Protein AF-0000000067177639 (afdb_homodimer)

Solvent-accessible surface area (backbone atoms only — not comparable to full-atom values): 30511 Å² total; per-residue (Å²): 134,83,66,51,32,32,32,30,36,41,19,70,38,84,60,38,27,39,32,40,33,42,27,30,75,69,70,34,43,26,34,28,32,32,69,57,69,86,46,46,64,62,32,41,71,39,43,25,74,43,73,40,71,36,45,90,88,34,65,68,40,44,52,60,60,42,57,90,29,37,25,38,39,44,43,76,70,82,90,42,86,58,45,28,61,51,44,33,50,46,51,52,52,39,49,74,56,58,32,46,34,41,36,36,54,55,38,48,64,32,57,30,84,47,67,79,23,40,32,35,24,54,29,52,32,45,47,60,55,56,73,46,46,30,32,37,37,16,41,40,50,51,54,67,68,49,62,82,46,41,66,55,28,66,73,69,29,40,49,70,45,44,32,44,50,75,31,34,33,16,32,19,46,53,63,54,52,16,46,40,50,36,46,43,62,74,39,69,81,43,42,35,25,59,41,47,30,21,14,76,54,64,42,25,38,55,55,51,21,49,51,50,16,63,68,71,71,48,80,35,40,58,40,62,43,62,54,88,73,52,77,92,65,52,69,68,56,47,51,48,29,57,47,28,46,69,26,43,54,52,35,25,30,61,43,35,22,55,70,63,72,43,80,60,62,51,69,66,60,51,49,47,53,54,56,51,70,74,52,66,91,71,80,82,65,77,72,77,77,77,75,80,74,79,127,133,82,65,50,31,32,32,31,36,42,20,70,37,84,60,38,25,38,32,40,32,42,27,30,76,69,71,34,41,27,35,29,32,31,68,56,69,87,43,47,63,61,33,42,72,39,43,26,72,42,73,40,74,36,46,89,89,35,67,69,41,44,54,60,58,42,55,92,28,36,25,37,39,43,44,74,69,81,91,42,87,59,46,27,60,52,44,34,50,47,51,53,51,40,50,74,57,58,34,46,36,42,37,36,53,54,39,47,64,33,57,30,84,47,67,80,22,42,32,33,24,54,28,52,33,46,50,60,55,57,72,47,46,30,31,38,36,16,41,40,48,52,54,67,67,49,62,81,47,41,66,56,27,67,73,68,29,40,48,70,44,46,31,43,49,76,32,34,32,16,33,20,46,52,61,54,52,16,46,41,49,35,46,44,61,74,39,69,80,44,43,35,25,60,42,46,30,20,12,76,53,64,41,24,37,57,55,50,22,50,52,51,15,64,69,70,72,48,80,35,42,58,40,61,42,62,53,88,72,52,78,92,66,54,69,69,57,48,52,48,28,57,47,29,48,67,27,44,56,51,33,25,29,58,43,35,21,54,70,63,74,43,80,60,64,52,67,66,60,50,50,46,53,56,57,52,70,74,55,67,88,71,83,79,66,76,72,78,76,76,76,80,70,84,119

InterPro domains:
  IPR008030 NmrA-like domain [PF05368] (4-251)
  IPR036291 NAD(P)-binding domain superfamily [SSF51735] (4-267)
  IPR051604 Ergot Alkaloid Biosynthesis Oxidoreductase [PTHR43162] (1-276)

Secondary structure (DSSP, 8-state):
----EEEEETTTSTTHHHHHHHHHHTT-EEEEEES-GGGHHHHHHTT-SEEEE--TT-HHHHHHHHTT-SEEEE-PPTT-TTHHHHHHHHHHHHHHTT--EEEEE--S-TTS-SHHHHTTHHHHHHHHTSSSEEEEEEE-EEGGGGTTTHHHHHHHTEEEESS-TT--B-EE-HHHHHHHHHHHHH-STTTT-EEEE--S--B-HHHHHHHHHHHHTS--EEEEPPGGG-TT--HHHHHHHHHHTT------SHHHHHHHTSPPPPHHHHHHHHHHHHS-SS-------------/----EEEEETTTSTTHHHHHHHHHHTT-EEEEEES-GGGHHHHHHTT-SEEEE--TT-HHHHHHHHTT-SEEEE-PPTT-TTHHHHHHHHHHHHHHTT--EEEEE--S-TTS-SHHHHTTHHHHHHHHTSSSEEEEEEE-EEGGGGTTTHHHHHHHTEEEESS-TT--B-EE-HHHHHHHHHHHHH-STTTT-EEEE--S--B-HHHHHHHHHHHHTS--EEEEPPGGG-TT--HHHHHHHHHHTT------SHHHHHHHTSPPPPHHHHHHHHHHHHS-SS-------------

Organism: Mycolicibacterium smegmatis (strain ATCC 700084 / mc(2)155) (NCBI:txid246196)

Sequence (590 aa):
MTIRTVLVVGAAGNAAGHVVTSLAEKEVRVRGFIRDAEKRQQVLRRGASEVAVGDLNRVEDVKAALSDVDAVFYVPPAFIDGEAELGVAFVELARAAGVRRFVFSSVIHPSLGLQNHAAKAPVEAALYDSGMEYAVFQPALFFQNYAAGWDDILRTGVLAEPWSNETRFSRVDYRDVADAVALALTEDRLVGGTYEVASAGQLDRHDVAELISRVVGRPIRPRRVDPDQLDGIKPAMKAMFRHYDHAGLVSTDVTLTAVLGRPPRTIEAYFRELARRGYPDGTNTHEKESHDERTMTIRTVLVVGAAGNAAGHVVTSLAEKEVRVRGFIRDAEKRQQVLRRGASEVAVGDLNRVEDVKAALSDVDAVFYVPPAFIDGEAELGVAFVELARAAGVRRFVFSSVIHPSLGLQNHAAKAPVEAALYDSGMEYAVFQPALFFQNYAAGWDDILRTGVLAEPWSNETRFSRVDYRDVADAVALALTEDRLVGGTYEVASAGQLDRHDVAELISRVVGRPIRPRRVDPDQLDGIKPAMKAMFRHYDHAGLVSTDVTLTAVLGRPPRTIEAYFRELARRGYPDGTNTHEKESHDERT

Foldseek 3Di:
DFFAEEEQEPCLDPQSVLLLLLLQVVVHAYEYEEADPVSFVVSVVSRHPYYQHDDLPDLVSLLVSLAPGQEYEDDDDFPDVLLLVSLLVSLQSNLVNVHAEYEYEAAFPLVDPQPRSVSRVSNVVSNLVSPHWYEYEHFWAELCVCLVCVVVCVVVLEDEDAADQPAWGFYAHSSLVSNLSSCVNGDPPRIPYYFYATAADTDGNVRVQVLLCVLQVHGRYYYHDHLVPDPPDDPSVNVVRHVSNVHYRYDHRVRSCVSNVHHGDDSSVVSNVSSVVPDDPDDPPPVPPPPPDPD/DFFAEEEQEPCLDPQSVLLLLLLQVVVHAYEYEEADVVSFVVSVVSRHPYYQHDDLPDLVSLLVSLAPGQEYEDDDDFPDPLLLVSLLVSLQSNLVNVHAEYEYEAAFPLVDPQPRSVSRVSNVVSNLVSPHWYEYEHFWAELCVCLVCVVVCVVVLEDEDAADQPAWGFYAHSSLVSNLSSCVNGDPPRIPYYFYATAADTDGNVRVQVLLCVLQVHGRYYDHDHLVPDPPDDPSVNVVRHVSNPHYRYDHRVRSCVSNVHHGDDSSVVSNVSSVVPDDPDDPPPVPPPPPPPD

pLDDT: mean 91.81, std 15.61, range [22.48, 98.94]

Structure (mmCIF, N/CA/C/O backbone):
data_AF-0000000067177639-model_v1
#
loop_
_entity.id
_entity.type
_entity.pdbx_description
1 polymer 'NmrA-like domain-containing protein'
#
loop_
_atom_site.group_PDB
_atom_site.id
_atom_site.type_symbol
_atom_site.label_atom_id
_atom_site.label_alt_id
_atom_site.label_comp_id
_atom_site.label_asym_id
_atom_site.label_entity_id
_atom_site.label_seq_id
_atom_site.pdbx_PDB_ins_code
_atom_site.Cartn_x
_atom_site.Cartn_y
_atom_site.Cartn_z
_atom_site.occupancy
_atom_site.B_iso_or_equiv
_atom_site.auth_seq_id
_atom_site.auth_comp_id
_atom_site.auth_asym_id
_atom_site.auth_atom_id
_atom_site.pdbx_PDB_model_num
ATOM 1 N N . MET A 1 1 ? 24.031 1.524 -11.773 1 62.84 1 MET A N 1
ATOM 2 C CA . MET A 1 1 ? 24.516 0.238 -12.273 1 62.84 1 MET A CA 1
ATOM 3 C C . MET A 1 1 ? 23.359 -0.614 -12.781 1 62.84 1 MET A C 1
ATOM 5 O O . MET A 1 1 ? 22.281 -0.631 -12.18 1 62.84 1 MET A O 1
ATOM 9 N N . THR A 1 2 ? 23.562 -1.151 -13.914 1 82.06 2 THR A N 1
ATOM 10 C CA . THR A 1 2 ? 22.516 -1.918 -14.602 1 82.06 2 THR A CA 1
ATOM 11 C C . THR A 1 2 ? 22.391 -3.312 -14 1 82.06 2 THR A C 1
ATOM 13 O O . THR A 1 2 ? 23.391 -3.943 -13.656 1 82.06 2 THR A O 1
ATOM 16 N N . ILE A 1 3 ? 21.234 -3.717 -13.578 1 88.31 3 ILE A N 1
ATOM 17 C CA . ILE A 1 3 ? 20.953 -5.066 -13.094 1 88.31 3 ILE A CA 1
ATOM 18 C C . ILE A 1 3 ? 21.188 -6.074 -14.219 1 88.31 3 ILE A C 1
ATOM 20 O O . ILE A 1 3 ? 20.531 -6.016 -15.266 1 88.31 3 ILE A O 1
ATOM 24 N N . ARG A 1 4 ? 22.109 -6.98 -13.977 1 89.5 4 ARG A N 1
ATOM 25 C CA . ARG A 1 4 ? 22.469 -7.934 -15.016 1 89.5 4 ARG A CA 1
ATOM 26 C C . ARG A 1 4 ? 21.984 -9.336 -14.672 1 89.5 4 ARG A C 1
ATOM 28 O O . ARG A 1 4 ? 21.469 -10.055 -15.539 1 89.5 4 ARG A O 1
ATOM 35 N N . THR A 1 5 ? 22.141 -9.719 -13.445 1 97.12 5 THR A N 1
ATOM 36 C CA . THR A 1 5 ? 21.75 -11.062 -13.008 1 97.12 5 THR A CA 1
ATOM 37 C C . THR A 1 5 ? 20.75 -10.992 -11.867 1 97.12 5 THR A C 1
ATOM 39 O O . THR A 1 5 ? 20.984 -10.312 -10.867 1 97.12 5 THR A O 1
ATOM 42 N N . VAL A 1 6 ? 19.656 -11.703 -12.039 1 98.56 6 VAL A N 1
ATOM 43 C CA . VAL A 1 6 ? 18.594 -11.719 -11.039 1 98.56 6 VAL A CA 1
ATOM 44 C C . VAL A 1 6 ? 18.359 -13.148 -10.555 1 98.56 6 VAL A C 1
ATOM 46 O O . VAL A 1 6 ? 18.203 -14.062 -11.359 1 98.56 6 VAL A O 1
ATOM 49 N N . LEU A 1 7 ? 18.406 -13.305 -9.234 1 98.62 7 LEU A N 1
ATOM 50 C CA . LEU A 1 7 ? 17.938 -14.562 -8.648 1 98.62 7 LEU A CA 1
ATOM 51 C C . LEU A 1 7 ? 16.422 -14.57 -8.492 1 98.62 7 LEU A C 1
ATOM 53 O O . LEU A 1 7 ? 15.852 -13.664 -7.883 1 98.62 7 LEU A O 1
ATOM 57 N N . VAL A 1 8 ? 15.781 -15.555 -9.055 1 98.31 8 VAL A N 1
ATOM 58 C CA . VAL A 1 8 ? 14.336 -15.719 -8.922 1 98.31 8 VAL A CA 1
ATOM 59 C C . VAL A 1 8 ? 14.031 -16.922 -8.047 1 98.31 8 VAL A C 1
ATOM 61 O O . VAL A 1 8 ? 14.227 -18.078 -8.461 1 98.31 8 VAL A O 1
ATOM 64 N N . VAL A 1 9 ? 13.508 -16.641 -6.859 1 96.88 9 VAL A N 1
ATOM 65 C CA . VAL A 1 9 ? 13.172 -17.703 -5.914 1 96.88 9 VAL A CA 1
ATOM 66 C C . VAL A 1 9 ? 11.836 -18.328 -6.297 1 96.88 9 VAL A C 1
ATOM 68 O O . VAL A 1 9 ? 10.859 -17.625 -6.57 1 96.88 9 VAL A O 1
ATOM 71 N N . GLY A 1 10 ? 11.789 -19.578 -6.223 1 91.38 10 GLY A N 1
ATOM 72 C CA . GLY A 1 10 ? 10.57 -20.281 -6.617 1 91.38 10 GLY A CA 1
ATOM 73 C C . GLY A 1 10 ? 10.367 -20.312 -8.117 1 91.38 10 GLY A C 1
ATOM 74 O O . GLY A 1 10 ? 9.227 -20.344 -8.594 1 91.38 10 GLY A O 1
ATOM 75 N N . ALA A 1 11 ? 11.391 -20.438 -8.891 1 94.44 11 ALA A N 1
ATOM 76 C CA . ALA A 1 11 ? 11.391 -20.188 -10.336 1 94.44 11 ALA A CA 1
ATOM 77 C C . ALA A 1 11 ? 10.57 -21.234 -11.078 1 94.44 11 ALA A C 1
ATOM 79 O O . ALA A 1 11 ? 10.125 -21 -12.195 1 94.44 11 ALA A O 1
ATOM 80 N N . ALA A 1 12 ? 10.398 -22.344 -10.484 1 92.19 12 ALA A N 1
ATOM 81 C CA . ALA A 1 12 ? 9.648 -23.391 -11.156 1 92.19 12 ALA A CA 1
ATOM 82 C C . ALA A 1 12 ? 8.156 -23.234 -10.922 1 92.19 12 ALA A C 1
ATOM 84 O O . ALA A 1 12 ? 7.344 -23.938 -11.539 1 92.19 12 ALA A O 1
ATOM 85 N N . GLY A 1 13 ? 7.797 -22.344 -10.039 1 91.12 13 GLY A N 1
ATOM 86 C CA . GLY A 1 13 ? 6.398 -22.188 -9.664 1 91.12 13 GLY A CA 1
ATOM 87 C C . GLY A 1 13 ? 5.594 -21.406 -10.695 1 91.12 13 GLY A C 1
ATOM 88 O O . GLY A 1 13 ? 6.164 -20.781 -11.594 1 91.12 13 GLY A O 1
ATOM 89 N N . ASN A 1 14 ? 4.301 -21.453 -10.523 1 87.19 14 ASN A N 1
ATOM 90 C CA . ASN A 1 14 ? 3.377 -20.812 -11.453 1 87.19 14 ASN A CA 1
ATOM 91 C C . ASN A 1 14 ? 3.498 -19.297 -11.414 1 87.19 14 ASN A C 1
ATOM 93 O O . ASN A 1 14 ? 3.283 -18.625 -12.422 1 87.19 14 ASN A O 1
ATOM 97 N N . ALA A 1 15 ? 3.771 -18.766 -10.281 1 91.31 15 ALA A N 1
ATOM 98 C CA . ALA A 1 15 ? 3.922 -17.312 -10.156 1 91.31 15 ALA A CA 1
ATOM 99 C C . ALA A 1 15 ? 5.32 -16.875 -10.57 1 91.31 15 ALA A C 1
ATOM 101 O O . ALA A 1 15 ? 5.488 -16.234 -11.617 1 91.31 15 ALA A O 1
ATOM 102 N N . ALA A 1 16 ? 6.316 -17.359 -9.906 1 92.81 16 ALA A N 1
ATOM 103 C CA . ALA A 1 16 ? 7.691 -16.953 -10.156 1 92.81 16 ALA A CA 1
ATOM 104 C C . ALA A 1 16 ? 8.148 -17.375 -11.555 1 92.81 16 ALA A C 1
ATOM 106 O O . ALA A 1 16 ? 9.016 -16.719 -12.148 1 92.81 16 ALA A O 1
ATOM 107 N N . GLY A 1 17 ? 7.57 -18.453 -12.031 1 94.94 17 GLY A N 1
ATOM 108 C CA . GLY A 1 17 ? 7.887 -18.859 -13.391 1 94.94 17 GLY A CA 1
ATOM 109 C C . GLY A 1 17 ? 7.578 -17.781 -14.414 1 94.94 17 GLY A C 1
ATOM 110 O O . GLY A 1 17 ? 8.312 -17.609 -15.383 1 94.94 17 GLY A O 1
ATOM 111 N N . HIS A 1 18 ? 6.488 -17.047 -14.266 1 95.75 18 HIS A N 1
ATOM 112 C CA . HIS A 1 18 ? 6.137 -15.953 -15.164 1 95.75 18 HIS A CA 1
ATOM 113 C C . HIS A 1 18 ? 7.168 -14.828 -15.094 1 95.75 18 HIS A C 1
ATOM 115 O O . HIS A 1 18 ? 7.426 -14.156 -16.094 1 95.75 18 HIS A O 1
ATOM 121 N N . VAL A 1 19 ? 7.754 -14.641 -13.891 1 97.88 19 VAL A N 1
ATOM 122 C CA . VAL A 1 19 ? 8.766 -13.602 -13.719 1 97.88 19 VAL A CA 1
ATOM 123 C C . VAL A 1 19 ? 10.016 -13.969 -14.516 1 97.88 19 VAL A C 1
ATOM 125 O O . VAL A 1 19 ? 10.633 -13.109 -15.148 1 97.88 19 VAL A O 1
ATOM 128 N N . VAL A 1 20 ? 10.391 -15.297 -14.508 1 98.19 20 VAL A N 1
ATOM 129 C CA . VAL A 1 20 ? 11.523 -15.766 -15.305 1 98.19 20 VAL A CA 1
ATOM 130 C C . VAL A 1 20 ? 11.328 -15.375 -16.766 1 98.19 20 VAL A C 1
ATOM 132 O O . VAL A 1 20 ? 12.211 -14.781 -17.375 1 98.19 20 VAL A O 1
ATOM 135 N N . THR A 1 21 ? 10.156 -15.648 -17.297 1 98 21 THR A N 1
ATOM 136 C CA . THR A 1 21 ? 9.844 -15.375 -18.688 1 98 21 THR A CA 1
ATOM 137 C C . THR A 1 21 ? 9.898 -13.875 -18.984 1 98 21 THR A C 1
ATOM 139 O O . THR A 1 21 ? 10.516 -13.453 -19.953 1 98 21 THR A O 1
ATOM 142 N N . SER A 1 22 ? 9.273 -13.086 -18.156 1 97.75 22 SER A N 1
ATOM 143 C CA . SER A 1 22 ? 9.234 -11.641 -18.344 1 97.75 22 SER A CA 1
ATOM 144 C C . SER A 1 22 ? 10.633 -11.039 -18.328 1 97.75 22 SER A C 1
ATOM 146 O O . SER A 1 22 ? 10.938 -10.141 -19.125 1 97.75 22 SER A O 1
ATOM 148 N N . LEU A 1 23 ? 11.492 -11.523 -17.422 1 97.75 23 LEU A N 1
ATOM 149 C CA . LEU A 1 23 ? 12.859 -11.023 -17.328 1 97.75 23 LEU A CA 1
ATOM 150 C C . LEU A 1 23 ? 13.672 -11.445 -18.547 1 97.75 23 LEU A C 1
ATOM 152 O O . LEU A 1 23 ? 14.477 -10.664 -19.062 1 97.75 23 LEU A O 1
ATOM 156 N N . ALA A 1 24 ? 13.477 -12.68 -18.969 1 96.62 24 ALA A N 1
ATOM 157 C CA . ALA A 1 24 ? 14.172 -13.164 -20.156 1 96.62 24 ALA A CA 1
ATOM 158 C C . ALA A 1 24 ? 13.836 -12.32 -21.375 1 96.62 24 ALA A C 1
ATOM 160 O O . ALA A 1 24 ? 14.703 -12.023 -22.203 1 96.62 24 ALA A O 1
ATOM 161 N N . GLU A 1 25 ? 12.586 -11.945 -21.5 1 95.88 25 GLU A N 1
ATOM 162 C CA . GLU A 1 25 ? 12.133 -11.109 -22.609 1 95.88 25 GLU A CA 1
ATOM 163 C C . GLU A 1 25 ? 12.828 -9.75 -22.594 1 95.88 25 GLU A C 1
ATOM 165 O O . GLU A 1 25 ? 12.961 -9.109 -23.641 1 95.88 25 GLU A O 1
ATOM 170 N N . LYS A 1 26 ? 13.273 -9.344 -21.453 1 94.62 26 LYS A N 1
ATOM 171 C CA . LYS A 1 26 ? 14 -8.078 -21.312 1 94.62 26 LYS A CA 1
ATOM 172 C C . LYS A 1 26 ? 15.508 -8.305 -21.359 1 94.62 26 LYS A C 1
ATOM 174 O O . LYS A 1 26 ? 16.281 -7.402 -21.047 1 94.62 26 LYS A O 1
ATOM 179 N N . GLU A 1 27 ? 15.922 -9.516 -21.594 1 94.44 27 GLU A N 1
ATOM 180 C CA . GLU A 1 27 ? 17.312 -9.898 -21.781 1 94.44 27 GLU A CA 1
ATOM 181 C C . GLU A 1 27 ? 18.094 -9.781 -20.484 1 94.44 27 GLU A C 1
ATOM 183 O O . GLU A 1 27 ? 19.266 -9.383 -20.484 1 94.44 27 GLU A O 1
ATOM 188 N N . VAL A 1 28 ? 17.438 -9.961 -19.422 1 96.56 28 VAL A N 1
ATOM 189 C CA . VAL A 1 28 ? 18.078 -10.039 -18.109 1 96.56 28 VAL A CA 1
ATOM 190 C C . VAL A 1 28 ? 18.5 -11.484 -17.828 1 96.56 28 VAL A C 1
ATOM 192 O O . VAL A 1 28 ? 17.75 -12.422 -18.094 1 96.56 28 VAL A O 1
ATOM 195 N N . ARG A 1 29 ? 19.734 -11.68 -17.359 1 98 29 ARG A N 1
ATOM 196 C CA . ARG A 1 29 ? 20.172 -13.008 -16.953 1 98 29 ARG A CA 1
ATOM 197 C C . ARG A 1 29 ? 19.453 -13.461 -15.68 1 98 29 ARG A C 1
ATOM 199 O O . ARG A 1 29 ? 19.5 -12.766 -14.664 1 98 29 ARG A O 1
ATOM 206 N N . VAL A 1 30 ? 18.859 -14.641 -15.773 1 98.62 30 VAL A N 1
ATOM 207 C CA . VAL A 1 30 ? 18.094 -15.133 -14.641 1 98.62 30 VAL A CA 1
ATOM 208 C C . VAL A 1 30 ? 18.734 -16.406 -14.086 1 98.62 30 VAL A C 1
ATOM 210 O O . VAL A 1 30 ? 19.047 -17.328 -14.836 1 98.62 30 VAL A O 1
ATOM 213 N N . ARG A 1 31 ? 19.016 -16.422 -12.812 1 98.62 31 ARG A N 1
ATOM 214 C CA . ARG A 1 31 ? 19.281 -17.641 -12.055 1 98.62 31 ARG A CA 1
ATOM 215 C C . ARG A 1 31 ? 18.031 -18.094 -11.305 1 98.62 31 ARG A C 1
ATOM 217 O O . ARG A 1 31 ? 17.578 -17.438 -10.367 1 98.62 31 ARG A O 1
ATOM 224 N N . GLY A 1 32 ? 17.469 -19.188 -11.758 1 98.19 32 GLY A N 1
ATOM 225 C CA . GLY A 1 32 ? 16.328 -19.734 -11.055 1 98.19 32 GLY A CA 1
ATOM 226 C C . GLY A 1 32 ? 16.703 -20.562 -9.852 1 98.19 32 GLY A C 1
ATOM 227 O O . GLY A 1 32 ? 17.547 -21.469 -9.953 1 98.19 32 GLY A O 1
ATOM 228 N N . PHE A 1 33 ? 16.141 -20.25 -8.695 1 97.56 33 PHE A N 1
ATOM 229 C CA . PHE A 1 33 ? 16.359 -21.031 -7.484 1 97.56 33 PHE A CA 1
ATOM 230 C C . PHE A 1 33 ? 15.211 -22 -7.25 1 97.56 33 PHE A C 1
ATOM 232 O O . PHE A 1 33 ? 14.062 -21.578 -7.082 1 97.56 33 PHE A O 1
ATOM 239 N N . ILE A 1 34 ? 15.516 -23.297 -7.262 1 96 34 ILE A N 1
ATOM 240 C CA . ILE A 1 34 ? 14.477 -24.312 -7.129 1 96 34 ILE A CA 1
ATOM 241 C C . ILE A 1 34 ? 14.906 -25.375 -6.113 1 96 34 ILE A C 1
ATOM 243 O O . ILE A 1 34 ? 16.109 -25.547 -5.855 1 96 34 ILE A O 1
ATOM 247 N N . ARG A 1 35 ? 13.938 -26.031 -5.559 1 92.81 35 ARG A N 1
ATOM 248 C CA . ARG A 1 35 ? 14.219 -27.062 -4.574 1 92.81 35 ARG A CA 1
ATOM 249 C C . ARG A 1 35 ? 14.414 -28.422 -5.25 1 92.81 35 ARG A C 1
ATOM 251 O O . ARG A 1 35 ? 15.273 -29.203 -4.844 1 92.81 35 ARG A O 1
ATOM 258 N N . ASP A 1 36 ? 13.641 -28.688 -6.301 1 94.44 36 ASP A N 1
ATOM 259 C CA . ASP A 1 36 ? 13.625 -29.969 -6.992 1 94.44 36 ASP A CA 1
ATOM 260 C C . ASP A 1 3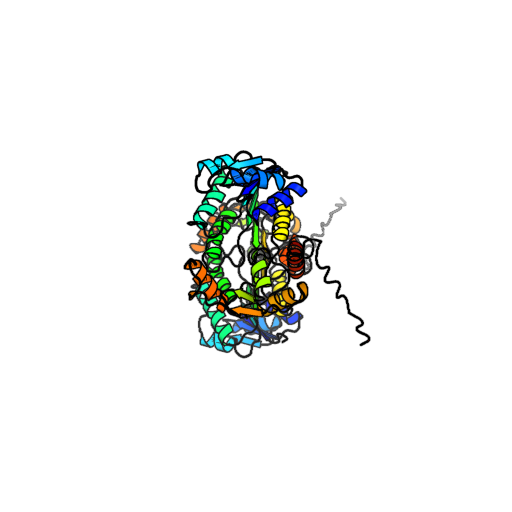6 ? 14.414 -29.906 -8.297 1 94.44 36 ASP A C 1
ATOM 262 O O . ASP A 1 36 ? 13.961 -29.312 -9.273 1 94.44 36 ASP A O 1
ATOM 266 N N . ALA A 1 37 ? 15.445 -30.641 -8.422 1 95.56 37 ALA A N 1
ATOM 267 C CA . ALA A 1 37 ? 16.344 -30.641 -9.578 1 95.56 37 ALA A CA 1
ATOM 268 C C . ALA A 1 37 ? 15.617 -31.109 -10.836 1 95.56 37 ALA A C 1
ATOM 270 O O . ALA A 1 37 ? 15.984 -30.734 -11.945 1 95.56 37 ALA A O 1
ATOM 271 N N . GLU A 1 38 ? 14.609 -31.859 -10.617 1 96.62 38 GLU A N 1
ATOM 272 C CA . GLU A 1 38 ? 13.867 -32.406 -11.758 1 96.62 38 GLU A CA 1
ATOM 273 C C . GLU A 1 38 ? 13.172 -31.297 -12.539 1 96.62 38 GLU A C 1
ATOM 275 O O . GLU A 1 38 ? 12.797 -31.5 -13.695 1 96.62 38 GLU A O 1
ATOM 280 N N . LYS A 1 39 ? 13.039 -30.141 -11.953 1 96.62 39 LYS A N 1
ATOM 281 C CA . LYS A 1 39 ? 12.32 -29.031 -12.586 1 96.62 39 LYS A CA 1
ATOM 282 C C . LYS A 1 39 ? 13.281 -28.094 -13.297 1 96.62 39 LYS A C 1
ATOM 284 O O . LYS A 1 39 ? 12.875 -27.031 -13.797 1 96.62 39 LYS A O 1
ATOM 289 N N . ARG A 1 40 ? 14.547 -28.422 -13.375 1 97 40 ARG A N 1
ATOM 290 C CA . ARG A 1 40 ? 15.594 -27.594 -13.953 1 97 40 ARG A CA 1
ATOM 291 C C . ARG A 1 40 ? 15.266 -27.219 -15.398 1 97 40 ARG A C 1
ATOM 293 O O . ARG A 1 40 ? 15.312 -26.047 -15.773 1 97 40 ARG A O 1
ATOM 300 N N . GLN A 1 41 ? 14.922 -28.172 -16.156 1 96.94 41 GLN A N 1
ATOM 301 C CA . GLN A 1 41 ? 14.68 -27.938 -17.578 1 96.94 41 GLN A CA 1
ATOM 302 C C . GLN A 1 41 ? 13.484 -27.016 -17.781 1 96.94 41 GLN A C 1
ATOM 304 O O . GLN A 1 41 ? 13.477 -26.203 -18.719 1 96.94 41 GLN A O 1
ATOM 309 N N . GLN A 1 42 ? 12.508 -27.188 -16.953 1 96.75 42 GLN A N 1
ATOM 310 C CA . GLN A 1 42 ? 11.328 -26.328 -17.016 1 96.75 42 GLN A CA 1
ATOM 311 C C . GLN A 1 42 ? 11.711 -24.859 -16.828 1 96.75 42 GLN A C 1
ATOM 313 O O . GLN A 1 42 ? 11.227 -24 -17.562 1 96.75 42 GLN A O 1
ATOM 318 N N . VAL A 1 43 ? 12.555 -24.594 -15.922 1 97.81 43 VAL A N 1
ATOM 319 C CA . VAL A 1 43 ? 12.992 -23.25 -15.609 1 97.81 43 VAL A CA 1
ATOM 320 C C . VAL A 1 43 ? 13.836 -22.688 -16.766 1 97.81 43 VAL A C 1
ATOM 322 O O . VAL A 1 43 ? 13.672 -21.531 -17.156 1 97.81 43 VAL A O 1
ATOM 325 N N . LEU A 1 44 ? 14.688 -23.547 -17.344 1 98.06 44 LEU A N 1
ATOM 326 C CA . LEU A 1 44 ? 15.516 -23.141 -18.484 1 98.06 44 LEU A CA 1
ATOM 327 C C . LEU A 1 44 ? 14.656 -22.828 -19.703 1 98.06 44 LEU A C 1
ATOM 329 O O . LEU A 1 44 ? 14.922 -21.875 -20.438 1 98.06 44 LEU A O 1
ATOM 333 N N . ARG A 1 45 ? 13.617 -23.578 -19.891 1 97 45 ARG A N 1
ATOM 334 C CA . ARG A 1 45 ? 12.719 -23.375 -21.031 1 97 45 ARG A CA 1
ATOM 335 C C . ARG A 1 45 ? 11.969 -22.062 -20.906 1 97 45 ARG A C 1
ATOM 337 O O . ARG A 1 45 ? 11.57 -21.469 -21.906 1 97 45 ARG A O 1
ATOM 344 N N . ARG A 1 46 ? 11.797 -21.625 -19.719 1 97.12 46 ARG A N 1
ATOM 345 C CA . ARG A 1 46 ? 11.102 -20.359 -19.484 1 97.12 46 ARG A CA 1
ATOM 346 C C . ARG A 1 46 ? 12.023 -19.172 -19.75 1 97.12 46 ARG A C 1
ATOM 348 O O . ARG A 1 46 ? 11.586 -18.016 -19.719 1 97.12 46 ARG A O 1
ATOM 355 N N . GLY A 1 47 ? 13.305 -19.484 -19.969 1 97.75 47 GLY A N 1
ATOM 356 C CA . GLY A 1 47 ? 14.219 -18.422 -20.375 1 97.75 47 GLY A CA 1
ATOM 357 C C . GLY A 1 47 ? 15.328 -18.172 -19.375 1 97.75 47 GLY A C 1
ATOM 358 O O . GLY A 1 47 ? 16.156 -17.281 -19.562 1 97.75 47 GLY A O 1
ATOM 359 N N . ALA A 1 48 ? 15.375 -18.938 -18.266 1 98.44 48 ALA A N 1
ATOM 360 C CA . ALA A 1 48 ? 16.453 -18.766 -17.297 1 98.44 48 ALA A CA 1
ATOM 361 C C . ALA A 1 48 ? 17.797 -19.109 -17.922 1 98.44 48 ALA A C 1
ATOM 363 O O . ALA A 1 48 ? 17.906 -20.047 -18.719 1 98.44 48 ALA A O 1
ATOM 364 N N . SER A 1 49 ? 18.812 -18.422 -17.531 1 97.94 49 SER A N 1
ATOM 365 C CA . SER A 1 49 ? 20.156 -18.672 -18.016 1 97.94 49 SER A CA 1
ATOM 366 C C . SER A 1 49 ? 20.828 -19.797 -17.234 1 97.94 49 SER A C 1
ATOM 368 O O . SER A 1 49 ? 21.688 -20.516 -17.766 1 97.94 49 SER A O 1
ATOM 370 N N . GLU A 1 50 ? 20.516 -19.891 -16 1 97.62 50 GLU A N 1
ATOM 371 C CA . GLU A 1 50 ? 21.062 -20.938 -15.133 1 97.62 50 GLU A CA 1
ATOM 372 C C . GLU A 1 50 ? 20.109 -21.266 -14 1 97.62 50 GLU A C 1
ATOM 374 O O . GLU A 1 50 ? 19.109 -20.562 -13.789 1 97.62 50 GLU A O 1
ATOM 379 N N . VAL A 1 51 ? 20.359 -22.406 -13.359 1 98.12 51 VAL A N 1
ATOM 380 C CA . VAL A 1 51 ? 19.516 -22.891 -12.266 1 98.12 51 VAL A CA 1
ATOM 381 C C . VAL A 1 51 ? 20.375 -23.25 -11.062 1 98.12 51 VAL A C 1
ATOM 383 O O . VAL A 1 51 ? 21.391 -23.922 -11.203 1 98.12 51 VAL A O 1
ATOM 386 N N . ALA A 1 52 ? 20.016 -22.719 -9.93 1 98.12 52 ALA A N 1
ATOM 387 C CA . ALA A 1 52 ? 20.562 -23.156 -8.648 1 98.12 52 ALA A CA 1
ATOM 388 C C . ALA A 1 52 ? 19.578 -24.047 -7.895 1 98.12 52 ALA A C 1
ATOM 390 O O . ALA A 1 52 ? 18.422 -23.672 -7.707 1 98.12 52 ALA A O 1
ATOM 391 N N . VAL A 1 53 ? 20.062 -25.203 -7.473 1 97.69 53 VAL A N 1
ATOM 392 C CA . VAL A 1 53 ? 19.219 -26.125 -6.727 1 97.69 53 VAL A CA 1
ATOM 393 C C . VAL A 1 53 ? 19.594 -26.078 -5.242 1 97.69 53 VAL A C 1
ATOM 395 O O . VAL A 1 53 ? 20.766 -26.156 -4.887 1 97.69 53 VAL A O 1
ATOM 398 N N . GLY A 1 54 ? 18.562 -25.875 -4.426 1 96 54 GLY A N 1
ATOM 399 C CA . GLY A 1 54 ? 18.797 -25.812 -2.992 1 96 54 GLY A CA 1
ATOM 400 C C . GLY A 1 54 ? 17.531 -25.656 -2.182 1 96 54 GLY A C 1
ATOM 401 O O . GLY A 1 54 ? 16.438 -25.578 -2.746 1 96 54 GLY A O 1
ATOM 402 N N . ASP A 1 55 ? 17.688 -25.688 -0.924 1 94.12 55 ASP A N 1
ATOM 403 C CA . ASP A 1 55 ? 16.609 -25.547 0.044 1 94.12 55 ASP A CA 1
ATOM 404 C C . ASP A 1 55 ? 16.625 -24.172 0.702 1 94.12 55 ASP A C 1
ATOM 406 O O . ASP A 1 55 ? 17.656 -23.75 1.249 1 94.12 55 ASP A O 1
ATOM 410 N N . LEU A 1 56 ? 15.5 -23.5 0.653 1 92.5 56 LEU A N 1
ATOM 411 C CA . LEU A 1 56 ? 15.367 -22.156 1.208 1 92.5 56 LEU A CA 1
ATOM 412 C C . LEU A 1 56 ? 15.625 -22.156 2.711 1 92.5 56 LEU A C 1
ATOM 414 O O . LEU A 1 56 ? 16 -21.141 3.283 1 92.5 56 LEU A O 1
ATOM 418 N N . ASN A 1 57 ? 15.453 -23.328 3.348 1 92.12 57 ASN A N 1
ATOM 419 C CA . ASN A 1 57 ? 15.633 -23.453 4.789 1 92.12 57 ASN A CA 1
ATOM 420 C C . ASN A 1 57 ? 17.094 -23.703 5.152 1 92.12 57 ASN A C 1
ATOM 422 O O . ASN A 1 57 ? 17.453 -23.734 6.332 1 92.12 57 ASN A O 1
ATOM 426 N N . ARG A 1 58 ? 17.891 -23.859 4.199 1 95.62 58 ARG A N 1
ATOM 427 C CA . ARG A 1 58 ? 19.312 -24.094 4.434 1 95.62 58 ARG A CA 1
ATOM 428 C C . ARG A 1 58 ? 20.141 -22.859 4.062 1 95.62 58 ARG A C 1
ATOM 430 O O . ARG A 1 58 ? 20.297 -22.547 2.881 1 95.62 58 ARG A O 1
ATOM 437 N N . VAL A 1 59 ? 20.719 -22.344 5.008 1 96.88 59 VAL A N 1
ATOM 438 C CA . VAL A 1 59 ? 21.453 -21.078 4.879 1 96.88 59 VAL A CA 1
ATOM 439 C C . VAL A 1 59 ? 22.531 -21.219 3.818 1 96.88 59 VA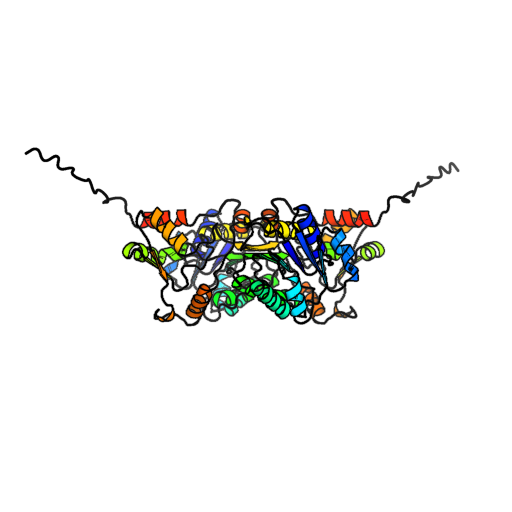L A C 1
ATOM 441 O O . VAL A 1 59 ? 22.719 -20.328 2.986 1 96.88 59 VAL A O 1
ATOM 444 N N . GLU A 1 60 ? 23.219 -22.266 3.814 1 97.69 60 GLU A N 1
ATOM 445 C CA . GLU A 1 60 ? 24.328 -22.453 2.889 1 97.69 60 GLU A CA 1
ATOM 446 C C . GLU A 1 60 ? 23.844 -22.516 1.443 1 97.69 60 GLU A C 1
ATOM 448 O O . GLU A 1 60 ? 24.516 -22.016 0.536 1 97.69 60 GLU A O 1
ATOM 453 N N . ASP A 1 61 ? 22.719 -23.172 1.227 1 97.69 61 ASP A N 1
ATOM 454 C CA . ASP A 1 61 ? 22.141 -23.219 -0.11 1 97.69 61 ASP A CA 1
ATOM 455 C C . ASP A 1 61 ? 21.75 -21.812 -0.587 1 97.69 61 ASP A C 1
ATOM 457 O O . ASP A 1 61 ? 21.984 -21.453 -1.741 1 97.69 61 ASP A O 1
ATOM 461 N N . VAL A 1 62 ? 21.172 -21.094 0.301 1 97.56 62 VAL A N 1
ATOM 462 C CA . VAL A 1 62 ? 20.734 -19.734 -0.023 1 97.56 62 VAL A CA 1
ATOM 463 C C . VAL A 1 62 ? 21.938 -18.859 -0.331 1 97.56 62 VAL A C 1
ATOM 465 O O . VAL A 1 62 ? 21.938 -18.125 -1.33 1 97.56 62 VAL A O 1
ATOM 468 N N . LYS A 1 63 ? 22.953 -18.938 0.513 1 98.25 63 LYS A N 1
ATOM 469 C CA . LYS A 1 63 ? 24.156 -18.156 0.294 1 98.25 63 LYS A CA 1
ATOM 470 C C . LYS A 1 63 ? 24.781 -18.469 -1.064 1 98.25 63 LYS A C 1
ATOM 472 O O . LYS A 1 63 ? 25.188 -17.562 -1.788 1 98.25 63 LYS A O 1
ATOM 477 N N . ALA A 1 64 ? 24.844 -19.719 -1.355 1 98.25 64 ALA A N 1
ATOM 478 C CA . ALA A 1 64 ? 25.391 -20.125 -2.643 1 98.25 64 ALA A CA 1
ATOM 479 C C . ALA A 1 64 ? 24.578 -19.562 -3.799 1 98.25 64 ALA A C 1
ATOM 481 O O . ALA A 1 64 ? 25.141 -19.078 -4.789 1 98.25 64 ALA A O 1
ATOM 482 N N . ALA A 1 65 ? 23.266 -19.609 -3.686 1 98.12 65 ALA A N 1
ATOM 483 C CA . ALA A 1 65 ? 22.375 -19.109 -4.73 1 98.12 65 ALA A CA 1
ATOM 484 C C . ALA A 1 65 ? 22.516 -17.594 -4.895 1 98.12 65 ALA A C 1
ATOM 486 O O . ALA A 1 65 ? 22.344 -17.062 -5.992 1 98.12 65 ALA A O 1
ATOM 487 N N . LEU A 1 66 ? 22.844 -16.859 -3.852 1 98.5 66 LEU A N 1
ATOM 488 C CA . LEU A 1 66 ? 22.922 -15.406 -3.83 1 98.5 66 LEU A CA 1
ATOM 489 C C . LEU A 1 66 ? 24.281 -14.922 -4.336 1 98.5 66 LEU A C 1
ATOM 491 O O . LEU A 1 66 ? 24.469 -13.719 -4.539 1 98.5 66 LEU A O 1
ATOM 495 N N . SER A 1 67 ? 25.188 -15.844 -4.512 1 97.56 67 SER A N 1
ATOM 496 C CA . SER A 1 67 ? 26.531 -15.453 -4.934 1 97.56 67 SER A CA 1
ATOM 497 C C . SER A 1 67 ? 26.516 -14.781 -6.305 1 97.56 67 SER A C 1
ATOM 499 O O . SER A 1 67 ? 25.938 -15.32 -7.254 1 97.56 67 SER A O 1
ATOM 501 N N . ASP A 1 68 ? 27.062 -13.578 -6.422 1 96.38 68 ASP A N 1
ATOM 502 C CA . ASP A 1 68 ? 27.297 -12.836 -7.652 1 96.38 68 ASP A CA 1
ATOM 503 C C . ASP A 1 68 ? 25.984 -12.484 -8.352 1 96.38 68 ASP A C 1
ATOM 505 O O . ASP A 1 68 ? 25.875 -12.578 -9.57 1 96.38 68 ASP A O 1
ATOM 509 N N . VAL A 1 69 ? 24.969 -12.242 -7.625 1 96.94 69 VAL A N 1
ATOM 510 C CA . VAL A 1 69 ? 23.734 -11.734 -8.227 1 96.94 69 VAL A CA 1
ATOM 511 C C . VAL A 1 69 ? 23.562 -10.258 -7.875 1 96.94 69 VAL A C 1
ATOM 513 O O . VAL A 1 69 ? 23.984 -9.812 -6.809 1 96.94 69 VAL A O 1
ATOM 516 N N . ASP A 1 70 ? 22.938 -9.5 -8.805 1 97.81 70 ASP A N 1
ATOM 517 C CA . ASP A 1 70 ? 22.703 -8.078 -8.609 1 97.81 70 ASP A CA 1
ATOM 518 C C . ASP A 1 70 ? 21.391 -7.828 -7.879 1 97.81 70 ASP A C 1
ATOM 520 O O . ASP A 1 70 ? 21.266 -6.859 -7.121 1 97.81 70 ASP A O 1
ATOM 524 N N . ALA A 1 71 ? 20.438 -8.68 -8.188 1 98.62 71 ALA A N 1
ATOM 525 C CA . ALA A 1 71 ? 19.078 -8.453 -7.68 1 98.62 71 ALA A CA 1
ATOM 526 C C . ALA A 1 71 ? 18.375 -9.773 -7.406 1 98.62 71 ALA A C 1
ATOM 528 O O . ALA A 1 71 ? 18.844 -10.836 -7.824 1 98.62 71 ALA A O 1
ATOM 529 N N . VAL A 1 72 ? 17.281 -9.609 -6.648 1 98.5 72 VAL A N 1
ATOM 530 C CA . VAL A 1 72 ? 16.5 -10.773 -6.234 1 98.5 72 VAL A CA 1
ATOM 531 C C . VAL A 1 72 ? 15.016 -10.492 -6.438 1 98.5 72 VAL A C 1
ATOM 533 O O . VAL A 1 72 ? 14.555 -9.367 -6.207 1 98.5 72 VAL A O 1
ATOM 536 N N . PHE A 1 73 ? 14.391 -11.523 -7.016 1 98.62 73 PHE A N 1
ATOM 537 C CA . PHE A 1 73 ? 12.945 -11.609 -6.867 1 98.62 73 PHE A CA 1
ATOM 538 C C . PHE A 1 73 ? 12.562 -12.734 -5.906 1 98.62 73 PHE A C 1
ATOM 540 O O . PHE A 1 73 ? 13.039 -13.859 -6.047 1 98.62 73 PHE A O 1
ATOM 547 N N . TYR A 1 74 ? 11.719 -12.328 -4.93 1 97.62 74 TYR A N 1
ATOM 548 C CA . TYR A 1 74 ? 11.359 -13.281 -3.885 1 97.62 74 TYR A CA 1
ATOM 549 C C . TYR A 1 74 ? 9.844 -13.43 -3.777 1 97.62 74 TYR A C 1
ATOM 551 O O . TYR A 1 74 ? 9.133 -12.453 -3.537 1 97.62 74 TYR A O 1
ATOM 559 N N . VAL A 1 75 ? 9.328 -14.555 -3.975 1 92.44 75 VAL A N 1
ATOM 560 C CA . VAL A 1 75 ? 7.965 -14.977 -3.664 1 92.44 75 VAL A CA 1
ATOM 561 C C . VAL A 1 75 ? 8 -16.25 -2.818 1 92.44 75 VAL A C 1
ATOM 563 O O . VAL A 1 75 ? 8.445 -17.297 -3.285 1 92.44 75 VAL A O 1
ATOM 566 N N . PRO A 1 76 ? 7.602 -16.109 -1.598 1 81.69 76 PRO A N 1
ATOM 567 C CA . PRO A 1 76 ? 7.676 -17.312 -0.755 1 81.69 76 PRO A CA 1
ATOM 568 C C . PRO A 1 76 ? 6.691 -18.391 -1.184 1 81.69 76 PRO A C 1
ATOM 570 O O . PRO A 1 76 ? 5.637 -18.094 -1.741 1 81.69 76 PRO A O 1
ATOM 573 N N . PRO A 1 77 ? 7.18 -19.656 -0.993 1 76.12 77 PRO A N 1
ATOM 574 C CA . PRO A 1 77 ? 6.141 -20.672 -1.116 1 76.12 77 PRO A CA 1
ATOM 575 C C . PRO A 1 77 ? 5 -20.484 -0.118 1 76.12 77 PRO A C 1
ATOM 577 O O . PRO A 1 77 ? 5.242 -20.141 1.041 1 76.12 77 PRO A O 1
ATOM 580 N N . ALA A 1 78 ? 3.855 -20.562 -0.629 1 66.94 78 ALA A N 1
ATOM 581 C CA . ALA A 1 78 ? 2.697 -20.328 0.23 1 66.94 78 ALA A CA 1
ATOM 582 C C . ALA A 1 78 ? 2.609 -21.391 1.329 1 66.94 78 ALA A C 1
ATOM 584 O O . ALA A 1 78 ? 2.879 -22.562 1.09 1 66.94 78 ALA A O 1
ATOM 585 N N . PHE A 1 79 ? 2.318 -20.922 2.609 1 68.31 79 PHE A N 1
ATOM 586 C CA . PHE A 1 79 ? 1.922 -21.734 3.748 1 68.31 79 PHE A CA 1
ATOM 587 C C . PHE A 1 79 ? 3.082 -22.609 4.223 1 68.31 79 PHE A C 1
ATOM 589 O O . PHE A 1 79 ? 2.873 -23.688 4.77 1 68.31 79 PHE A O 1
ATOM 596 N N . ILE A 1 80 ? 4.254 -22.156 3.906 1 73.62 80 ILE A N 1
ATOM 597 C CA . ILE A 1 80 ? 5.402 -22.859 4.465 1 73.62 80 ILE A CA 1
ATOM 598 C C . ILE A 1 80 ? 5.562 -22.5 5.938 1 73.62 80 ILE A C 1
ATOM 600 O O . ILE A 1 80 ? 5.316 -21.359 6.336 1 73.62 80 ILE A O 1
ATOM 604 N N . ASP A 1 81 ? 5.852 -23.469 6.699 1 79.06 81 ASP A N 1
ATOM 605 C CA . ASP A 1 81 ? 6.086 -23.219 8.117 1 79.06 81 ASP A CA 1
ATOM 606 C C . ASP A 1 81 ? 7.176 -22.156 8.312 1 79.06 81 ASP A C 1
ATOM 608 O O . ASP A 1 81 ? 8.211 -22.203 7.637 1 79.06 81 ASP A O 1
ATOM 612 N N . GLY A 1 82 ? 6.871 -21.203 9.109 1 87.69 82 GLY A N 1
ATOM 613 C CA . GLY A 1 82 ? 7.84 -20.172 9.414 1 87.69 82 GLY A CA 1
ATOM 614 C C . GLY A 1 82 ? 8.086 -19.234 8.25 1 87.69 82 GLY A C 1
ATOM 615 O O . GLY A 1 82 ? 9.219 -18.781 8.039 1 87.69 82 GLY A O 1
ATOM 616 N N . GLU A 1 83 ? 7.109 -19.047 7.441 1 88.38 83 GLU A N 1
ATOM 617 C CA . GLU A 1 83 ? 7.219 -18.234 6.242 1 88.38 83 GLU A CA 1
ATOM 618 C C . GLU A 1 83 ? 7.805 -16.859 6.566 1 88.38 83 GLU A C 1
ATOM 620 O O . GLU A 1 83 ? 8.703 -16.375 5.867 1 88.38 83 GLU A O 1
ATOM 625 N N . ALA A 1 84 ? 7.332 -16.234 7.637 1 93.56 84 ALA A N 1
ATOM 626 C CA . ALA A 1 84 ? 7.805 -14.914 8.008 1 93.56 84 ALA A CA 1
ATOM 627 C C . ALA A 1 84 ? 9.289 -14.938 8.359 1 93.56 84 ALA A C 1
ATOM 629 O O . ALA A 1 84 ? 10.07 -14.125 7.852 1 93.56 84 ALA A O 1
ATOM 630 N N . GLU A 1 85 ? 9.672 -15.852 9.195 1 94.56 85 GLU A N 1
ATOM 631 C CA . GLU A 1 85 ? 11.062 -15.961 9.641 1 94.56 85 GLU A CA 1
ATOM 632 C C . GLU A 1 85 ? 11.992 -16.266 8.477 1 94.56 85 GLU A C 1
ATOM 634 O O . GLU A 1 85 ? 13.086 -15.695 8.391 1 94.56 85 GLU A O 1
ATOM 639 N N . LEU A 1 86 ? 11.539 -17.141 7.66 1 94.81 86 LEU A N 1
ATOM 640 C CA . LEU A 1 86 ? 12.328 -17.5 6.492 1 94.81 86 LEU A CA 1
ATOM 641 C C . LEU A 1 86 ? 12.523 -16.312 5.566 1 94.81 86 LEU A C 1
ATOM 643 O O . LEU A 1 86 ? 13.633 -16.078 5.074 1 94.81 86 LEU A O 1
ATOM 647 N N . GLY A 1 87 ? 11.469 -15.57 5.281 1 96.19 87 GLY A N 1
ATOM 648 C CA . GLY A 1 87 ? 11.555 -14.391 4.441 1 96.19 87 GLY A CA 1
ATOM 649 C C . GLY A 1 87 ? 12.461 -13.312 5.016 1 96.19 87 GLY A C 1
ATOM 650 O O . GLY A 1 87 ? 13.266 -12.727 4.293 1 96.19 87 GLY A O 1
ATOM 651 N N . VAL A 1 88 ? 12.336 -13.07 6.324 1 97.31 88 VAL A N 1
ATOM 652 C CA . VAL A 1 88 ? 13.18 -12.086 6.996 1 97.31 88 VAL A CA 1
ATOM 653 C C . VAL A 1 88 ? 14.641 -12.508 6.902 1 97.31 88 VAL A C 1
ATOM 655 O O . VAL A 1 88 ? 15.508 -11.695 6.574 1 97.31 88 VAL A O 1
ATOM 658 N N . ALA A 1 89 ? 14.898 -13.797 7.168 1 96.94 89 ALA A N 1
ATOM 659 C CA . ALA A 1 89 ? 16.25 -14.32 7.062 1 96.94 89 ALA A CA 1
ATOM 660 C C . ALA A 1 89 ? 16.797 -14.172 5.641 1 96.94 89 ALA A C 1
ATOM 662 O O . ALA A 1 89 ? 17.969 -13.852 5.445 1 96.94 89 ALA A O 1
ATOM 663 N N . PHE A 1 90 ? 15.953 -14.406 4.676 1 97.5 90 PHE A N 1
ATOM 664 C CA . PHE A 1 90 ? 16.375 -14.297 3.281 1 97.5 90 PHE A CA 1
ATOM 665 C C . PHE A 1 90 ? 16.766 -12.867 2.949 1 97.5 90 PHE A C 1
ATOM 667 O O . PHE A 1 90 ? 17.766 -12.641 2.262 1 97.5 90 PHE A O 1
ATOM 674 N N . VAL A 1 91 ? 16.031 -11.883 3.406 1 98.25 91 VAL A N 1
ATOM 675 C CA . VAL A 1 91 ? 16.344 -10.469 3.195 1 98.25 91 VAL A CA 1
ATOM 676 C C . VAL A 1 91 ? 17.719 -10.164 3.779 1 98.25 91 VAL A C 1
ATOM 678 O O . VAL A 1 91 ? 18.547 -9.508 3.133 1 98.25 91 VAL A O 1
ATOM 681 N N . GLU A 1 92 ? 17.984 -10.664 4.941 1 98.06 92 GLU A N 1
ATOM 682 C CA . GLU A 1 92 ? 19.25 -10.422 5.609 1 98.06 92 GLU A CA 1
ATOM 683 C C . GLU A 1 92 ? 20.406 -11.055 4.84 1 98.06 92 GLU A C 1
ATOM 685 O O . GLU A 1 92 ? 21.469 -10.445 4.688 1 98.06 92 GLU A O 1
ATOM 690 N N . LEU A 1 93 ? 20.203 -12.266 4.418 1 98.38 93 LEU A N 1
ATOM 691 C CA . LEU A 1 93 ? 21.234 -12.969 3.658 1 98.38 93 LEU A CA 1
ATOM 692 C C . LEU A 1 93 ? 21.5 -12.266 2.332 1 98.38 93 LEU A C 1
ATOM 694 O O . LEU A 1 93 ? 22.641 -12.18 1.891 1 98.38 93 LEU A O 1
ATOM 698 N N . ALA A 1 94 ? 20.438 -11.812 1.659 1 98.56 94 ALA A N 1
ATOM 699 C CA . ALA A 1 94 ? 20.594 -11.07 0.412 1 98.56 94 ALA A CA 1
ATOM 700 C C . ALA A 1 94 ? 21.422 -9.805 0.628 1 98.56 94 ALA A C 1
ATOM 702 O O . ALA A 1 94 ? 22.328 -9.516 -0.147 1 98.56 94 ALA A O 1
ATOM 703 N N . ARG A 1 95 ? 21.078 -9.094 1.673 1 97.94 95 ARG A N 1
ATOM 704 C CA . ARG A 1 95 ? 21.828 -7.895 2.018 1 97.94 95 ARG A CA 1
ATOM 705 C C . ARG A 1 95 ? 23.297 -8.219 2.248 1 97.94 95 ARG A C 1
ATOM 707 O O . ARG A 1 95 ? 24.188 -7.547 1.711 1 97.94 95 ARG A O 1
ATOM 714 N N . ALA A 1 96 ? 23.562 -9.227 3.035 1 97.88 96 ALA A N 1
ATOM 715 C CA . ALA A 1 96 ? 24.922 -9.633 3.369 1 97.88 96 ALA A CA 1
ATOM 716 C C . ALA A 1 96 ? 25.688 -10.055 2.117 1 97.88 96 ALA A C 1
ATOM 718 O O . ALA A 1 96 ? 26.906 -9.875 2.039 1 97.88 96 ALA A O 1
ATOM 719 N N . ALA A 1 97 ? 24.984 -10.602 1.14 1 98.19 97 ALA A N 1
ATOM 720 C CA . ALA A 1 97 ? 25.609 -11.078 -0.098 1 98.19 97 ALA A CA 1
ATOM 721 C C . ALA A 1 97 ? 25.891 -9.914 -1.049 1 98.19 97 ALA A C 1
ATOM 723 O O . ALA A 1 97 ? 26.484 -10.109 -2.107 1 98.19 97 ALA A O 1
ATOM 724 N N . GLY A 1 98 ? 25.391 -8.695 -0.709 1 97.44 98 GLY A N 1
ATOM 725 C CA . GLY A 1 98 ? 25.656 -7.523 -1.524 1 97.44 98 GLY A CA 1
ATOM 726 C C . GLY A 1 98 ? 24.625 -7.297 -2.607 1 97.44 98 GLY A C 1
ATOM 727 O O . GLY A 1 98 ? 24.875 -6.57 -3.574 1 97.44 98 GLY A O 1
ATOM 728 N N . VAL A 1 99 ? 23.5 -7.957 -2.537 1 98.31 99 VAL A N 1
ATOM 729 C CA . VAL A 1 99 ? 22.406 -7.719 -3.471 1 98.31 99 VAL A CA 1
ATOM 730 C C . VAL A 1 99 ? 22.031 -6.234 -3.465 1 98.31 99 VAL A C 1
ATOM 732 O O . VAL A 1 99 ? 21.875 -5.633 -2.4 1 98.31 99 VAL A O 1
ATOM 735 N N . ARG A 1 100 ? 21.891 -5.715 -4.586 1 97.88 100 ARG A N 1
ATOM 736 C CA . ARG A 1 100 ? 21.594 -4.289 -4.711 1 97.88 100 ARG A CA 1
ATOM 737 C C . ARG A 1 100 ? 20.094 -4.027 -4.609 1 97.88 100 ARG A C 1
ATOM 739 O O . ARG A 1 100 ? 19.672 -3.109 -3.908 1 97.88 100 ARG A O 1
ATOM 746 N N . ARG A 1 101 ? 19.328 -4.801 -5.371 1 98.5 101 ARG A N 1
ATOM 747 C CA . ARG A 1 101 ? 17.906 -4.551 -5.488 1 98.5 101 ARG A CA 1
ATOM 748 C C . ARG A 1 101 ? 17.094 -5.812 -5.168 1 98.5 101 ARG A C 1
ATOM 750 O O . ARG A 1 101 ? 17.438 -6.902 -5.633 1 98.5 101 ARG A O 1
ATOM 757 N N . PHE A 1 102 ? 16.078 -5.664 -4.359 1 98.75 102 PHE A N 1
ATOM 758 C CA . PHE A 1 102 ? 15.219 -6.746 -3.9 1 98.75 102 PHE A CA 1
ATOM 759 C C . PHE A 1 102 ? 13.758 -6.457 -4.234 1 98.75 102 PHE A C 1
ATOM 761 O O . PHE A 1 102 ? 13.188 -5.477 -3.752 1 98.75 102 PHE A O 1
ATOM 768 N N . VAL A 1 103 ? 13.148 -7.242 -5.102 1 98.81 103 VAL A N 1
ATOM 769 C CA . VAL A 1 103 ? 11.727 -7.117 -5.398 1 98.81 103 VAL A CA 1
ATOM 770 C C . VAL A 1 103 ? 10.953 -8.25 -4.719 1 98.81 103 VAL A C 1
ATOM 772 O O . VAL A 1 103 ? 11.297 -9.422 -4.883 1 98.81 103 VAL A O 1
ATOM 775 N N . PHE A 1 104 ? 9.953 -7.898 -3.924 1 98.62 104 PHE A N 1
ATOM 776 C CA . PHE A 1 104 ? 9.203 -8.844 -3.107 1 98.62 104 PHE A CA 1
ATOM 777 C C . PHE A 1 104 ? 7.754 -8.93 -3.574 1 98.62 104 PHE A C 1
ATOM 779 O O . PHE A 1 104 ? 7.09 -7.91 -3.754 1 98.62 104 PHE A O 1
ATOM 786 N N . SER A 1 105 ? 7.328 -10.156 -3.865 1 97.62 105 SER A N 1
ATOM 787 C CA . SER A 1 105 ? 5.906 -10.414 -4.062 1 97.62 105 SER A CA 1
ATOM 788 C C . SER A 1 105 ? 5.207 -10.695 -2.74 1 97.62 105 SER A C 1
ATOM 790 O O . SER A 1 105 ? 5.156 -11.844 -2.293 1 97.62 105 SER A O 1
ATOM 792 N N . SER A 1 106 ? 4.703 -9.719 -2.127 1 97.5 106 SER A N 1
ATOM 793 C CA . SER A 1 106 ? 3.934 -9.812 -0.892 1 97.5 106 SER A CA 1
ATOM 794 C C . SER A 1 106 ? 2.496 -10.242 -1.168 1 97.5 106 SER A C 1
ATOM 796 O O . SER A 1 106 ? 2.258 -11.203 -1.9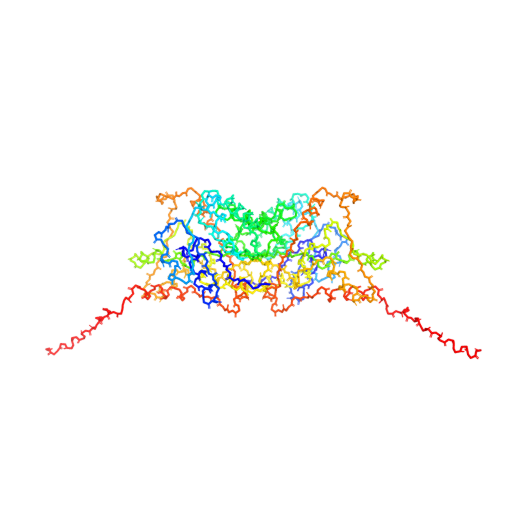01 1 97.5 106 SER A O 1
ATOM 798 N N . VAL A 1 107 ? 1.549 -9.648 -0.405 1 97 107 VAL A N 1
ATOM 799 C CA . VAL A 1 107 ? 0.14 -10 -0.538 1 97 107 VAL A CA 1
ATOM 800 C C . VAL A 1 107 ? -0.73 -8.781 -0.264 1 97 107 VAL A C 1
ATOM 802 O O . VAL A 1 107 ? -0.346 -7.895 0.506 1 97 107 VAL A O 1
ATOM 805 N N . ILE A 1 108 ? -1.816 -8.695 -0.898 1 98.06 108 ILE A N 1
ATOM 806 C CA . ILE A 1 108 ? -2.791 -7.648 -0.623 1 98.06 108 ILE A CA 1
ATOM 807 C C . ILE A 1 108 ? -3.158 -7.66 0.859 1 98.06 108 ILE A C 1
ATOM 809 O O . ILE A 1 108 ? -3.352 -8.727 1.448 1 98.06 108 ILE A O 1
ATOM 813 N N . HIS A 1 109 ? -3.268 -6.496 1.525 1 98.06 109 HIS A N 1
ATOM 814 C CA . HIS A 1 109 ? -3.711 -6.281 2.898 1 98.06 109 HIS A CA 1
ATOM 815 C C . HIS A 1 109 ? -2.834 -7.047 3.885 1 98.06 109 HIS A C 1
ATOM 817 O O . HIS A 1 109 ? -3.338 -7.836 4.688 1 98.06 109 HIS A O 1
ATOM 823 N N . PRO A 1 110 ? -1.571 -6.727 3.916 1 97.19 110 PRO A N 1
ATOM 824 C CA . PRO A 1 110 ? -0.66 -7.457 4.797 1 97.19 110 PRO A CA 1
ATOM 825 C C . PRO A 1 110 ? -0.931 -7.195 6.277 1 97.19 110 PRO A C 1
ATOM 827 O O . PRO A 1 110 ? -0.39 -7.891 7.141 1 97.19 110 PRO A O 1
ATOM 830 N N . SER A 1 111 ? -1.768 -6.223 6.605 1 96.75 111 SER A N 1
ATOM 831 C CA . SER A 1 111 ? -2.078 -5.898 7.992 1 96.75 111 SER A CA 1
ATOM 832 C C . SER A 1 111 ? -3.111 -6.859 8.57 1 96.75 111 SER A C 1
ATOM 834 O O . SER A 1 111 ? -3.346 -6.875 9.781 1 96.75 111 SER A O 1
ATOM 836 N N . LEU A 1 112 ? -3.752 -7.668 7.707 1 95.94 112 LEU A N 1
ATOM 837 C CA . LEU A 1 112 ? -4.73 -8.625 8.203 1 95.94 112 LEU A CA 1
ATOM 838 C C . LEU A 1 112 ? -4.047 -9.727 9.016 1 95.94 112 LEU A C 1
ATOM 840 O O . LEU A 1 112 ? -2.941 -10.156 8.68 1 95.94 112 LEU A O 1
ATOM 844 N N . GLY A 1 113 ? -4.758 -10.266 9.977 1 92.75 113 GLY A N 1
ATOM 845 C CA . GLY A 1 113 ? -4.227 -11.289 10.867 1 92.75 113 GLY A CA 1
ATOM 846 C C . GLY A 1 113 ? -4.297 -12.688 10.289 1 92.75 113 GLY A C 1
ATOM 847 O O . GLY A 1 113 ? -3.912 -13.656 10.938 1 92.75 113 GLY A O 1
ATOM 848 N N . LEU A 1 114 ? -4.754 -12.82 9.062 1 91.69 114 LEU A N 1
ATOM 849 C CA . LEU A 1 114 ? -4.758 -14.125 8.406 1 91.69 114 LEU A CA 1
ATOM 850 C C . LEU A 1 114 ? -3.332 -14.609 8.164 1 91.69 114 LEU A C 1
ATOM 852 O O . LEU A 1 114 ? -2.457 -13.828 7.793 1 91.69 114 LEU A O 1
ATOM 856 N N . GLN A 1 115 ? -3.115 -15.836 8.344 1 88.81 115 GLN A N 1
ATOM 857 C CA . GLN A 1 115 ? -1.775 -16.406 8.383 1 88.81 115 GLN A CA 1
ATOM 858 C C . GLN A 1 115 ? -0.962 -15.992 7.164 1 88.81 115 GLN A C 1
ATOM 860 O O . GLN A 1 115 ? 0.167 -15.516 7.297 1 88.81 115 GLN A O 1
ATOM 865 N N . ASN A 1 116 ? -1.495 -16.172 5.945 1 88.75 116 ASN A N 1
ATOM 866 C CA . ASN A 1 116 ? -0.766 -15.852 4.723 1 88.75 116 ASN A CA 1
ATOM 867 C C . ASN A 1 116 ? -0.459 -14.359 4.621 1 88.75 116 ASN A C 1
ATOM 869 O O . ASN A 1 116 ? 0.601 -13.977 4.125 1 88.75 116 ASN A O 1
ATOM 873 N N . HIS A 1 117 ? -1.319 -13.516 5.082 1 92.56 117 HIS A N 1
ATOM 874 C CA . HIS A 1 117 ? -1.121 -12.078 5.051 1 92.56 117 HIS A CA 1
ATOM 875 C C . HIS A 1 117 ? -0.134 -11.633 6.121 1 92.56 117 HIS A C 1
ATOM 877 O O . HIS A 1 117 ? 0.848 -10.945 5.824 1 92.56 117 HIS A O 1
ATOM 883 N N . ALA A 1 118 ? -0.36 -12.188 7.324 1 92.38 118 ALA A N 1
ATOM 884 C CA . ALA A 1 118 ? 0.453 -11.812 8.477 1 92.38 118 ALA A CA 1
ATOM 885 C C . ALA A 1 118 ? 1.9 -12.266 8.297 1 92.38 118 ALA A C 1
ATOM 887 O O . ALA A 1 118 ? 2.818 -11.656 8.852 1 92.38 118 ALA A O 1
ATOM 888 N N . ALA A 1 119 ? 2.088 -13.266 7.535 1 94 119 ALA A N 1
ATOM 889 C CA . ALA A 1 119 ? 3.432 -13.789 7.32 1 94 119 ALA A CA 1
ATOM 890 C C . ALA A 1 119 ? 4.238 -12.875 6.406 1 94 119 ALA A C 1
ATOM 892 O O . ALA A 1 119 ? 5.469 -12.977 6.34 1 94 119 ALA A O 1
ATOM 893 N N . LYS A 1 120 ? 3.592 -12.008 5.68 1 96.25 120 LYS A N 1
ATOM 894 C CA . LYS A 1 120 ? 4.281 -11.172 4.695 1 96.25 120 LYS A CA 1
ATOM 895 C C . LYS A 1 120 ? 4.734 -9.852 5.316 1 96.25 120 LYS A C 1
ATOM 897 O O . LYS A 1 120 ? 5.754 -9.289 4.91 1 96.25 120 LYS A O 1
ATOM 902 N N . ALA A 1 121 ? 4.027 -9.359 6.309 1 96.62 121 ALA A N 1
ATOM 903 C CA . ALA A 1 121 ? 4.27 -8.047 6.891 1 96.62 121 ALA A CA 1
ATOM 904 C C . ALA A 1 121 ? 5.684 -7.949 7.457 1 96.62 121 ALA A C 1
ATOM 906 O O . ALA A 1 121 ? 6.398 -6.98 7.191 1 96.62 121 ALA A O 1
ATOM 907 N N . PRO A 1 122 ? 6.203 -8.961 8.195 1 96.88 122 PRO A N 1
ATOM 908 C CA . PRO A 1 122 ? 7.562 -8.867 8.734 1 96.88 122 PRO A CA 1
ATOM 909 C C . PRO A 1 122 ? 8.625 -8.82 7.637 1 96.88 122 PRO A C 1
ATOM 911 O O . PRO A 1 122 ? 9.68 -8.195 7.816 1 96.88 122 PRO A O 1
ATOM 914 N N . VAL A 1 123 ? 8.359 -9.484 6.523 1 97.69 123 VAL A N 1
ATOM 915 C CA . VAL A 1 123 ? 9.312 -9.477 5.418 1 97.69 123 VAL A CA 1
ATOM 916 C C . VAL A 1 123 ? 9.336 -8.094 4.766 1 97.69 123 VAL A C 1
ATOM 918 O O . VAL A 1 123 ? 10.406 -7.578 4.445 1 97.69 123 VAL A O 1
ATOM 921 N N . GLU A 1 124 ? 8.148 -7.484 4.59 1 98.44 124 GLU A N 1
ATOM 922 C CA . GLU A 1 124 ? 8.094 -6.105 4.113 1 98.44 124 GLU A CA 1
ATOM 923 C C . GLU A 1 124 ? 8.914 -5.18 5.012 1 98.44 124 GLU A C 1
ATOM 925 O O . GLU A 1 124 ? 9.734 -4.398 4.523 1 98.44 124 GLU A O 1
ATOM 930 N N . ALA A 1 125 ? 8.672 -5.301 6.293 1 97.81 125 ALA A N 1
ATOM 931 C CA . ALA A 1 125 ? 9.352 -4.445 7.266 1 97.81 125 ALA A CA 1
ATOM 932 C C . ALA A 1 125 ? 10.867 -4.613 7.18 1 97.81 125 ALA A C 1
ATOM 934 O O . ALA A 1 125 ? 11.609 -3.629 7.18 1 97.81 125 ALA A O 1
ATOM 935 N N . ALA A 1 126 ? 11.289 -5.863 7.098 1 97.75 126 ALA A N 1
ATOM 936 C CA . ALA A 1 126 ? 12.719 -6.145 6.984 1 97.75 126 ALA A CA 1
ATOM 937 C C . ALA A 1 126 ? 13.305 -5.504 5.73 1 97.75 126 ALA A C 1
ATOM 939 O O . ALA A 1 126 ? 14.422 -4.984 5.758 1 97.75 126 ALA A O 1
ATOM 940 N N . LEU A 1 127 ? 12.57 -5.551 4.707 1 98 127 LEU A N 1
ATOM 941 C CA . LEU A 1 127 ? 13.023 -4.996 3.438 1 98 127 LEU A CA 1
ATOM 942 C C . LEU A 1 127 ? 13.117 -3.477 3.512 1 98 127 LEU A C 1
ATOM 944 O O . LEU A 1 127 ? 14.109 -2.889 3.064 1 98 127 LEU A O 1
ATOM 948 N N . TYR A 1 128 ? 12.133 -2.838 4.102 1 97.62 128 TYR A N 1
ATOM 949 C CA . TYR A 1 128 ? 12.141 -1.388 4.262 1 97.62 128 TYR A CA 1
ATOM 950 C C . TYR A 1 128 ? 13.375 -0.925 5.023 1 97.62 128 TYR A C 1
ATOM 952 O O . TYR A 1 128 ? 13.891 0.169 4.777 1 97.62 128 TYR A O 1
ATOM 960 N N . ASP A 1 129 ? 13.891 -1.76 5.863 1 94.69 129 ASP A N 1
ATOM 961 C CA . ASP A 1 129 ? 14.977 -1.394 6.77 1 94.69 129 ASP A CA 1
ATOM 962 C C . ASP A 1 129 ? 16.312 -1.939 6.27 1 94.69 129 ASP A C 1
ATOM 964 O O . ASP A 1 129 ? 17.328 -1.832 6.957 1 94.69 129 ASP A O 1
ATOM 968 N N . SER A 1 130 ? 16.328 -2.504 5.145 1 96.06 130 SER A N 1
ATOM 969 C CA . SER A 1 130 ? 17.469 -3.314 4.727 1 96.06 130 SER A CA 1
ATOM 970 C C . SER A 1 130 ? 18.594 -2.445 4.184 1 96.06 130 SER A C 1
ATOM 972 O O . SER A 1 130 ? 19.75 -2.871 4.145 1 96.06 130 SER A O 1
ATOM 974 N N . GLY A 1 131 ? 18.25 -1.256 3.713 1 94.56 131 GLY A N 1
ATOM 975 C CA . GLY A 1 131 ? 19.219 -0.415 3.025 1 94.56 131 GLY A CA 1
ATOM 976 C C . GLY A 1 131 ? 19.375 -0.757 1.555 1 94.56 131 GLY A C 1
ATOM 977 O O . GLY A 1 131 ? 20 -0.017 0.802 1 94.56 131 GLY A O 1
ATOM 978 N N . MET A 1 132 ? 18.797 -1.848 1.111 1 97 132 MET A N 1
ATOM 979 C CA . MET A 1 132 ? 18.766 -2.199 -0.306 1 97 132 MET A CA 1
ATOM 980 C C . MET A 1 132 ? 17.719 -1.389 -1.052 1 97 132 MET A C 1
ATOM 982 O O . MET A 1 132 ? 16.766 -0.888 -0.444 1 97 132 MET A O 1
ATOM 986 N N . GLU A 1 133 ? 17.938 -1.244 -2.393 1 97.69 133 GLU A N 1
ATOM 987 C CA . GLU A 1 133 ? 16.812 -0.843 -3.232 1 97.69 133 GLU A CA 1
ATOM 988 C C . GLU A 1 133 ? 15.727 -1.904 -3.23 1 97.69 133 GLU A C 1
ATOM 990 O O . GLU A 1 133 ? 16.016 -3.102 -3.195 1 97.69 133 GLU A O 1
ATOM 995 N N . TYR A 1 134 ? 14.477 -1.416 -3.268 1 98.56 134 TYR A N 1
ATOM 996 C CA . TYR A 1 134 ? 13.422 -2.426 -3.273 1 98.56 134 TYR A CA 1
ATOM 997 C C . TYR A 1 134 ? 12.203 -1.94 -4.047 1 98.56 134 TYR A C 1
ATOM 999 O O . TYR A 1 134 ? 12.078 -0.747 -4.328 1 98.56 134 TYR A O 1
ATOM 1007 N N . ALA A 1 135 ? 11.398 -2.824 -4.391 1 98.81 135 ALA A N 1
ATOM 1008 C CA . ALA A 1 135 ? 9.984 -2.656 -4.727 1 98.81 135 ALA A CA 1
ATOM 1009 C C . ALA A 1 135 ? 9.148 -3.789 -4.145 1 98.81 135 ALA A C 1
ATOM 1011 O O . ALA A 1 135 ? 9.555 -4.953 -4.18 1 98.81 135 ALA A O 1
ATOM 1012 N N . VAL A 1 136 ? 8.07 -3.441 -3.555 1 98.88 136 VAL A N 1
ATOM 1013 C CA . VAL A 1 136 ? 7.164 -4.426 -2.979 1 98.88 136 VAL A CA 1
ATOM 1014 C C . VAL A 1 136 ? 5.848 -4.43 -3.75 1 98.88 136 VAL A C 1
ATOM 1016 O O . VAL A 1 136 ? 5.23 -3.377 -3.943 1 98.88 136 VAL A O 1
ATOM 1019 N N . PHE A 1 137 ? 5.457 -5.547 -4.238 1 98.81 137 PHE A N 1
ATOM 1020 C CA . PHE A 1 137 ? 4.145 -5.711 -4.852 1 98.81 137 PHE A CA 1
ATOM 1021 C C . PHE A 1 137 ? 3.223 -6.523 -3.949 1 98.81 137 PHE A C 1
ATOM 1023 O O . PHE A 1 137 ? 3.627 -7.547 -3.4 1 98.81 137 PHE A O 1
ATOM 1030 N N . GLN A 1 138 ? 2.041 -6.039 -3.738 1 98.75 138 GLN A N 1
ATOM 1031 C CA . GLN A 1 138 ? 1.003 -6.688 -2.941 1 98.75 138 GLN A CA 1
ATOM 1032 C C . GLN A 1 138 ? -0.157 -7.145 -3.82 1 98.75 138 GLN A C 1
ATOM 1034 O O . GLN A 1 138 ? -1.194 -6.484 -3.885 1 98.75 138 GLN A O 1
ATOM 1039 N N . PRO A 1 139 ? -0.013 -8.258 -4.445 1 98.38 139 PRO A N 1
ATOM 1040 C CA . PRO A 1 139 ? -1.018 -8.703 -5.414 1 98.38 139 PRO A CA 1
ATOM 1041 C C . PRO A 1 139 ? -2.287 -9.227 -4.746 1 98.38 139 PRO A C 1
ATOM 1043 O O . PRO A 1 139 ? -2.223 -9.812 -3.664 1 98.38 139 PRO A O 1
ATOM 1046 N N . ALA A 1 140 ? -3.436 -8.992 -5.453 1 98.31 140 ALA A N 1
ATOM 1047 C CA . ALA A 1 140 ? -4.703 -9.633 -5.113 1 98.31 140 ALA A CA 1
ATOM 1048 C C . ALA A 1 140 ? -4.695 -11.109 -5.508 1 98.31 140 ALA A C 1
ATOM 1050 O O . ALA A 1 140 ? -3.641 -11.664 -5.824 1 98.31 140 ALA A O 1
ATOM 1051 N N . LEU A 1 141 ? -5.855 -11.766 -5.34 1 97 141 LEU A N 1
ATOM 1052 C CA . LEU A 1 141 ? -5.957 -13.172 -5.73 1 97 141 LEU A CA 1
ATOM 1053 C C . LEU A 1 141 ? -5.578 -13.352 -7.195 1 97 141 LEU A C 1
ATOM 1055 O O . LEU A 1 141 ? -5.777 -12.453 -8.016 1 97 141 LEU A O 1
ATOM 1059 N N . PHE A 1 142 ? -5.082 -14.508 -7.551 1 97.19 142 PHE A N 1
ATOM 1060 C CA . PHE A 1 142 ? -4.574 -14.727 -8.898 1 97.19 142 PHE A CA 1
ATOM 1061 C C . PHE A 1 142 ? -5.656 -15.32 -9.797 1 97.19 142 PHE A C 1
ATOM 1063 O O . PHE A 1 142 ? -6.406 -16.203 -9.375 1 97.19 142 PHE A O 1
ATOM 1070 N N . PHE A 1 143 ? -5.676 -14.797 -11.062 1 97.88 143 PHE A N 1
ATOM 1071 C CA . PHE A 1 143 ? -6.516 -15.438 -12.062 1 97.88 143 PHE A CA 1
ATOM 1072 C C . PHE A 1 143 ? -6.215 -16.922 -12.148 1 97.88 143 PHE A C 1
ATOM 1074 O O . PHE A 1 143 ? -7.129 -17.734 -12.312 1 97.88 143 PHE A O 1
ATOM 1081 N N . GLN A 1 144 ? -4.98 -17.281 -11.984 1 96.31 144 GLN A N 1
ATOM 1082 C CA . GLN A 1 144 ? -4.441 -18.609 -12.219 1 96.31 144 GLN A CA 1
ATOM 1083 C C . GLN A 1 144 ? -5.031 -19.625 -11.234 1 96.31 144 GLN A C 1
ATOM 1085 O O . GLN A 1 144 ? -4.922 -20.828 -11.438 1 96.31 144 GLN A O 1
ATOM 1090 N N . ASN A 1 145 ? -5.641 -19.125 -10.164 1 94.19 145 ASN A N 1
ATOM 1091 C CA . ASN A 1 145 ? -6.305 -20.016 -9.219 1 94.19 145 ASN A CA 1
ATOM 1092 C C . ASN A 1 145 ? -7.457 -20.766 -9.867 1 94.19 145 ASN A C 1
ATOM 1094 O O . ASN A 1 145 ? -7.867 -21.828 -9.375 1 94.19 145 ASN A O 1
ATOM 1098 N N . TYR A 1 146 ? -7.988 -20.281 -10.938 1 96.06 146 TYR A N 1
ATOM 1099 C CA . TYR A 1 146 ? -9.117 -20.922 -11.609 1 96.06 146 TYR A CA 1
ATOM 1100 C C . TYR A 1 146 ? -8.641 -22.062 -12.5 1 96.06 146 TYR A C 1
ATOM 1102 O O . TYR A 1 146 ? -9.438 -22.922 -12.883 1 96.06 146 TYR A O 1
ATOM 1110 N N . ALA A 1 147 ? -7.363 -22.062 -12.859 1 94.5 147 ALA A N 1
ATOM 1111 C CA . ALA A 1 147 ? -6.844 -23.047 -13.805 1 94.5 147 ALA A CA 1
ATOM 1112 C C . ALA A 1 147 ? -6.949 -24.453 -13.242 1 94.5 147 ALA A C 1
ATOM 1114 O O . ALA A 1 147 ? -7.328 -25.391 -13.953 1 94.5 147 ALA A O 1
ATOM 1115 N N . ALA A 1 148 ? -6.633 -24.594 -11.992 1 88.5 148 ALA A N 1
ATOM 1116 C CA . ALA A 1 148 ? -6.602 -25.922 -11.375 1 88.5 148 ALA A CA 1
ATOM 1117 C C . ALA A 1 148 ? -8 -26.531 -11.328 1 88.5 148 ALA A C 1
ATOM 1119 O O . ALA A 1 148 ? -8.156 -27.75 -11.414 1 88.5 148 ALA A O 1
ATOM 1120 N N . GLY A 1 149 ? -9.008 -25.734 -11.148 1 92.31 149 GLY A N 1
ATOM 1121 C CA . GLY A 1 149 ? -10.375 -26.234 -11.016 1 92.31 149 GLY A CA 1
ATOM 1122 C C . GLY A 1 149 ? -11.188 -26.094 -12.289 1 92.31 149 GLY A C 1
ATOM 1123 O O . GLY A 1 149 ? -12.383 -26.391 -12.305 1 92.31 149 GLY A O 1
ATOM 1124 N N . TRP A 1 150 ? -10.547 -25.688 -13.328 1 96.38 150 TRP A N 1
ATOM 1125 C CA . TRP A 1 150 ? -11.266 -25.297 -14.531 1 96.38 150 TRP A CA 1
ATOM 1126 C C . TRP A 1 150 ? -12.055 -26.469 -15.102 1 96.38 150 TRP A C 1
ATOM 1128 O O . TRP A 1 150 ? -13.25 -26.344 -15.398 1 96.38 150 TRP A O 1
ATOM 1138 N N . ASP A 1 151 ? -11.422 -27.672 -15.188 1 94.81 151 AS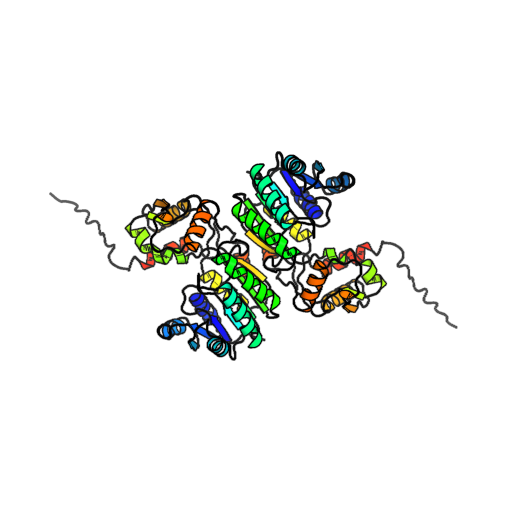P A N 1
ATOM 1139 C CA . ASP A 1 151 ? -12.07 -28.844 -15.766 1 94.81 151 ASP A CA 1
ATOM 1140 C C . ASP A 1 151 ? -13.281 -29.266 -14.93 1 94.81 151 ASP A C 1
ATOM 1142 O O . ASP A 1 151 ? -14.312 -29.672 -15.477 1 94.81 151 ASP A O 1
ATOM 1146 N N . ASP A 1 152 ? -13.141 -29.203 -13.695 1 95 152 ASP A N 1
ATOM 1147 C CA . ASP A 1 152 ? -14.242 -29.547 -12.805 1 95 152 ASP A CA 1
ATOM 1148 C C . ASP A 1 152 ? -15.406 -28.578 -12.961 1 95 152 ASP A C 1
ATOM 1150 O O . ASP A 1 152 ? -16.562 -29 -12.945 1 95 152 ASP A O 1
ATOM 1154 N N . ILE A 1 153 ? -15.102 -27.312 -13.047 1 96.69 153 ILE A N 1
ATOM 1155 C CA . ILE A 1 153 ? -16.125 -26.312 -13.273 1 96.69 153 ILE A CA 1
ATOM 1156 C C . ILE A 1 153 ? -16.922 -26.641 -14.531 1 96.69 153 ILE A C 1
ATOM 1158 O O . ILE A 1 153 ? -18.156 -26.625 -14.523 1 96.69 153 ILE A O 1
ATOM 1162 N N . LEU A 1 154 ? -16.25 -27.016 -15.602 1 95.62 154 LEU A N 1
ATOM 1163 C CA . LEU A 1 154 ? -16.906 -27.328 -16.875 1 95.62 154 LEU A CA 1
ATOM 1164 C C . LEU A 1 154 ? -17.719 -28.625 -16.766 1 95.62 154 LEU A C 1
ATOM 1166 O O . LEU A 1 154 ? -18.828 -28.688 -17.266 1 95.62 154 LEU A O 1
ATOM 1170 N N . ARG A 1 155 ? -17.109 -29.578 -16.141 1 95.94 155 ARG A N 1
ATOM 1171 C CA . ARG A 1 155 ? -17.75 -30.875 -16.031 1 95.94 155 ARG A CA 1
ATOM 1172 C C . ARG A 1 155 ? -19.016 -30.781 -15.195 1 95.94 155 ARG A C 1
ATOM 1174 O O . ARG A 1 155 ? -20.062 -31.344 -15.562 1 95.94 155 ARG A O 1
ATOM 1181 N N . THR A 1 156 ? -18.984 -30.062 -14.141 1 96.69 156 THR A N 1
ATOM 1182 C CA . THR A 1 156 ? -20.078 -30.078 -13.172 1 96.69 156 THR A CA 1
ATOM 1183 C C . THR A 1 156 ? -21.047 -28.938 -13.453 1 96.69 156 THR A C 1
ATOM 1185 O O . THR A 1 156 ? -22.188 -28.953 -12.984 1 96.69 156 THR A O 1
ATOM 1188 N N . GLY A 1 157 ? -20.516 -27.906 -14.109 1 97.75 157 GLY A N 1
ATOM 1189 C CA . GLY A 1 157 ? -21.312 -26.703 -14.297 1 97.75 157 GLY A CA 1
ATOM 1190 C C . GLY A 1 157 ? -21.438 -25.875 -13.039 1 97.75 157 GLY A C 1
ATOM 1191 O O . GLY A 1 157 ? -22.406 -25.125 -12.875 1 97.75 157 GLY A O 1
ATOM 1192 N N . VAL A 1 158 ? -20.547 -26.109 -12.062 1 98.25 158 VAL A N 1
ATOM 1193 C CA . VAL A 1 158 ? -20.672 -25.453 -10.766 1 98.25 158 VAL A CA 1
ATOM 1194 C C . VAL A 1 158 ? -19.344 -24.797 -10.398 1 98.25 158 VAL A C 1
ATOM 1196 O O . VAL A 1 158 ? -18.281 -25.422 -10.484 1 98.25 158 VAL A O 1
ATOM 1199 N N . LEU A 1 159 ? -19.359 -23.531 -10.133 1 98.25 159 LEU A N 1
ATOM 1200 C CA . LEU A 1 159 ? -18.25 -22.828 -9.492 1 98.25 159 LEU A CA 1
ATOM 1201 C C . LEU A 1 159 ? -18.406 -22.828 -7.973 1 98.25 159 LEU A C 1
ATOM 1203 O O . LEU A 1 159 ? -19.188 -22.047 -7.43 1 98.25 159 LEU A O 1
ATOM 1207 N N . ALA A 1 160 ? -17.672 -23.703 -7.324 1 96.25 160 ALA A N 1
ATOM 1208 C CA . ALA A 1 160 ? -17.844 -23.906 -5.891 1 96.25 160 ALA A CA 1
ATOM 1209 C C . ALA A 1 160 ? -16.625 -23.438 -5.113 1 96.25 160 ALA A C 1
ATOM 1211 O O . ALA A 1 160 ? -15.492 -23.781 -5.469 1 96.25 160 ALA A O 1
ATOM 1212 N N . GLU A 1 161 ? -16.797 -22.609 -4.16 1 94.62 161 GLU A N 1
ATOM 1213 C CA . GLU A 1 161 ? -15.758 -22.172 -3.229 1 94.62 161 GLU A CA 1
ATOM 1214 C C . GLU A 1 161 ? -16.266 -22.203 -1.789 1 94.62 161 GLU A C 1
ATOM 1216 O O . GLU A 1 161 ? -17.469 -22.172 -1.549 1 94.62 161 GLU A O 1
ATOM 1221 N N . PRO A 1 162 ? -15.438 -22.281 -0.811 1 95.12 162 PRO A N 1
ATOM 1222 C CA . PRO A 1 162 ? -15.852 -22.484 0.578 1 95.12 162 PRO A CA 1
ATOM 1223 C C . PRO A 1 162 ? -16.078 -21.172 1.331 1 95.12 162 PRO A C 1
ATOM 1225 O O . PRO A 1 162 ? -15.68 -21.047 2.494 1 95.12 162 PRO A O 1
ATOM 1228 N N . TRP A 1 163 ? -16.625 -20.156 0.743 1 96.06 163 TRP A N 1
ATOM 1229 C CA . TRP A 1 163 ? -17.062 -18.906 1.363 1 96.06 163 TRP A CA 1
ATOM 1230 C C . TRP A 1 163 ? -18.281 -18.328 0.641 1 96.06 163 TRP A C 1
ATOM 1232 O O . TRP A 1 163 ? -18.688 -18.844 -0.401 1 96.06 163 TRP A O 1
ATOM 1242 N N . SER A 1 164 ? -18.875 -17.328 1.162 1 97.25 164 SER A N 1
ATOM 1243 C CA . SER A 1 164 ? -20.125 -16.75 0.683 1 97.25 164 SER A CA 1
ATOM 1244 C C . SER A 1 164 ? -20.047 -16.438 -0.806 1 97.25 164 SER A C 1
ATOM 1246 O O . SER A 1 164 ? -19.047 -15.914 -1.285 1 97.25 164 SER A O 1
ATOM 1248 N N . ASN A 1 165 ? -21.109 -16.672 -1.539 1 98 165 ASN A N 1
ATOM 1249 C CA . ASN A 1 165 ? -21.219 -16.312 -2.949 1 98 165 ASN A CA 1
ATOM 1250 C C . ASN A 1 165 ? -21.234 -14.805 -3.143 1 98 165 ASN A C 1
ATOM 1252 O O . ASN A 1 165 ? -21.016 -14.312 -4.25 1 98 165 ASN A O 1
ATOM 1256 N N . GLU A 1 166 ? -21.5 -14.102 -2.049 1 97.5 166 GLU A N 1
ATOM 1257 C CA . GLU A 1 166 ? -21.766 -12.664 -2.143 1 97.5 166 GLU A CA 1
ATOM 1258 C C . GLU A 1 166 ? -20.5 -11.859 -1.86 1 97.5 166 GLU A C 1
ATOM 1260 O O . GLU A 1 166 ? -20.453 -10.656 -2.135 1 97.5 166 GLU A O 1
ATOM 1265 N N . THR A 1 167 ? -19.516 -12.516 -1.288 1 97.5 167 THR A N 1
ATOM 1266 C CA . THR A 1 167 ? -18.297 -11.789 -0.954 1 97.5 167 THR A CA 1
ATOM 1267 C C . THR A 1 167 ? -17.562 -11.359 -2.219 1 97.5 167 THR A C 1
ATOM 1269 O O . THR A 1 167 ? -17.438 -12.141 -3.166 1 97.5 167 THR A O 1
ATOM 1272 N N . ARG A 1 168 ? -17.078 -10.148 -2.264 1 97.88 168 ARG A N 1
ATOM 1273 C CA . ARG A 1 168 ? -16.453 -9.602 -3.457 1 97.88 168 ARG A CA 1
ATOM 1274 C C . ARG A 1 168 ? -14.93 -9.633 -3.33 1 97.88 168 ARG A C 1
ATOM 1276 O O . ARG A 1 168 ? -14.383 -9.359 -2.26 1 97.88 168 ARG A O 1
ATOM 1283 N N . PHE A 1 169 ? -14.297 -9.977 -4.426 1 98.31 169 PHE A N 1
ATOM 1284 C CA . PHE A 1 169 ? -12.836 -10.062 -4.484 1 98.31 169 PHE A CA 1
ATOM 1285 C C . PHE A 1 169 ? -12.305 -9.352 -5.723 1 98.31 169 PHE A C 1
ATOM 1287 O O . PHE A 1 169 ? -12.938 -9.383 -6.781 1 98.31 169 PHE A O 1
ATOM 1294 N N . SER A 1 170 ? -11.172 -8.672 -5.547 1 98.69 170 SER A N 1
ATOM 1295 C CA . SER A 1 170 ? -10.32 -8.305 -6.68 1 98.69 170 SER A CA 1
ATOM 1296 C C . SER A 1 170 ? -9.32 -9.406 -7.004 1 98.69 170 SER A C 1
ATOM 1298 O O . SER A 1 170 ? -8.977 -10.211 -6.141 1 98.69 170 SER A O 1
ATOM 1300 N N . ARG A 1 171 ? -8.953 -9.438 -8.219 1 98.69 171 ARG A N 1
ATOM 1301 C CA . ARG A 1 171 ? -8.016 -10.453 -8.711 1 98.69 171 ARG A CA 1
ATOM 1302 C C . ARG A 1 171 ? -7.016 -9.844 -9.688 1 98.69 171 ARG A C 1
ATOM 1304 O O . ARG A 1 171 ? -7.148 -8.68 -10.078 1 98.69 171 ARG A O 1
ATOM 1311 N N . VAL A 1 172 ? -6.016 -10.633 -10.055 1 98.81 172 VAL A N 1
ATOM 1312 C CA . VAL A 1 172 ? -4.984 -10.141 -10.969 1 98.81 172 VAL A CA 1
ATOM 1313 C C . VAL A 1 172 ? -4.395 -11.305 -11.758 1 98.81 172 VAL A C 1
ATOM 1315 O O . VAL A 1 172 ? -4.293 -12.422 -11.242 1 98.81 172 VAL A O 1
ATOM 1318 N N . ASP A 1 173 ? -4.109 -11.062 -13.047 1 98.69 173 ASP A N 1
ATOM 1319 C CA . ASP A 1 173 ? -3.268 -11.992 -13.789 1 98.69 173 ASP A CA 1
ATOM 1320 C C . ASP A 1 173 ? -1.812 -11.898 -13.336 1 98.69 173 ASP A C 1
ATOM 1322 O O . ASP A 1 173 ? -1.182 -10.852 -13.469 1 98.69 173 ASP A O 1
ATOM 1326 N N . TYR A 1 174 ? -1.276 -12.945 -12.836 1 97.88 174 TYR A N 1
ATOM 1327 C CA . TYR A 1 174 ? 0.084 -12.852 -12.312 1 97.88 174 TYR A CA 1
ATOM 1328 C C . TYR A 1 174 ? 1.067 -12.508 -13.43 1 97.88 174 TYR A C 1
ATOM 1330 O O . TYR A 1 174 ? 2.186 -12.062 -13.156 1 97.88 174 TYR A O 1
ATOM 1338 N N . ARG A 1 175 ? 0.732 -12.758 -14.719 1 98.31 175 ARG A N 1
ATOM 1339 C CA . ARG A 1 175 ? 1.581 -12.328 -15.82 1 98.31 175 ARG A CA 1
ATOM 1340 C C . ARG A 1 175 ? 1.776 -10.812 -15.812 1 98.31 175 ARG A C 1
ATOM 1342 O O . ARG A 1 175 ? 2.842 -10.32 -16.188 1 98.31 175 ARG A O 1
ATOM 1349 N N . ASP A 1 176 ? 0.704 -10.133 -15.391 1 98.81 176 ASP A N 1
ATOM 1350 C CA . ASP A 1 176 ? 0.833 -8.688 -15.266 1 98.81 176 ASP A CA 1
ATOM 1351 C C . ASP A 1 176 ? 1.72 -8.312 -14.078 1 98.81 176 ASP A C 1
ATOM 1353 O O . ASP A 1 176 ? 2.48 -7.348 -14.141 1 98.81 176 ASP A O 1
ATOM 1357 N N . VAL A 1 177 ? 1.623 -9.055 -12.945 1 98.75 177 VAL A N 1
ATOM 1358 C CA . VAL A 1 177 ? 2.51 -8.844 -11.805 1 98.75 177 VAL A CA 1
ATOM 1359 C C . VAL A 1 177 ? 3.955 -9.117 -12.211 1 98.75 177 VAL A C 1
ATOM 1361 O O . VAL A 1 177 ? 4.859 -8.352 -11.875 1 98.75 177 VAL A O 1
ATOM 1364 N N . ALA A 1 178 ? 4.141 -10.172 -12.961 1 98.69 178 ALA A N 1
ATOM 1365 C CA . ALA A 1 178 ? 5.473 -10.523 -13.453 1 98.69 178 ALA A CA 1
ATOM 1366 C C . ALA A 1 178 ? 6.059 -9.414 -14.312 1 98.69 178 ALA A C 1
ATOM 1368 O O . ALA A 1 178 ? 7.238 -9.078 -14.188 1 98.69 178 ALA A O 1
ATOM 1369 N N . ASP A 1 179 ? 5.246 -8.859 -15.203 1 98.69 179 ASP A N 1
ATOM 1370 C CA . ASP A 1 179 ? 5.691 -7.734 -16.016 1 98.69 179 ASP A CA 1
ATOM 1371 C C . ASP A 1 179 ? 6.078 -6.543 -15.148 1 98.69 179 ASP A C 1
ATOM 1373 O O . ASP A 1 179 ? 7.078 -5.875 -15.406 1 98.69 179 ASP A O 1
ATOM 1377 N N . ALA A 1 180 ? 5.285 -6.285 -14.141 1 98.81 180 ALA A N 1
ATOM 1378 C CA . ALA A 1 180 ? 5.586 -5.203 -13.203 1 98.81 180 ALA A CA 1
ATOM 1379 C C . ALA A 1 180 ? 6.902 -5.457 -12.477 1 98.81 180 ALA A C 1
ATOM 1381 O O . ALA A 1 180 ? 7.703 -4.535 -12.297 1 98.81 180 ALA A O 1
ATOM 1382 N N . VAL A 1 181 ? 7.09 -6.676 -12.039 1 98.44 181 VAL A N 1
ATOM 1383 C CA . VAL A 1 181 ? 8.32 -7.074 -11.367 1 98.44 181 VAL A CA 1
ATOM 1384 C C . VAL A 1 181 ? 9.516 -6.836 -12.281 1 98.44 181 VAL A C 1
ATOM 1386 O O . VAL A 1 181 ? 10.531 -6.281 -11.859 1 98.44 181 VAL A O 1
ATOM 1389 N N . ALA A 1 182 ? 9.391 -7.254 -13.523 1 98.19 182 ALA A N 1
ATOM 1390 C CA . ALA A 1 182 ? 10.469 -7.047 -14.492 1 98.19 182 ALA A CA 1
ATOM 1391 C C . ALA A 1 182 ? 10.789 -5.562 -14.648 1 98.19 182 ALA A C 1
ATOM 1393 O O . ALA A 1 182 ? 11.953 -5.176 -14.727 1 98.19 182 ALA A O 1
ATOM 1394 N N . LEU A 1 183 ? 9.773 -4.719 -14.719 1 98.38 183 LEU A N 1
ATOM 1395 C CA . LEU A 1 183 ? 9.977 -3.277 -14.797 1 98.38 183 LEU A CA 1
ATOM 1396 C C . LEU A 1 183 ? 10.711 -2.768 -13.562 1 98.38 183 LEU A C 1
ATOM 1398 O O . LEU A 1 183 ? 11.648 -1.979 -13.672 1 98.38 183 LEU A O 1
ATOM 1402 N N . ALA A 1 184 ? 10.328 -3.27 -12.391 1 98.31 184 ALA A N 1
ATOM 1403 C CA . ALA A 1 184 ? 10.93 -2.824 -11.133 1 98.31 184 ALA A CA 1
ATOM 1404 C C . ALA A 1 184 ? 12.398 -3.24 -11.055 1 98.31 184 ALA A C 1
ATOM 1406 O O . ALA A 1 184 ? 13.195 -2.594 -10.367 1 98.31 184 ALA A O 1
ATOM 1407 N N . LEU A 1 185 ? 12.711 -4.301 -11.719 1 97.94 185 LEU A N 1
ATOM 1408 C CA . LEU A 1 185 ? 14.07 -4.816 -11.664 1 97.94 185 LEU A CA 1
ATOM 1409 C C . LEU A 1 185 ? 14.945 -4.156 -12.727 1 97.94 185 LEU A C 1
ATOM 1411 O O . LEU A 1 185 ? 16.172 -4.191 -12.633 1 97.94 185 LEU A O 1
ATOM 1415 N N . THR A 1 186 ? 14.312 -3.531 -13.75 1 96.44 186 THR A N 1
ATOM 1416 C CA . THR A 1 186 ? 15.109 -3.055 -14.875 1 96.44 186 THR A CA 1
ATOM 1417 C C . THR A 1 186 ? 15.031 -1.534 -14.992 1 96.44 186 THR A C 1
ATOM 1419 O O . THR A 1 186 ? 15.789 -0.922 -15.742 1 96.44 186 THR A O 1
ATOM 1422 N N . GLU A 1 187 ? 14.07 -0.956 -14.305 1 95.94 187 GLU A N 1
ATOM 1423 C CA . GLU A 1 187 ? 13.914 0.495 -14.305 1 95.94 187 GLU A CA 1
ATOM 1424 C C . GLU A 1 187 ? 13.945 1.051 -12.883 1 95.94 187 GLU A C 1
ATOM 1426 O O . GLU A 1 187 ? 13.602 0.352 -11.93 1 95.94 187 GLU A O 1
ATOM 1431 N N . ASP A 1 188 ? 14.297 2.328 -12.789 1 97.19 188 ASP A N 1
ATOM 1432 C CA . ASP A 1 188 ? 14.453 2.926 -11.469 1 97.19 188 ASP A CA 1
ATOM 1433 C C . ASP A 1 188 ? 13.133 3.533 -10.977 1 97.19 188 ASP A C 1
ATOM 1435 O O . ASP A 1 188 ? 12.969 3.781 -9.781 1 97.19 188 ASP A O 1
ATOM 1439 N N . ARG A 1 189 ? 12.227 3.793 -11.812 1 97.12 189 ARG A N 1
ATOM 1440 C CA . ARG A 1 189 ? 11.047 4.602 -11.508 1 97.12 189 ARG A CA 1
ATOM 1441 C C . ARG A 1 189 ? 10.195 3.943 -10.422 1 97.12 189 ARG A C 1
ATOM 1443 O O . ARG A 1 189 ? 9.453 4.625 -9.711 1 97.12 189 ARG A O 1
ATOM 1450 N N . LEU A 1 190 ? 10.328 2.6 -10.281 1 98.62 190 LEU A N 1
ATOM 1451 C CA . LEU A 1 190 ? 9.477 1.897 -9.328 1 98.62 190 LEU A CA 1
ATOM 1452 C C . LEU A 1 190 ? 10.219 1.643 -8.016 1 98.62 190 LEU A C 1
ATOM 1454 O O . LEU A 1 190 ? 9.625 1.17 -7.047 1 98.62 190 LEU A O 1
ATOM 1458 N N . VAL A 1 191 ? 11.516 1.993 -7.938 1 98.25 191 VAL A N 1
ATOM 1459 C CA . VAL A 1 191 ? 12.375 1.674 -6.797 1 98.25 191 VAL A CA 1
ATOM 1460 C C . VAL A 1 191 ? 11.938 2.49 -5.582 1 98.25 191 VAL A C 1
ATOM 1462 O O . VAL A 1 191 ? 11.797 3.713 -5.664 1 98.25 191 VAL A O 1
ATOM 1465 N N . GLY A 1 192 ? 11.672 1.813 -4.469 1 98.5 192 GLY A N 1
ATOM 1466 C CA . GLY A 1 192 ? 11.273 2.428 -3.211 1 98.5 192 GLY A CA 1
ATOM 1467 C C . GLY A 1 192 ? 9.781 2.324 -2.941 1 98.5 192 GLY A C 1
ATOM 1468 O O . GLY A 1 192 ? 9.328 2.607 -1.832 1 98.5 192 GLY A O 1
ATOM 1469 N N . GLY A 1 193 ? 9.031 1.891 -3.938 1 98.69 193 GLY A N 1
ATOM 1470 C CA . GLY A 1 193 ? 7.578 1.913 -3.818 1 98.69 193 GLY A CA 1
ATOM 1471 C C . GLY A 1 193 ? 7 0.604 -3.314 1 98.69 193 GLY A C 1
ATOM 1472 O O . GLY A 1 193 ? 7.629 -0.448 -3.443 1 98.69 193 GLY A O 1
ATOM 1473 N N . THR A 1 194 ? 5.887 0.633 -2.674 1 98.88 194 THR A N 1
ATOM 1474 C CA . THR A 1 194 ? 4.996 -0.48 -2.367 1 98.88 194 THR A CA 1
ATOM 1475 C C . THR A 1 194 ? 3.676 -0.339 -3.121 1 98.88 194 THR A C 1
ATOM 1477 O O . THR A 1 194 ? 3.025 0.707 -3.057 1 98.88 194 THR A O 1
ATOM 1480 N N . TYR A 1 195 ? 3.287 -1.361 -3.848 1 98.94 195 TYR A N 1
ATOM 1481 C CA . TYR A 1 195 ? 2.197 -1.273 -4.809 1 98.94 195 TYR A CA 1
ATOM 1482 C C . TYR A 1 195 ? 1.169 -2.373 -4.574 1 98.94 195 TYR A C 1
ATOM 1484 O O . TYR A 1 195 ? 1.479 -3.559 -4.699 1 98.94 195 TYR A O 1
ATOM 1492 N N . GLU A 1 196 ? -0.04 -1.955 -4.148 1 98.94 196 GLU A N 1
ATOM 1493 C CA . GLU A 1 196 ? -1.16 -2.889 -4.207 1 98.94 196 GLU A CA 1
ATOM 1494 C C . GLU A 1 196 ? -1.654 -3.066 -5.641 1 98.94 196 GLU A C 1
ATOM 1496 O O . GLU A 1 196 ? -2.059 -2.1 -6.285 1 98.94 196 GLU A O 1
ATOM 1501 N N . VAL A 1 197 ? -1.63 -4.32 -6.133 1 98.88 197 VAL A N 1
ATOM 1502 C CA . VAL A 1 197 ? -1.856 -4.484 -7.566 1 98.88 197 VAL A CA 1
ATOM 1503 C C . VAL A 1 197 ? -2.992 -5.477 -7.801 1 98.88 197 VAL A C 1
ATOM 1505 O O . VAL A 1 197 ? -2.986 -6.578 -7.242 1 98.88 197 VAL A O 1
ATOM 1508 N N . ALA A 1 198 ? -3.914 -5.09 -8.594 1 98.88 198 ALA A N 1
ATOM 1509 C CA . ALA A 1 198 ? -5.074 -5.867 -9.016 1 98.88 198 ALA A CA 1
ATOM 1510 C C . ALA A 1 198 ? -5.543 -5.449 -10.406 1 98.88 198 ALA A C 1
ATOM 1512 O O . ALA A 1 198 ? -5.168 -4.379 -10.898 1 98.88 198 ALA A O 1
ATOM 1513 N N . SER A 1 199 ? -6.238 -6.305 -11.055 1 98.75 199 SER A N 1
ATOM 1514 C CA . SER A 1 199 ? -6.969 -5.969 -12.273 1 98.75 199 SER A CA 1
ATOM 1515 C C . SER A 1 199 ? -8.305 -5.309 -11.945 1 98.75 199 SER A C 1
ATOM 1517 O O . SER A 1 199 ? -8.695 -5.223 -10.781 1 98.75 199 SER A O 1
ATOM 1519 N N . ALA A 1 200 ? -8.938 -4.82 -13.016 1 97.81 200 ALA A N 1
ATOM 1520 C CA . ALA A 1 200 ? -10.234 -4.188 -12.82 1 97.81 200 ALA A CA 1
ATOM 1521 C C . ALA A 1 200 ? -11.273 -5.203 -12.352 1 97.81 200 ALA A C 1
ATOM 1523 O O . ALA A 1 200 ? -11.281 -6.352 -12.805 1 97.81 200 ALA A O 1
ATOM 1524 N N . GLY A 1 201 ? -12.102 -4.668 -11.391 1 97.25 201 GLY A N 1
ATOM 1525 C CA . GLY A 1 201 ? -13.25 -5.469 -11.008 1 97.25 201 GLY A CA 1
ATOM 1526 C C . GLY A 1 201 ? -13.195 -5.941 -9.562 1 97.25 201 GLY A C 1
ATOM 1527 O O . GLY A 1 201 ? -12.141 -6.379 -9.094 1 97.25 201 GLY A O 1
ATOM 1528 N N . GLN A 1 202 ? -14.211 -5.824 -8.828 1 98.31 202 GLN A N 1
ATOM 1529 C CA . GLN A 1 202 ? -14.516 -6.406 -7.523 1 98.31 202 GLN A CA 1
ATOM 1530 C C . GLN A 1 202 ? -15.711 -7.359 -7.613 1 98.31 202 GLN A C 1
ATOM 1532 O O . GLN A 1 202 ? -16.859 -6.949 -7.422 1 98.31 202 GLN A O 1
ATOM 1537 N N . LEU A 1 203 ? -15.398 -8.609 -7.852 1 98.44 203 LEU A N 1
ATOM 1538 C CA . LEU A 1 203 ? -16.422 -9.539 -8.32 1 98.44 203 LEU A CA 1
ATOM 1539 C C . LEU A 1 203 ? -16.781 -10.539 -7.223 1 98.44 203 LEU A C 1
ATOM 1541 O O . LEU A 1 203 ? -15.914 -11.016 -6.496 1 98.44 203 LEU A O 1
ATOM 1545 N N . ASP A 1 204 ? -18.031 -10.805 -7.074 1 98.19 204 ASP A N 1
ATOM 1546 C CA . ASP A 1 204 ? -18.453 -11.945 -6.258 1 98.19 204 ASP A CA 1
ATOM 1547 C C . ASP A 1 204 ? -18.609 -13.203 -7.109 1 98.19 204 ASP A C 1
ATOM 1549 O O . ASP A 1 204 ? -18.281 -13.195 -8.297 1 98.19 204 ASP A O 1
ATOM 1553 N N . ARG A 1 205 ? -19.016 -14.289 -6.477 1 98.38 205 ARG A N 1
ATOM 1554 C CA . ARG A 1 205 ? -19.031 -15.562 -7.191 1 98.38 205 ARG A CA 1
ATOM 1555 C C . ARG A 1 205 ? -20.125 -15.57 -8.266 1 98.38 205 ARG A C 1
ATOM 1557 O O . ARG A 1 205 ? -19.969 -16.234 -9.297 1 98.38 205 ARG A O 1
ATOM 1564 N N . HIS A 1 206 ? -21.25 -14.844 -8.102 1 98.69 206 HIS A N 1
ATOM 1565 C CA . HIS A 1 206 ? -22.266 -14.719 -9.141 1 98.69 206 HIS A CA 1
ATOM 1566 C C . HIS A 1 206 ? -21.688 -14.055 -10.391 1 98.69 206 HIS A C 1
ATOM 1568 O O . HIS A 1 206 ? -21.922 -14.531 -11.508 1 98.69 206 HIS A O 1
ATOM 1574 N N . ASP A 1 207 ? -20.938 -12.969 -10.172 1 98.75 207 ASP A N 1
ATOM 1575 C CA . ASP A 1 207 ? -20.312 -12.266 -11.281 1 98.75 207 ASP A CA 1
ATOM 1576 C C . ASP A 1 207 ? -19.375 -13.188 -12.062 1 98.75 207 ASP A C 1
ATOM 1578 O O . ASP A 1 207 ? -19.422 -13.219 -13.297 1 98.75 207 ASP A O 1
ATOM 1582 N N . VAL A 1 208 ? -18.516 -13.922 -11.328 1 98.69 208 VAL A N 1
ATOM 1583 C CA . VAL A 1 208 ? -17.516 -14.781 -11.961 1 98.69 208 VAL A CA 1
ATOM 1584 C C . VAL A 1 208 ? -18.219 -15.914 -12.711 1 98.69 208 VAL A C 1
ATOM 1586 O O . VAL A 1 208 ? -17.844 -16.234 -13.844 1 98.69 208 VAL A O 1
ATOM 1589 N N . ALA A 1 209 ? -19.203 -16.484 -12.055 1 98.69 209 ALA A N 1
ATOM 1590 C CA . ALA A 1 209 ? -19.953 -17.562 -12.703 1 98.69 209 ALA A CA 1
ATOM 1591 C C . ALA A 1 209 ? -20.609 -17.062 -13.992 1 98.69 209 ALA A C 1
ATOM 1593 O O . ALA A 1 209 ? -20.594 -17.766 -15.008 1 98.69 209 ALA A O 1
ATOM 1594 N N . GLU A 1 210 ? -21.156 -15.938 -13.922 1 98.62 210 GLU A N 1
ATOM 1595 C CA . GLU A 1 210 ? -21.766 -15.352 -15.109 1 98.62 210 GLU A CA 1
ATOM 1596 C C . GLU A 1 210 ? -20.734 -15.141 -16.219 1 98.62 210 GLU A C 1
ATOM 1598 O O . GLU A 1 210 ? -21.016 -15.414 -17.391 1 98.62 210 GLU A O 1
ATOM 1603 N N . LEU A 1 211 ? -19.578 -14.617 -15.883 1 98.56 211 LEU A N 1
ATOM 1604 C CA . LEU A 1 211 ? -18.516 -14.414 -16.859 1 98.56 211 LEU A CA 1
ATOM 1605 C C . LEU A 1 211 ? -18.094 -15.742 -17.5 1 98.56 211 LEU A C 1
ATOM 1607 O O . LEU A 1 211 ? -17.938 -15.828 -18.719 1 98.56 211 LEU A O 1
ATOM 1611 N N . ILE A 1 212 ? -17.906 -16.734 -16.641 1 98.5 212 ILE A N 1
ATOM 1612 C CA . ILE A 1 212 ? -17.531 -18.047 -17.156 1 98.5 212 ILE A CA 1
ATOM 1613 C C . ILE A 1 212 ? -18.641 -18.578 -18.078 1 98.5 212 ILE A C 1
ATOM 1615 O O . ILE A 1 212 ? -18.359 -19.109 -19.156 1 98.5 212 ILE A O 1
ATOM 1619 N N . SER A 1 213 ? -19.891 -18.453 -17.672 1 98.44 213 SER A N 1
ATOM 1620 C CA . SER A 1 213 ? -21.031 -18.891 -18.469 1 98.44 213 SER A CA 1
ATOM 1621 C C . SER A 1 213 ? -21 -18.281 -19.859 1 98.44 213 SER A C 1
ATOM 1623 O O . SER A 1 213 ? -21.203 -18.969 -20.859 1 98.44 213 SER A O 1
ATOM 1625 N N . ARG A 1 214 ? -20.719 -17.062 -19.906 1 98.19 214 ARG A N 1
ATOM 1626 C CA . ARG A 1 214 ? -20.656 -16.344 -21.188 1 98.19 214 ARG A CA 1
ATOM 1627 C C . ARG A 1 214 ? -19.531 -16.875 -22.062 1 98.19 214 ARG A C 1
ATOM 1629 O O . ARG A 1 214 ? -19.703 -17.062 -23.266 1 98.19 214 ARG A O 1
ATOM 1636 N N . VAL A 1 215 ? -18.438 -17.109 -21.484 1 97.75 215 VAL A N 1
ATOM 1637 C CA . VAL A 1 215 ? -17.234 -17.516 -22.203 1 97.75 215 VAL A CA 1
ATOM 1638 C C . VAL A 1 215 ? -17.422 -18.938 -22.75 1 97.75 215 VAL A C 1
ATOM 1640 O O . VAL A 1 215 ? -17.016 -19.219 -23.891 1 97.75 215 VAL A O 1
ATOM 1643 N N . VAL A 1 216 ? -18.094 -19.781 -21.969 1 96.75 216 VAL A N 1
ATOM 1644 C CA . VAL A 1 216 ? -18.125 -21.188 -22.359 1 96.75 216 VAL A CA 1
ATOM 1645 C C . VAL A 1 216 ? -19.438 -21.5 -23.062 1 96.75 216 VAL A C 1
ATOM 1647 O O . VAL A 1 216 ? -19.609 -22.594 -23.609 1 96.75 216 VAL A O 1
ATOM 1650 N N . GLY A 1 217 ? -20.391 -20.625 -23.016 1 96.69 217 GLY A N 1
ATOM 1651 C CA . GLY A 1 217 ? -21.641 -20.766 -23.75 1 96.69 217 GLY A CA 1
ATOM 1652 C C . GLY A 1 217 ? -22.641 -21.688 -23.062 1 96.69 217 GLY A C 1
ATOM 1653 O O . GLY A 1 217 ? -23.484 -22.281 -23.734 1 96.69 217 GLY A O 1
ATOM 1654 N N . ARG A 1 218 ? -22.516 -21.953 -21.812 1 96.88 218 ARG A N 1
ATOM 1655 C CA . ARG A 1 218 ? -23.469 -22.719 -21.016 1 96.88 218 ARG A CA 1
ATOM 1656 C C . ARG A 1 218 ? -23.516 -22.203 -19.578 1 96.88 218 ARG A C 1
ATOM 1658 O O . ARG A 1 218 ? -22.562 -21.578 -19.109 1 96.88 218 ARG A O 1
ATOM 1665 N N . PRO A 1 219 ? -24.562 -22.516 -18.875 1 97.75 219 PRO A N 1
ATOM 1666 C CA . PRO A 1 219 ? -24.719 -21.953 -17.531 1 97.75 219 PRO A CA 1
ATOM 1667 C C . PRO A 1 219 ? -23.734 -22.547 -16.531 1 97.75 219 PRO A C 1
ATOM 1669 O O . PRO A 1 219 ? -23.516 -23.766 -16.516 1 97.75 219 PRO A O 1
ATOM 1672 N N . ILE A 1 220 ? -23.094 -21.781 -15.789 1 98.56 220 ILE A N 1
ATOM 1673 C CA . ILE A 1 220 ? -22.281 -22.109 -14.625 1 98.56 220 ILE A CA 1
ATOM 1674 C C . ILE A 1 220 ? -22.938 -21.516 -13.367 1 98.56 220 ILE A C 1
ATOM 1676 O O . ILE A 1 220 ? -23.266 -20.328 -13.336 1 98.56 220 ILE A O 1
ATOM 1680 N N . ARG A 1 221 ? -23.156 -22.297 -12.328 1 98.5 221 ARG A N 1
ATOM 1681 C CA . ARG A 1 221 ? -23.859 -21.859 -11.125 1 98.5 221 ARG A CA 1
ATOM 1682 C C . ARG A 1 221 ? -22.891 -21.672 -9.969 1 98.5 221 ARG A C 1
ATOM 1684 O O . ARG A 1 221 ? -21.984 -22.484 -9.766 1 98.5 221 ARG A O 1
ATOM 1691 N N . PRO A 1 222 ? -23.016 -20.547 -9.25 1 98.5 222 PRO A N 1
ATOM 1692 C CA . PRO A 1 222 ? -22.219 -20.391 -8.031 1 98.5 222 PRO A CA 1
ATOM 1693 C C . PRO A 1 222 ? -22.719 -21.281 -6.887 1 98.5 222 PRO A C 1
ATOM 1695 O O . PRO A 1 222 ? -23.922 -21.5 -6.754 1 98.5 222 PRO A O 1
ATOM 1698 N N . ARG A 1 223 ? -21.828 -21.75 -6.113 1 97.94 223 ARG A N 1
ATOM 1699 C CA . ARG A 1 223 ? -22.188 -22.578 -4.965 1 97.94 223 ARG A CA 1
ATOM 1700 C C . ARG A 1 223 ? -21.203 -22.406 -3.818 1 97.94 223 ARG A C 1
ATOM 1702 O O . ARG A 1 223 ? -19.984 -22.438 -4.027 1 97.94 223 ARG A O 1
ATOM 1709 N N . ARG A 1 224 ? -21.719 -22.156 -2.68 1 97.25 224 ARG A N 1
ATOM 1710 C CA . ARG A 1 224 ? -20.891 -22.172 -1.484 1 97.25 224 ARG A CA 1
ATOM 1711 C C . ARG A 1 224 ? -20.781 -23.578 -0.918 1 97.25 224 ARG A C 1
ATOM 1713 O O . ARG A 1 224 ? -21.781 -24.281 -0.768 1 97.25 224 ARG A O 1
ATOM 1720 N N . VAL A 1 225 ? -19.625 -24 -0.685 1 94.44 225 VAL A N 1
ATOM 1721 C CA . VAL A 1 225 ? -19.406 -25.266 0.006 1 94.44 225 VAL A CA 1
ATOM 1722 C C . VAL A 1 225 ? -19.031 -25 1.467 1 94.44 225 VAL A C 1
ATOM 1724 O O . VAL A 1 225 ? -18.375 -24 1.78 1 94.44 225 VAL A O 1
ATOM 1727 N N . ASP A 1 226 ? -19.469 -25.797 2.342 1 90.62 226 ASP A N 1
ATOM 1728 C CA . ASP A 1 226 ? -19.125 -25.656 3.756 1 90.62 226 ASP A CA 1
ATOM 1729 C C . ASP A 1 226 ? -17.672 -26.016 4.008 1 90.62 226 ASP A C 1
ATOM 1731 O O . ASP A 1 226 ? -17.25 -27.156 3.764 1 90.62 226 ASP A O 1
ATOM 1735 N N . PRO A 1 227 ? -16.984 -24.984 4.508 1 89.75 227 PRO A N 1
ATOM 1736 C CA . PRO A 1 227 ? -15.578 -25.281 4.73 1 89.75 227 PRO A CA 1
ATOM 1737 C C . PRO A 1 227 ? -15.359 -26.438 5.703 1 89.75 227 PRO A C 1
ATOM 1739 O O . PRO A 1 227 ? -14.344 -27.141 5.621 1 89.75 227 PRO A O 1
ATOM 1742 N N . ASP A 1 228 ? -16.266 -26.672 6.609 1 88.31 228 ASP A N 1
ATOM 1743 C CA . ASP A 1 228 ? -16.125 -27.734 7.598 1 88.31 228 ASP A CA 1
ATOM 1744 C C . ASP A 1 228 ? -16.281 -29.109 6.953 1 88.31 228 ASP A C 1
ATOM 1746 O O . ASP A 1 228 ? -15.938 -30.125 7.555 1 88.31 228 ASP A O 1
ATOM 1750 N N . GLN A 1 229 ? -16.812 -29.125 5.762 1 87.69 229 GLN A N 1
ATOM 1751 C CA . GLN A 1 229 ? -17.016 -30.375 5.051 1 87.69 229 GLN A CA 1
ATOM 1752 C C . GLN A 1 229 ? -15.82 -30.703 4.152 1 87.69 229 GLN A C 1
ATOM 1754 O O . GLN A 1 229 ? -15.789 -31.766 3.518 1 87.69 229 GLN A O 1
ATOM 1759 N N . LEU A 1 230 ? -14.922 -29.797 4.012 1 88 230 LEU A N 1
ATOM 1760 C CA . LEU A 1 230 ? -13.742 -30.047 3.197 1 88 230 LEU A CA 1
ATOM 1761 C C . LEU A 1 230 ? -12.734 -30.906 3.951 1 88 230 LEU A C 1
ATOM 1763 O O . LEU A 1 230 ? -12.461 -30.656 5.129 1 88 230 LEU A O 1
ATOM 1767 N N . ASP A 1 231 ? -12.312 -31.906 3.373 1 85.5 231 ASP A N 1
ATOM 1768 C CA . ASP A 1 231 ? -11.344 -32.812 4 1 85.5 231 ASP A CA 1
ATOM 1769 C C . ASP A 1 231 ? -9.914 -32.375 3.697 1 85.5 231 ASP A C 1
ATOM 1771 O O . ASP A 1 231 ? -9.633 -31.875 2.605 1 85.5 231 ASP A O 1
ATOM 1775 N N . GLY A 1 232 ? -9.117 -32.562 4.676 1 87.44 232 GLY A N 1
ATOM 1776 C CA . GLY A 1 232 ? -7.688 -32.375 4.453 1 87.44 232 GLY A CA 1
ATOM 1777 C C . GLY A 1 232 ? -7.262 -30.922 4.434 1 87.44 232 GLY A C 1
ATOM 1778 O O . GLY A 1 232 ? -6.145 -30.609 4.02 1 87.44 232 GLY A O 1
ATOM 1779 N N . ILE A 1 233 ? -8.133 -30.047 4.812 1 85.25 233 ILE A N 1
ATOM 1780 C CA . ILE A 1 233 ? -7.805 -28.625 4.793 1 85.25 233 ILE A CA 1
ATOM 1781 C C . ILE A 1 233 ? -7.195 -28.203 6.133 1 85.25 233 ILE A C 1
ATOM 1783 O O . ILE A 1 233 ? -7.711 -28.578 7.191 1 85.25 233 ILE A O 1
ATOM 1787 N N . LYS A 1 234 ? -6.098 -27.469 6.047 1 85.31 234 LYS A N 1
ATOM 1788 C CA . LYS A 1 234 ? -5.434 -26.984 7.254 1 85.31 234 LYS A CA 1
ATOM 1789 C C . LYS A 1 234 ? -6.309 -25.969 7.992 1 85.31 234 LYS A C 1
ATOM 1791 O O . LYS A 1 234 ? -7.062 -25.219 7.367 1 85.31 234 LYS A O 1
ATOM 1796 N N . PRO A 1 235 ? -6.184 -25.938 9.336 1 84.38 235 PRO A N 1
ATOM 1797 C CA . PRO A 1 235 ? -6.988 -25.016 10.141 1 84.38 235 PRO A CA 1
ATOM 1798 C C . PRO A 1 235 ? -6.836 -23.562 9.703 1 84.38 235 PRO A C 1
ATOM 1800 O O . PRO A 1 235 ? -7.816 -22.812 9.68 1 84.38 235 PRO A O 1
ATOM 1803 N N . ALA A 1 236 ? -5.656 -23.172 9.305 1 84.44 236 ALA A N 1
ATOM 1804 C CA . ALA A 1 236 ? -5.414 -21.797 8.875 1 84.44 236 ALA A CA 1
ATOM 1805 C C . ALA A 1 236 ? -6.215 -21.453 7.621 1 84.44 236 ALA A C 1
ATOM 1807 O O . ALA A 1 236 ? -6.73 -20.344 7.484 1 84.44 236 ALA A O 1
ATOM 1808 N N . MET A 1 237 ? -6.309 -22.375 6.781 1 87.75 237 MET A N 1
ATOM 1809 C CA . MET A 1 237 ? -7.086 -22.188 5.559 1 87.75 237 MET A CA 1
ATOM 1810 C C . MET A 1 237 ? -8.578 -22.109 5.867 1 87.75 237 MET A C 1
ATOM 1812 O O . MET A 1 237 ? -9.297 -21.297 5.285 1 87.75 237 MET A O 1
ATOM 1816 N N . LYS A 1 238 ? -9.016 -22.922 6.781 1 88.56 238 LYS A N 1
ATOM 1817 C CA . LYS A 1 238 ? -10.414 -22.875 7.191 1 88.56 238 LYS A CA 1
ATOM 1818 C C . LYS A 1 238 ? -10.766 -21.531 7.801 1 88.56 238 LYS A C 1
ATOM 1820 O O . LYS A 1 238 ? -11.828 -20.969 7.52 1 88.56 238 LYS A O 1
ATOM 1825 N N . ALA A 1 239 ? -9.852 -21.078 8.586 1 87.38 239 ALA A N 1
ATOM 1826 C CA . ALA A 1 239 ? -10.055 -19.75 9.18 1 87.38 239 ALA A CA 1
ATOM 1827 C C . ALA A 1 239 ? -10.148 -18.672 8.109 1 87.38 239 ALA A C 1
ATOM 1829 O O . ALA A 1 239 ? -10.953 -17.75 8.211 1 87.38 239 ALA A O 1
ATOM 1830 N N . MET A 1 240 ? -9.32 -18.75 7.129 1 91.12 240 MET A N 1
ATOM 1831 C CA . MET A 1 240 ? -9.344 -17.812 6.004 1 91.12 240 MET A CA 1
ATOM 1832 C C . MET A 1 240 ? -10.68 -17.875 5.277 1 91.12 240 MET A C 1
ATOM 1834 O O . MET A 1 240 ? -11.266 -16.828 4.969 1 91.12 240 MET A O 1
ATOM 1838 N N . PHE A 1 241 ? -11.18 -19.062 5.098 1 92.5 241 PHE A N 1
ATOM 1839 C CA . PHE A 1 241 ? -12.453 -19.234 4.422 1 92.5 241 PHE A CA 1
ATOM 1840 C C . PHE A 1 241 ? -13.586 -18.609 5.234 1 92.5 241 PHE A C 1
ATOM 1842 O O . PHE A 1 241 ? -14.484 -17.969 4.676 1 92.5 241 PHE A O 1
ATOM 1849 N N . ARG A 1 242 ? -13.508 -18.797 6.488 1 89.88 242 ARG A N 1
ATOM 1850 C CA . ARG A 1 242 ? -14.523 -18.203 7.355 1 89.88 242 ARG A CA 1
ATOM 1851 C C . ARG A 1 242 ? -14.469 -16.672 7.297 1 89.88 242 ARG A C 1
ATOM 1853 O O . ARG A 1 242 ? -15.508 -16.016 7.305 1 89.88 242 ARG A O 1
ATOM 1860 N N . HIS A 1 243 ? -13.266 -16.172 7.27 1 90.69 243 HIS A N 1
ATOM 1861 C CA . HIS A 1 243 ? -13.109 -14.742 7.105 1 90.69 243 HIS A CA 1
ATOM 1862 C C . HIS A 1 243 ? -13.734 -14.258 5.801 1 90.69 243 HIS A C 1
ATOM 1864 O O . HIS A 1 243 ? -14.43 -13.242 5.781 1 90.69 243 HIS A O 1
ATOM 1870 N N . TYR A 1 244 ? -13.57 -14.992 4.785 1 94.25 244 TYR A N 1
ATOM 1871 C CA . TYR A 1 244 ? -14.047 -14.633 3.451 1 94.25 244 TYR A CA 1
ATOM 1872 C C . TYR A 1 244 ? -15.57 -14.68 3.387 1 94.25 244 TYR A C 1
ATOM 1874 O O . TYR A 1 244 ? -16.172 -14.141 2.459 1 94.25 244 TYR A O 1
ATOM 1882 N N . ASP A 1 245 ? -16.203 -15.312 4.348 1 92.75 245 ASP A N 1
ATOM 1883 C CA . ASP A 1 245 ? -17.656 -15.312 4.398 1 92.75 245 ASP A CA 1
ATOM 1884 C C . ASP A 1 245 ? -18.203 -13.906 4.68 1 92.75 245 ASP A C 1
ATOM 1886 O O . ASP A 1 245 ? -19.328 -13.586 4.305 1 92.75 245 ASP A O 1
ATOM 1890 N N . HIS A 1 246 ? -17.328 -13.148 5.266 1 90.06 246 HIS A N 1
ATOM 1891 C CA . HIS A 1 246 ? -17.844 -11.859 5.73 1 90.06 246 HIS A CA 1
ATOM 1892 C C . HIS A 1 246 ? -17.156 -10.703 5.008 1 90.06 246 HIS A C 1
ATOM 1894 O O . HIS A 1 246 ? -17.75 -9.641 4.832 1 90.06 246 HIS A O 1
ATOM 1900 N N . ALA A 1 247 ? -15.938 -10.906 4.715 1 93.12 247 ALA A N 1
ATOM 1901 C CA . ALA A 1 247 ? -15.18 -9.82 4.102 1 93.12 247 ALA A CA 1
ATOM 1902 C C . ALA A 1 247 ? -14.242 -10.352 3.016 1 93.12 247 ALA A C 1
ATOM 1904 O O . ALA A 1 247 ? -13.547 -11.352 3.221 1 93.12 247 ALA A O 1
ATOM 1905 N N . GLY A 1 248 ? -14.289 -9.797 1.859 1 96 248 GLY A N 1
ATOM 1906 C CA . GLY A 1 248 ? -13.375 -10.156 0.782 1 96 248 GLY A CA 1
ATOM 1907 C C . GLY A 1 248 ? -12.117 -9.305 0.758 1 96 248 GLY A C 1
ATOM 1908 O O . GLY A 1 248 ? -11.797 -8.633 1.742 1 96 248 GLY A O 1
ATOM 1909 N N . LEU A 1 249 ? -11.336 -9.422 -0.232 1 97.69 249 LEU A N 1
ATOM 1910 C CA . LEU A 1 249 ? -10.125 -8.656 -0.494 1 97.69 249 LEU A CA 1
ATOM 1911 C C . LEU A 1 249 ? -10.273 -7.824 -1.764 1 97.69 249 LEU A C 1
ATOM 1913 O O . LEU A 1 249 ? -10.109 -8.344 -2.871 1 97.69 249 LEU A O 1
ATOM 1917 N N . VAL A 1 250 ? -10.562 -6.543 -1.564 1 98.19 250 VAL A N 1
ATOM 1918 C CA . VAL A 1 250 ? -10.844 -5.762 -2.764 1 98.19 250 VAL A CA 1
ATOM 1919 C C . VAL A 1 250 ? -9.758 -4.707 -2.959 1 98.19 250 VAL A C 1
ATOM 1921 O O . VAL A 1 250 ? -9.047 -4.355 -2.014 1 98.19 250 VAL A O 1
ATOM 1924 N N . SER A 1 251 ? -9.609 -4.336 -4.125 1 98.62 251 SER A N 1
ATOM 1925 C CA . SER A 1 251 ? -8.656 -3.354 -4.621 1 98.62 251 SER A CA 1
ATOM 1926 C C . SER A 1 251 ? -9.141 -2.709 -5.914 1 98.62 251 SER A C 1
ATOM 1928 O O . SER A 1 251 ? -10.328 -2.762 -6.23 1 98.62 251 SER A O 1
ATOM 1930 N N . THR A 1 252 ? -8.289 -1.926 -6.57 1 98.81 252 THR A N 1
ATOM 1931 C CA . THR A 1 252 ? -8.578 -1.309 -7.863 1 98.81 252 THR A CA 1
ATOM 1932 C C . THR A 1 252 ? -7.43 -1.551 -8.836 1 98.81 252 THR A C 1
ATOM 1934 O O . THR A 1 252 ? -6.367 -2.039 -8.453 1 98.81 252 THR A O 1
ATOM 1937 N N . ASP A 1 253 ? -7.688 -1.239 -10.086 1 98.88 253 ASP A N 1
ATOM 1938 C CA . ASP A 1 253 ? -6.641 -1.437 -11.078 1 98.88 253 ASP A CA 1
ATOM 1939 C C . ASP A 1 253 ? -5.816 -0.165 -11.266 1 98.88 253 ASP A C 1
ATOM 1941 O O . ASP A 1 253 ? -4.973 -0.092 -12.164 1 98.88 253 ASP A O 1
ATOM 1945 N N . VAL A 1 254 ? -6.02 0.853 -10.414 1 98.88 254 VAL A N 1
ATOM 1946 C CA . VAL A 1 254 ? -5.406 2.166 -10.57 1 98.88 254 VAL A CA 1
ATOM 1947 C C . VAL A 1 254 ? -3.885 2.035 -10.5 1 98.88 254 VAL A C 1
ATOM 1949 O O . VAL A 1 254 ? -3.178 2.482 -11.406 1 98.88 254 VAL A O 1
ATOM 1952 N N . THR A 1 255 ? -3.381 1.383 -9.484 1 98.94 255 THR A N 1
ATOM 1953 C CA . THR A 1 255 ? -1.945 1.292 -9.242 1 98.94 255 THR A CA 1
ATOM 1954 C C . THR A 1 255 ? -1.274 0.409 -10.289 1 98.94 255 THR A C 1
ATOM 1956 O O . THR A 1 255 ? -0.24 0.777 -10.852 1 98.94 255 THR A O 1
ATOM 1959 N N . LEU A 1 256 ? -1.855 -0.744 -10.57 1 98.94 256 LEU A N 1
ATOM 1960 C CA . LEU A 1 256 ? -1.248 -1.651 -11.531 1 98.94 256 LEU A CA 1
ATOM 1961 C C . LEU A 1 256 ? -1.202 -1.017 -12.922 1 98.94 256 LEU A C 1
ATOM 1963 O O . LEU A 1 256 ? -0.218 -1.172 -13.648 1 98.94 256 LEU A O 1
ATOM 1967 N N . THR A 1 257 ? -2.258 -0.329 -13.312 1 98.94 257 THR A N 1
ATOM 1968 C CA . THR A 1 257 ? -2.273 0.373 -14.594 1 98.94 257 THR A CA 1
ATOM 1969 C C . THR A 1 257 ? -1.126 1.375 -14.672 1 98.94 257 THR A C 1
ATOM 1971 O O . THR A 1 257 ? -0.438 1.457 -15.695 1 98.94 257 THR A O 1
ATOM 1974 N N . ALA A 1 258 ? -0.916 2.113 -13.648 1 98.88 258 ALA A N 1
ATOM 1975 C CA . ALA A 1 258 ? 0.15 3.111 -13.617 1 98.88 258 ALA A CA 1
ATOM 1976 C C . ALA A 1 258 ? 1.522 2.449 -13.711 1 98.88 258 ALA A C 1
ATOM 1978 O O . ALA A 1 258 ? 2.41 2.945 -14.414 1 98.88 258 ALA A O 1
ATOM 1979 N N . VAL A 1 259 ? 1.729 1.341 -13.016 1 98.88 259 VAL A N 1
ATOM 1980 C CA . VAL A 1 259 ? 2.998 0.623 -12.992 1 98.88 259 VAL A CA 1
ATOM 1981 C C . VAL A 1 259 ? 3.307 0.079 -14.383 1 98.88 259 VAL A C 1
ATOM 1983 O O . VAL A 1 259 ? 4.422 0.237 -14.883 1 98.88 259 VAL A O 1
ATOM 1986 N N . LEU A 1 260 ? 2.301 -0.482 -15.023 1 98.81 260 LEU A N 1
ATOM 1987 C CA . LEU A 1 260 ? 2.504 -1.175 -16.281 1 98.81 260 LEU A CA 1
ATOM 1988 C C . LEU A 1 260 ? 2.535 -0.186 -17.453 1 98.81 260 LEU A C 1
ATOM 1990 O O . LEU A 1 260 ? 3.131 -0.464 -18.484 1 98.81 260 LEU A O 1
ATOM 1994 N N . GLY A 1 261 ? 1.8 0.968 -17.281 1 98.44 261 GLY A N 1
ATOM 1995 C CA . GLY A 1 261 ? 1.624 1.896 -18.391 1 98.44 261 GLY A CA 1
ATOM 1996 C C . GLY A 1 261 ? 0.583 1.439 -19.391 1 98.44 261 GLY A C 1
ATOM 1997 O O . GLY A 1 261 ? 0.564 1.908 -20.531 1 98.44 261 GLY A O 1
ATOM 1998 N N . ARG A 1 262 ? -0.2 0.463 -19.031 1 98.44 262 ARG A N 1
ATOM 1999 C CA . ARG A 1 262 ? -1.304 -0.103 -19.812 1 98.44 262 ARG A CA 1
ATOM 2000 C C . ARG A 1 262 ? -2.338 -0.747 -18.891 1 98.44 262 ARG A C 1
ATOM 2002 O O . ARG A 1 262 ? -2.035 -1.078 -17.734 1 98.44 262 ARG A O 1
ATOM 2009 N N . PRO A 1 263 ? -3.568 -0.9 -19.391 1 98.44 263 PRO A N 1
ATOM 2010 C CA . PRO A 1 263 ? -4.527 -1.647 -18.578 1 98.44 263 PRO A CA 1
ATOM 2011 C C . PRO A 1 263 ? -4.094 -3.088 -18.328 1 98.44 263 PRO A C 1
ATOM 2013 O O . PRO A 1 263 ? -3.5 -3.721 -19.203 1 98.44 263 PRO A O 1
ATOM 2016 N N . PRO A 1 264 ? -4.363 -3.605 -17.141 1 98.81 264 PRO A N 1
ATOM 2017 C CA . PRO A 1 264 ? -4.082 -5.02 -16.875 1 98.81 264 PRO A CA 1
ATOM 2018 C C . PRO A 1 264 ? -4.973 -5.957 -17.688 1 98.81 264 PRO A C 1
ATOM 2020 O O . PRO A 1 264 ? -6.016 -5.535 -18.203 1 98.81 264 PRO A O 1
ATOM 2023 N N . ARG A 1 265 ? -4.508 -7.164 -17.812 1 98.69 265 ARG A N 1
ATOM 2024 C CA . ARG A 1 265 ? -5.332 -8.219 -18.391 1 98.69 265 ARG A CA 1
ATOM 2025 C C . ARG A 1 265 ? -6.645 -8.375 -17.625 1 98.69 265 ARG A C 1
ATOM 2027 O O . ARG A 1 265 ? -6.699 -8.125 -16.422 1 98.69 265 ARG A O 1
ATOM 2034 N N . THR A 1 266 ? -7.703 -8.758 -18.375 1 98.69 266 THR A N 1
ATOM 2035 C CA . THR A 1 266 ? -9.008 -8.938 -17.75 1 98.69 266 THR A CA 1
ATOM 2036 C C . THR A 1 266 ? -9.258 -10.406 -17.422 1 98.69 266 THR A C 1
ATOM 2038 O O . THR A 1 266 ? -8.711 -11.297 -18.094 1 98.69 266 THR A O 1
ATOM 2041 N N . ILE A 1 267 ? -10.094 -10.633 -16.453 1 98.56 267 ILE A N 1
ATOM 2042 C CA . ILE A 1 267 ? -10.367 -12.008 -16.047 1 98.56 267 ILE A CA 1
ATOM 2043 C C . ILE A 1 267 ? -11.164 -12.719 -17.156 1 98.56 267 ILE A C 1
ATOM 2045 O O . ILE A 1 267 ? -10.992 -13.914 -17.375 1 98.56 267 ILE A O 1
ATOM 2049 N N . GLU A 1 268 ? -11.992 -12.023 -17.828 1 98.31 268 GLU A N 1
ATOM 2050 C CA . GLU A 1 268 ? -12.719 -12.602 -18.953 1 98.31 268 GLU A CA 1
ATOM 2051 C C . GLU A 1 268 ? -11.758 -13.133 -20.016 1 98.31 268 GLU A C 1
ATOM 2053 O O . GLU A 1 268 ? -11.945 -14.234 -20.531 1 98.31 268 GLU A O 1
ATOM 2058 N N . ALA A 1 269 ? -10.781 -12.297 -20.359 1 98.19 269 ALA A N 1
ATOM 2059 C CA . ALA A 1 269 ? -9.789 -12.734 -21.328 1 98.19 269 ALA A CA 1
ATOM 2060 C C . ALA A 1 269 ? -9.078 -14 -20.859 1 98.19 269 ALA A C 1
ATOM 2062 O O . ALA A 1 269 ? -8.781 -14.891 -21.656 1 98.19 269 ALA A O 1
ATOM 2063 N N . TYR A 1 270 ? -8.797 -14.086 -19.609 1 98.38 270 TYR A N 1
ATOM 2064 C CA . TYR A 1 270 ? -8.141 -15.266 -19.062 1 98.38 270 TYR A CA 1
ATOM 2065 C C . TYR A 1 270 ? -9.039 -16.5 -19.188 1 98.38 270 TYR A C 1
ATOM 2067 O O . TYR A 1 270 ? -8.562 -17.578 -19.547 1 98.38 270 TYR A O 1
ATOM 2075 N N . PHE A 1 271 ? -10.328 -16.312 -18.891 1 98.12 271 PHE A N 1
ATOM 2076 C CA . PHE A 1 271 ? -11.266 -17.422 -19.047 1 98.12 271 PHE A CA 1
ATOM 2077 C C . PHE A 1 271 ? -11.336 -17.875 -20.484 1 98.12 271 PHE A C 1
ATOM 2079 O O . PHE A 1 271 ? -11.438 -19.078 -20.766 1 98.12 271 PHE A O 1
ATOM 2086 N N . ARG A 1 272 ? -11.297 -16.969 -21.391 1 98.06 272 ARG A N 1
ATOM 2087 C CA . ARG A 1 272 ? -11.281 -17.328 -22.797 1 98.06 272 ARG A CA 1
ATOM 2088 C C . ARG A 1 272 ? -10.039 -18.141 -23.141 1 98.06 272 ARG A C 1
ATOM 2090 O O . ARG A 1 272 ? -10.109 -19.094 -23.938 1 98.06 272 ARG A O 1
ATOM 2097 N N . GLU A 1 273 ? -8.945 -17.766 -22.578 1 97.25 273 GLU A N 1
ATOM 2098 C CA . GLU A 1 273 ? -7.723 -18.531 -22.75 1 97.25 273 GLU A CA 1
ATOM 2099 C C . GLU A 1 273 ? -7.875 -19.953 -22.219 1 97.25 273 GLU A C 1
ATOM 2101 O O . GLU A 1 273 ? -7.473 -20.922 -22.875 1 97.25 273 GLU A O 1
ATOM 2106 N N . LEU A 1 274 ? -8.438 -20.094 -21.047 1 96.69 274 LEU A N 1
ATOM 2107 C CA . LEU A 1 274 ? -8.648 -21.406 -20.469 1 96.69 274 LEU A CA 1
ATOM 2108 C C . LEU A 1 274 ? -9.57 -22.25 -21.328 1 96.69 274 LEU A C 1
ATOM 2110 O O . LEU A 1 274 ? -9.336 -23.438 -21.516 1 96.69 274 LEU A O 1
ATOM 2114 N N . ALA A 1 275 ? -10.609 -21.672 -21.797 1 95.06 275 ALA A N 1
ATOM 2115 C CA . ALA A 1 275 ? -11.609 -22.375 -22.609 1 95.06 275 ALA A CA 1
ATOM 2116 C C . ALA A 1 275 ? -11 -22.906 -23.906 1 95.06 275 ALA A C 1
ATOM 2118 O O . ALA A 1 275 ? -11.422 -23.938 -24.422 1 95.06 275 ALA A O 1
ATOM 2119 N N . ARG A 1 276 ? -10.039 -22.172 -24.422 1 91.5 276 ARG A N 1
ATOM 2120 C CA . ARG A 1 276 ? -9.375 -22.578 -25.672 1 91.5 276 ARG A CA 1
ATOM 2121 C C . ARG A 1 276 ? -8.43 -23.75 -25.438 1 91.5 276 ARG A C 1
ATOM 2123 O O . ARG A 1 276 ? -8.156 -24.516 -26.344 1 91.5 276 ARG A O 1
ATOM 2130 N N . ARG A 1 277 ? -7.84 -23.812 -24.297 1 82.31 277 ARG A N 1
ATOM 2131 C CA . ARG A 1 277 ? -6.934 -24.922 -23.984 1 82.31 277 ARG A CA 1
ATOM 2132 C C . ARG A 1 277 ? -7.676 -26.25 -23.984 1 82.31 277 ARG A C 1
ATOM 2134 O O . ARG A 1 277 ? -7.098 -27.281 -24.312 1 82.31 277 ARG A O 1
ATOM 2141 N N . GLY A 1 278 ? -8.961 -26.359 -23.484 1 61.19 278 GLY A N 1
ATOM 2142 C CA . GLY A 1 278 ? -9.758 -27.578 -23.484 1 61.19 278 GLY A CA 1
ATOM 2143 C C . GLY A 1 278 ? -10.219 -28 -24.859 1 61.19 278 GLY A C 1
ATOM 2144 O O . GLY A 1 278 ? -10.719 -29.109 -25.047 1 61.19 278 GLY A O 1
ATOM 2145 N N . TYR A 1 279 ? -10.602 -27.031 -25.891 1 48.47 279 TYR A N 1
ATOM 2146 C CA . TYR A 1 279 ? -11.094 -27.422 -27.203 1 48.47 279 TYR A CA 1
ATOM 2147 C C . TYR A 1 279 ? -9.938 -27.703 -28.156 1 48.47 279 TYR A C 1
ATOM 2149 O O . TYR A 1 279 ? -9.344 -26.781 -28.719 1 48.47 279 TYR A O 1
ATOM 2157 N N . PRO A 1 280 ? -9.391 -28.734 -28.078 1 42.56 280 PRO A N 1
ATOM 2158 C CA . PRO A 1 280 ? -8.484 -29.016 -29.203 1 42.56 280 PRO A CA 1
ATOM 2159 C C . PRO A 1 280 ? -9.109 -28.703 -30.562 1 42.56 280 PRO A C 1
ATOM 2161 O O . PRO A 1 280 ? -10.336 -28.641 -30.672 1 42.56 280 PRO A O 1
ATOM 2164 N N . ASP A 1 281 ? -8.531 -28.391 -31.75 1 38.66 281 ASP A N 1
ATOM 2165 C CA . ASP A 1 281 ? -9.031 -28.078 -33.094 1 38.66 281 ASP A CA 1
ATOM 2166 C C . ASP A 1 281 ? -10.328 -28.828 -33.375 1 38.66 281 ASP A C 1
ATOM 2168 O O . ASP A 1 281 ? -11.148 -28.375 -34.188 1 38.66 281 ASP A O 1
ATOM 2172 N N . GLY A 1 282 ? -10.219 -30.203 -33.469 1 36.16 282 GLY A N 1
ATOM 2173 C CA . GLY A 1 282 ? -10.992 -31.016 -34.406 1 36.16 282 GLY A CA 1
ATOM 2174 C C . GLY A 1 282 ? -12.484 -30.938 -34.156 1 36.16 282 GLY A C 1
ATOM 2175 O O . GLY A 1 282 ? -13.273 -30.75 -35.094 1 36.16 282 GLY A O 1
ATOM 2176 N N . THR A 1 283 ? -13.102 -31.828 -33.219 1 34.84 283 THR A N 1
ATOM 2177 C CA . THR A 1 283 ? -14.289 -32.625 -33.5 1 34.84 283 THR A CA 1
ATOM 2178 C C . THR A 1 283 ? -15.555 -31.844 -33.188 1 34.84 283 THR A C 1
ATOM 2180 O O . THR A 1 283 ? -16.609 -32.438 -32.938 1 34.84 283 THR A O 1
ATOM 2183 N N . ASN A 1 284 ? -15.594 -30.531 -33.031 1 36.44 284 ASN A N 1
ATOM 2184 C CA . ASN A 1 284 ? -16.984 -30.094 -32.906 1 36.44 284 ASN A CA 1
ATOM 2185 C C . ASN A 1 284 ? -17.719 -30.219 -34.25 1 36.44 284 ASN A C 1
ATOM 2187 O O . ASN A 1 284 ? -17.828 -29.234 -34.969 1 36.44 284 ASN A O 1
ATOM 2191 N N . THR A 1 285 ? -17.312 -31.062 -35.188 1 32.91 285 THR A N 1
ATOM 2192 C CA . THR A 1 285 ? -18.047 -31.172 -36.438 1 32.91 285 THR A CA 1
ATOM 2193 C C . THR A 1 285 ? -19.5 -31.594 -36.188 1 32.91 285 THR A C 1
ATOM 2195 O O . THR A 1 285 ? -19.797 -32.781 -36.156 1 32.91 285 THR A O 1
ATOM 2198 N N . HIS A 1 286 ? -20.203 -31.25 -35.156 1 33.06 286 HIS A N 1
ATOM 2199 C CA . HIS A 1 286 ? -21.609 -31.609 -35.25 1 33.06 286 HIS A CA 1
ATOM 2200 C C . HIS A 1 286 ? -22.234 -31.078 -36.531 1 33.06 286 HIS A C 1
ATOM 2202 O O . HIS A 1 286 ? -22.609 -29.906 -36.594 1 33.06 286 HIS A O 1
ATOM 2208 N N . GLU A 1 287 ? -21.719 -31.422 -37.719 1 31.78 287 GLU A N 1
ATOM 2209 C CA . GLU A 1 287 ? -22.484 -31.281 -38.938 1 31.78 287 GLU A CA 1
ATOM 2210 C C . GLU A 1 287 ? -23.891 -31.875 -38.781 1 31.78 287 GLU A C 1
ATOM 2212 O O . GLU A 1 287 ? -24.031 -33.062 -38.5 1 31.78 287 GLU A O 1
ATOM 2217 N N . LYS A 1 288 ? -24.922 -31.141 -38.281 1 33 288 LYS A N 1
ATOM 2218 C CA . LYS A 1 288 ? -26.359 -31.375 -38.438 1 33 288 LYS A CA 1
ATOM 2219 C C . LYS A 1 288 ? -26.688 -31.859 -39.844 1 33 288 LYS A C 1
ATOM 2221 O O . LYS A 1 288 ? -26.5 -31.109 -40.812 1 33 288 LYS A O 1
ATOM 2226 N N . GLU A 1 289 ? -26.562 -33.094 -40.25 1 32.34 289 GLU A N 1
ATOM 2227 C CA . GLU A 1 289 ? -27.219 -33.719 -41.406 1 32.34 289 GLU A CA 1
ATOM 2228 C C . GLU A 1 289 ? -28.719 -33.438 -41.406 1 32.34 289 GLU A C 1
ATOM 2230 O O . GLU A 1 289 ? -29.438 -33.875 -40.5 1 32.34 289 GLU A O 1
ATOM 2235 N N . SER A 1 290 ? -29.188 -32.188 -41.656 1 31.59 290 SER A N 1
ATOM 2236 C CA . SER A 1 290 ? -30.547 -31.938 -42.094 1 31.59 290 SER A CA 1
ATOM 2237 C C . SER A 1 290 ? -31 -32.969 -43.125 1 31.59 290 SER A C 1
ATOM 2239 O O . SER A 1 290 ? -30.406 -33.062 -44.219 1 31.59 290 SER A O 1
ATOM 2241 N N . HIS A 1 291 ? -31.375 -34.156 -42.719 1 27.03 291 HIS A N 1
ATOM 2242 C CA . HIS A 1 291 ? -32.125 -35.156 -43.469 1 27.03 291 HIS A CA 1
ATOM 2243 C C . HIS A 1 291 ? -33.344 -34.594 -44.125 1 27.03 291 HIS A C 1
ATOM 2245 O O . HIS A 1 291 ? -34.312 -34.219 -43.438 1 27.03 291 HIS A O 1
ATOM 2251 N N . ASP A 1 292 ? -33.312 -33.688 -45.125 1 29.36 292 ASP A N 1
ATOM 2252 C CA . ASP A 1 292 ? -34.344 -33.562 -46.156 1 29.36 292 ASP A CA 1
ATOM 2253 C C . ASP A 1 292 ? -34.812 -34.938 -46.625 1 29.36 292 ASP A C 1
ATOM 2255 O O . ASP A 1 292 ? -34.062 -35.656 -47.281 1 29.36 292 ASP A O 1
ATOM 2259 N N . GLU A 1 293 ? -35.438 -35.781 -45.781 1 22.48 293 GLU A N 1
ATOM 2260 C CA . GLU A 1 293 ? -36.25 -36.938 -46.156 1 22.48 293 GLU A CA 1
ATOM 2261 C C . GLU A 1 293 ? -37.219 -36.594 -47.281 1 22.48 293 GLU A C 1
ATOM 2263 O O . GLU A 1 293 ? -38.094 -35.75 -47.125 1 22.48 293 GLU A O 1
ATOM 2268 N N . ARG A 1 294 ? -36.906 -36.906 -48.594 1 23.59 294 ARG A N 1
ATOM 2269 C CA . ARG A 1 294 ? -37.469 -37.344 -49.875 1 23.59 294 ARG A CA 1
ATOM 2270 C C . ARG A 1 294 ? -38.469 -38.469 -49.688 1 23.59 294 ARG A C 1
ATOM 2272 O O . ARG A 1 294 ? -39.25 -38.781 -50.594 1 23.59 294 ARG A O 1
ATOM 2279 N N . THR A 1 295 ? -39.031 -39.281 -48.719 1 23.89 295 THR A N 1
ATOM 2280 C CA . THR A 1 295 ? -40.281 -39.875 -49.25 1 23.89 295 THR A CA 1
ATOM 2281 C C . THR A 1 295 ? -41.438 -38.875 -49.125 1 23.89 295 THR A C 1
ATOM 2283 O O . THR A 1 295 ? -41.5 -38.125 -48.156 1 23.89 295 THR A O 1
ATOM 2286 N N . MET B 1 1 ? -25.344 5.711 -4.738 1 62.81 1 MET B N 1
ATOM 2287 C CA . MET B 1 1 ? -25.797 6.879 -3.98 1 62.81 1 MET B CA 1
ATOM 2288 C C . MET B 1 1 ? -24.656 7.891 -3.826 1 62.81 1 MET B C 1
ATOM 2290 O O . MET B 1 1 ? -23.5 7.512 -3.609 1 62.81 1 MET B O 1
ATOM 2294 N N . THR B 1 2 ? -24.984 9.094 -4.078 1 82.06 2 THR B N 1
ATOM 2295 C CA . THR B 1 2 ? -24.016 10.18 -4.074 1 82.06 2 THR B CA 1
ATOM 2296 C C . THR B 1 2 ? -23.688 10.594 -2.645 1 82.06 2 THR B C 1
ATOM 2298 O O . THR B 1 2 ? -24.562 10.648 -1.783 1 82.06 2 THR B O 1
ATOM 2301 N N . ILE B 1 3 ? -22.438 10.609 -2.273 1 88.56 3 ILE B N 1
ATOM 2302 C CA . ILE B 1 3 ? -21.984 11.102 -0.981 1 88.56 3 ILE B CA 1
ATOM 2303 C C . ILE B 1 3 ? -22.312 12.594 -0.853 1 88.56 3 ILE B C 1
ATOM 2305 O O . ILE B 1 3 ? -21.828 13.406 -1.643 1 88.56 3 ILE B O 1
ATOM 2309 N N . ARG B 1 4 ? -23.094 12.898 0.154 1 89.69 4 ARG B N 1
ATOM 2310 C CA . ARG B 1 4 ? -23.547 14.281 0.313 1 89.69 4 ARG B CA 1
ATOM 2311 C C . ARG B 1 4 ? -22.906 14.93 1.533 1 89.69 4 ARG B C 1
ATOM 2313 O O . ARG B 1 4 ? -22.484 16.094 1.482 1 89.69 4 ARG B O 1
ATOM 2320 N N . THR B 1 5 ? -22.828 14.203 2.611 1 97.12 5 THR B N 1
ATOM 2321 C CA . THR B 1 5 ? -22.281 14.734 3.854 1 97.12 5 THR B CA 1
ATOM 2322 C C . THR B 1 5 ? -21.109 13.883 4.336 1 97.12 5 THR B C 1
ATOM 2324 O O . THR B 1 5 ? -21.234 12.664 4.457 1 97.12 5 THR B O 1
ATOM 2327 N N . VAL B 1 6 ? -20.016 14.539 4.609 1 98.56 6 VAL B N 1
ATOM 2328 C CA . VAL B 1 6 ? -18.812 13.859 5.055 1 98.56 6 VAL B CA 1
ATOM 2329 C C . VAL B 1 6 ? -18.391 14.391 6.422 1 98.56 6 VAL B C 1
ATOM 2331 O O . VAL B 1 6 ? -18.297 15.602 6.621 1 98.56 6 VAL B O 1
ATOM 2334 N N . LEU B 1 7 ? -18.203 13.469 7.363 1 98.62 7 LEU B N 1
ATOM 2335 C CA . LEU B 1 7 ? -17.562 13.836 8.625 1 98.62 7 LEU B CA 1
ATOM 2336 C C . LEU B 1 7 ? -16.047 13.844 8.477 1 98.62 7 LEU B C 1
ATOM 2338 O O . LEU B 1 7 ? -15.453 12.844 8.055 1 98.62 7 LEU B O 1
ATOM 2342 N N . VAL B 1 8 ? -15.43 14.938 8.789 1 98.31 8 VAL B N 1
ATOM 2343 C CA . VAL B 1 8 ? -13.977 15.047 8.766 1 98.31 8 VAL B CA 1
ATOM 2344 C C . VAL B 1 8 ? -13.438 15.148 10.188 1 98.31 8 VAL B C 1
ATOM 2346 O O . VAL B 1 8 ? -13.609 16.172 10.859 1 98.31 8 VAL B O 1
ATOM 2349 N N . VAL B 1 9 ? -12.742 14.094 10.602 1 96.88 9 VAL B N 1
ATOM 2350 C CA . VAL B 1 9 ? -12.172 14.055 11.945 1 96.88 9 VAL B CA 1
ATOM 2351 C C . VAL B 1 9 ? -10.875 14.844 11.977 1 96.88 9 VAL B C 1
ATOM 2353 O O . VAL B 1 9 ? -10.023 14.695 11.094 1 96.88 9 VAL B O 1
ATOM 2356 N N . GLY B 1 10 ? -10.711 15.562 12.984 1 91.38 10 GLY B N 1
ATOM 2357 C CA . GLY B 1 10 ? -9.531 16.406 13.094 1 91.38 10 GLY B CA 1
ATOM 2358 C C . GLY B 1 10 ? -9.57 17.609 12.172 1 91.38 10 GLY B C 1
ATOM 2359 O O . GLY B 1 10 ? -8.523 18.078 11.711 1 91.38 10 GLY B O 1
ATOM 2360 N N . ALA B 1 11 ? -10.695 18.203 11.969 1 94.44 11 ALA B N 1
ATOM 2361 C CA . ALA B 1 11 ? -10.953 19.156 10.898 1 94.44 11 ALA B CA 1
ATOM 2362 C C . ALA B 1 11 ? -10.18 20.453 11.133 1 94.44 11 ALA B C 1
ATOM 2364 O O . ALA B 1 11 ? -9.945 21.219 10.188 1 94.44 11 ALA B O 1
ATOM 2365 N N . ALA B 1 12 ? -9.828 20.703 12.312 1 92.12 12 ALA B N 1
ATOM 2366 C CA . ALA B 1 12 ? -9.117 21.938 12.602 1 92.12 12 ALA B CA 1
ATOM 2367 C C . ALA B 1 12 ? -7.613 21.781 12.383 1 92.12 12 ALA B C 1
ATOM 2369 O O . ALA B 1 12 ? -6.863 22.75 12.422 1 92.12 12 ALA B O 1
ATOM 2370 N N . GLY B 1 13 ? -7.191 20.547 12.156 1 91.12 13 GLY B N 1
ATOM 2371 C CA . GLY B 1 13 ? -5.77 20.281 12.031 1 91.12 13 GLY B CA 1
ATOM 2372 C C . GLY B 1 13 ? -5.207 20.656 10.68 1 91.12 13 GLY B C 1
ATOM 2373 O O . GLY B 1 13 ? -5.961 20.922 9.734 1 91.12 13 GLY B O 1
ATOM 2374 N N . ASN B 1 14 ? -3.895 20.656 10.609 1 87.19 14 ASN B N 1
ATOM 2375 C CA . ASN B 1 14 ? -3.188 21.047 9.398 1 87.19 14 ASN B CA 1
ATOM 2376 C C . ASN B 1 14 ? -3.412 20.062 8.258 1 87.19 14 ASN B C 1
ATOM 2378 O O . ASN B 1 14 ? -3.404 20.438 7.09 1 87.19 14 ASN B O 1
ATOM 2382 N N . ALA B 1 15 ? -3.551 18.828 8.578 1 91.31 15 ALA B N 1
ATOM 2383 C CA . ALA B 1 15 ? -3.793 17.812 7.559 1 91.31 15 ALA B CA 1
ATOM 2384 C C . ALA B 1 15 ? -5.27 17.75 7.184 1 91.31 15 ALA B C 1
ATOM 2386 O O . ALA B 1 15 ? -5.656 18.156 6.086 1 91.31 15 ALA B O 1
ATOM 2387 N N . ALA B 1 16 ? -6.102 17.453 8.141 1 92.94 16 ALA B N 1
ATOM 2388 C CA . ALA B 1 16 ? -7.527 17.281 7.887 1 92.94 16 ALA B CA 1
ATOM 2389 C C . ALA B 1 16 ? -8.172 18.594 7.434 1 92.94 16 ALA B C 1
ATOM 2391 O O . ALA B 1 16 ? -9.164 18.594 6.711 1 92.94 16 ALA B O 1
ATOM 2392 N N . GLY B 1 17 ? -7.598 19.688 7.891 1 94.94 17 GLY B N 1
ATOM 2393 C CA . GLY B 1 17 ? -8.094 20.969 7.422 1 94.94 17 GLY B CA 1
ATOM 2394 C C . GLY B 1 17 ? -8.047 21.109 5.914 1 94.94 17 GLY B C 1
ATOM 2395 O O . GLY B 1 17 ? -8.938 21.703 5.309 1 94.94 17 GLY B O 1
ATOM 2396 N N . HIS B 1 18 ? -7.008 20.625 5.254 1 95.81 18 HIS B N 1
ATOM 2397 C CA . HIS B 1 18 ? -6.895 20.656 3.799 1 95.81 18 HIS B CA 1
ATOM 2398 C C . HIS B 1 18 ? -7.984 19.828 3.141 1 95.81 18 HIS B C 1
ATOM 2400 O O . HIS B 1 18 ? -8.453 20.156 2.049 1 95.81 18 HIS B O 1
ATOM 2406 N N . VAL B 1 19 ? -8.383 18.734 3.826 1 97.94 19 VAL B N 1
ATOM 2407 C CA . VAL B 1 19 ? -9.438 17.875 3.295 1 97.94 19 VAL B CA 1
ATOM 2408 C C . VAL B 1 19 ? -10.766 18.625 3.295 1 97.94 19 VAL B C 1
ATOM 2410 O O . VAL B 1 19 ? -11.539 18.531 2.342 1 97.94 19 VAL B O 1
ATOM 2413 N N . VAL B 1 20 ? -11.031 19.422 4.387 1 98.19 20 VAL B N 1
ATOM 2414 C CA . VAL B 1 20 ? -12.234 20.25 4.453 1 98.19 20 VAL B CA 1
ATOM 2415 C C . VAL B 1 20 ? -12.305 21.156 3.229 1 98.19 20 VAL B C 1
ATOM 2417 O O . VAL B 1 20 ? -13.328 21.203 2.537 1 98.19 20 VAL B O 1
ATOM 2420 N N . THR B 1 21 ? -11.219 21.828 2.926 1 98 21 THR B N 1
ATOM 2421 C CA . THR B 1 21 ? -11.156 22.766 1.813 1 98 21 THR B CA 1
ATOM 2422 C C . THR B 1 21 ? -11.383 22.047 0.486 1 98 21 THR B C 1
ATOM 2424 O O . THR B 1 21 ? -12.18 22.5 -0.339 1 98 21 THR B O 1
ATOM 2427 N N . SER B 1 22 ? -10.688 20.953 0.266 1 97.75 22 SER B N 1
ATOM 2428 C CA . SER B 1 22 ? -10.797 20.203 -0.984 1 97.75 22 SER B CA 1
ATOM 2429 C C . SER B 1 22 ? -12.227 19.703 -1.21 1 97.75 22 SER B C 1
ATOM 2431 O O . SER B 1 22 ? -12.727 19.734 -2.336 1 97.75 22 SER B O 1
ATOM 2433 N N . LEU B 1 23 ? -12.883 19.234 -0.142 1 97.69 23 LEU B N 1
ATOM 2434 C CA . LEU B 1 23 ? -14.25 18.75 -0.248 1 97.69 23 LEU B CA 1
ATOM 2435 C C . LEU B 1 23 ? -15.219 19.891 -0.533 1 97.69 23 LEU B C 1
ATOM 2437 O O . LEU B 1 23 ? -16.156 19.75 -1.322 1 97.69 23 LEU B O 1
ATOM 2441 N N . ALA B 1 24 ? -14.984 21.016 0.141 1 96.62 24 ALA B N 1
ATOM 2442 C CA . ALA B 1 24 ? -15.828 22.188 -0.092 1 96.62 24 ALA B CA 1
ATOM 2443 C C . ALA B 1 24 ? -15.758 22.625 -1.551 1 96.62 24 ALA B C 1
ATOM 2445 O O . ALA B 1 24 ? -16.766 23.016 -2.139 1 96.62 24 ALA B O 1
ATOM 2446 N N . GLU B 1 25 ? -14.586 22.594 -2.117 1 95.81 25 GLU B N 1
ATOM 2447 C CA . GLU B 1 25 ? -14.383 22.969 -3.514 1 95.81 25 GLU B CA 1
ATOM 2448 C C . GLU B 1 25 ? -15.172 22.047 -4.445 1 95.81 25 GLU B C 1
ATOM 2450 O O . GLU B 1 25 ? -15.531 22.453 -5.559 1 95.81 25 GLU B O 1
ATOM 2455 N N . LYS B 1 26 ? -15.461 20.875 -3.998 1 94.62 26 LYS B N 1
ATOM 2456 C CA . LYS B 1 26 ? -16.25 19.922 -4.777 1 94.62 26 LYS B CA 1
ATOM 2457 C C . LYS B 1 26 ? -17.719 19.984 -4.383 1 94.62 26 LYS B C 1
ATOM 2459 O O . LYS B 1 26 ? -18.5 19.109 -4.762 1 94.62 26 LYS B O 1
ATOM 2464 N N . GLU B 1 27 ? -18.062 20.875 -3.52 1 94.44 27 GLU B N 1
ATOM 2465 C CA . GLU B 1 27 ? -19.438 21.156 -3.105 1 94.44 27 GLU B CA 1
ATOM 2466 C C . GLU B 1 27 ? -20.016 20 -2.279 1 94.44 27 GLU B C 1
ATOM 2468 O O . GLU B 1 27 ? -21.188 19.672 -2.404 1 94.44 27 GLU B O 1
ATOM 2473 N N . VAL B 1 28 ? -19.172 19.359 -1.594 1 96.56 28 VAL B N 1
ATOM 2474 C CA . VAL B 1 28 ? -19.578 18.344 -0.633 1 96.56 28 VAL B CA 1
ATOM 2475 C C . VAL B 1 28 ? -19.844 18.984 0.728 1 96.56 28 VAL B C 1
ATOM 2477 O O . VAL B 1 28 ? -19.062 19.844 1.17 1 96.56 28 VAL B O 1
ATOM 2480 N N . ARG B 1 29 ? -20.953 18.656 1.365 1 98 29 ARG B N 1
ATOM 2481 C CA . ARG B 1 29 ? -21.219 19.141 2.717 1 98 29 ARG B CA 1
ATOM 2482 C C . ARG B 1 29 ? -20.281 18.484 3.727 1 98 29 ARG B C 1
ATOM 2484 O O . ARG B 1 29 ? -20.203 17.266 3.811 1 98 29 ARG B O 1
ATOM 2491 N N . VAL B 1 30 ? -19.625 19.328 4.488 1 98.62 30 VAL B N 1
ATOM 2492 C CA . VAL B 1 30 ? -18.641 18.828 5.438 1 98.62 30 VAL B CA 1
ATOM 2493 C C . VAL B 1 30 ? -19.094 19.125 6.863 1 98.62 30 VAL B C 1
ATOM 2495 O O . VAL B 1 30 ? -19.453 20.266 7.176 1 98.62 30 VAL B O 1
ATOM 2498 N N . ARG B 1 31 ? -19.141 18.141 7.699 1 98.69 31 ARG B N 1
ATOM 2499 C CA . ARG B 1 31 ? -19.188 18.281 9.148 1 98.69 31 ARG B CA 1
ATOM 2500 C C . ARG B 1 31 ? -17.797 18.094 9.758 1 98.69 31 ARG B C 1
ATOM 2502 O O . ARG B 1 31 ? -17.25 16.984 9.75 1 98.69 31 ARG B O 1
ATOM 2509 N N . GLY B 1 32 ? -17.25 19.172 10.234 1 98.25 32 GLY B N 1
ATOM 2510 C CA . GLY B 1 32 ? -15.961 19.062 10.898 1 98.25 32 GLY B CA 1
ATOM 2511 C C . GLY B 1 32 ? -16.078 18.625 12.352 1 98.25 32 GLY B C 1
ATOM 2512 O O . GLY B 1 32 ? -16.828 19.203 13.125 1 98.25 32 GLY B O 1
ATOM 2513 N N . PHE B 1 33 ? -15.359 17.562 12.711 1 97.56 33 PHE B N 1
ATOM 2514 C CA . PHE B 1 33 ? -15.312 17.109 14.094 1 97.56 33 PHE B CA 1
ATOM 2515 C C . PHE B 1 33 ? -14.07 17.625 14.805 1 97.56 33 PHE B C 1
ATOM 2517 O O . PHE B 1 33 ? -12.945 17.328 14.391 1 97.56 33 PHE B O 1
ATOM 2524 N N . ILE B 1 34 ? -14.266 18.406 15.859 1 95.94 34 ILE B N 1
ATOM 2525 C CA . ILE B 1 34 ? -13.141 19.016 16.562 1 95.94 34 ILE B CA 1
ATOM 2526 C C . ILE B 1 34 ? -13.32 18.859 18.062 1 95.94 34 ILE B C 1
ATOM 2528 O O . ILE B 1 34 ? -14.438 18.672 18.547 1 95.94 34 ILE B O 1
ATOM 2532 N N . ARG B 1 35 ? -12.211 18.891 18.75 1 92.81 35 ARG B N 1
ATOM 2533 C CA . ARG B 1 35 ? -12.25 18.766 20.203 1 92.81 35 ARG B CA 1
ATOM 2534 C C . ARG B 1 35 ? -12.438 20.125 20.875 1 92.81 35 ARG B C 1
ATOM 2536 O O . ARG B 1 35 ? -13.164 20.234 21.859 1 92.81 35 ARG B O 1
ATOM 2543 N N . ASP B 1 36 ? -11.828 21.156 20.312 1 94.38 36 ASP B N 1
ATOM 2544 C CA . ASP B 1 36 ? -11.812 22.5 20.875 1 94.38 36 ASP B CA 1
ATOM 2545 C C . ASP B 1 36 ? -12.812 23.406 20.156 1 94.38 36 ASP B C 1
ATOM 2547 O O . ASP B 1 36 ? -12.57 23.844 19.031 1 94.38 36 ASP B O 1
ATOM 2551 N N . ALA B 1 37 ? -13.789 23.891 20.828 1 95.62 37 ALA B N 1
ATOM 2552 C CA . ALA B 1 37 ? -14.859 24.703 20.266 1 95.62 37 ALA B CA 1
ATOM 2553 C C . ALA B 1 37 ? -14.32 26.031 19.75 1 95.62 37 ALA B C 1
ATOM 2555 O O . ALA B 1 37 ? -14.891 26.641 18.844 1 95.62 37 ALA B O 1
ATOM 2556 N N . GLU B 1 38 ? -13.234 26.422 20.297 1 96.56 38 GLU B N 1
ATOM 2557 C CA . GLU B 1 38 ? -12.648 27.703 19.906 1 96.56 38 GLU B CA 1
ATOM 2558 C C . GLU B 1 38 ? -12.18 27.688 18.453 1 96.56 38 GLU B C 1
ATOM 2560 O O . GLU B 1 38 ? -11.984 28.734 17.844 1 96.56 38 GLU B O 1
ATOM 2565 N N . LYS B 1 39 ? -12.039 26.5 17.891 1 96.56 39 LYS B N 1
ATOM 2566 C CA . LYS B 1 39 ? -11.523 26.359 16.531 1 96.56 39 LYS B CA 1
ATOM 2567 C C . LYS B 1 39 ? -12.664 26.25 15.523 1 96.56 39 LYS B C 1
ATOM 2569 O O . LYS B 1 39 ? -12.43 26.016 14.336 1 96.56 39 LYS B O 1
ATOM 2574 N N . ARG B 1 40 ? -13.891 26.422 15.953 1 97 40 ARG B N 1
ATOM 2575 C CA . ARG B 1 40 ? -15.086 26.266 15.117 1 97 40 ARG B CA 1
ATOM 2576 C C . ARG B 1 40 ? -15.023 27.188 13.898 1 97 40 ARG B C 1
ATOM 2578 O O . ARG B 1 40 ? -15.227 26.75 12.766 1 97 40 ARG B O 1
ATOM 2585 N N . GLN B 1 41 ? -14.727 28.391 14.117 1 96.88 41 GLN B N 1
ATOM 2586 C CA . GLN B 1 41 ? -14.734 29.375 13.031 1 96.88 41 GLN B CA 1
ATOM 2587 C C . GLN B 1 41 ? -13.664 29.062 11.992 1 96.88 41 GLN B C 1
ATOM 2589 O O . GLN B 1 41 ? -13.867 29.281 10.797 1 96.88 41 GLN B O 1
ATOM 2594 N N . GLN B 1 42 ? -12.5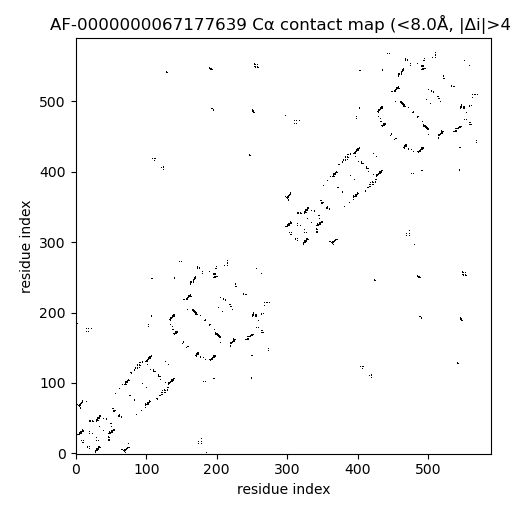55 28.594 12.469 1 96.75 42 GLN B N 1
ATOM 2595 C CA . GLN B 1 42 ? -11.477 28.203 11.562 1 96.75 42 GLN B CA 1
ATOM 2596 C C . GLN B 1 42 ? -11.938 27.109 10.602 1 96.75 42 GLN B C 1
ATOM 2598 O O . GLN B 1 42 ? -11.648 27.172 9.406 1 96.75 42 GLN B O 1
ATOM 2603 N N . VAL B 1 43 ? -12.656 26.172 11.094 1 97.81 43 VAL B N 1
ATOM 2604 C CA . VAL B 1 43 ? -13.141 25.047 10.305 1 97.81 43 VAL B CA 1
ATOM 2605 C C . VAL B 1 43 ? -14.195 25.531 9.312 1 97.81 43 VAL B C 1
ATOM 2607 O O . VAL B 1 43 ? -14.195 25.125 8.148 1 97.81 43 VAL B O 1
ATOM 2610 N N . LEU B 1 44 ? -15.062 26.453 9.758 1 98 44 LEU B N 1
ATOM 2611 C CA . LEU B 1 44 ? -16.094 27.016 8.891 1 98 44 LEU B CA 1
ATOM 2612 C C . LEU B 1 44 ? -15.469 27.844 7.77 1 98 44 LEU B C 1
ATOM 2614 O O . LEU B 1 44 ? -15.93 27.797 6.625 1 98 44 LEU B O 1
ATOM 2618 N N . ARG B 1 45 ? -14.422 28.531 8.055 1 97 45 ARG B N 1
ATOM 2619 C CA . ARG B 1 45 ? -13.734 29.359 7.066 1 97 45 ARG B CA 1
ATOM 2620 C C . ARG B 1 45 ? -13.078 28.5 5.992 1 97 45 ARG B C 1
ATOM 2622 O O . ARG B 1 45 ? -12.906 28.938 4.855 1 97 45 ARG B O 1
ATOM 2629 N N . ARG B 1 46 ? -12.75 27.328 6.352 1 97.06 46 ARG B N 1
ATOM 2630 C CA . ARG B 1 46 ? -12.133 26.406 5.398 1 97.06 46 ARG B CA 1
ATOM 2631 C C . ARG B 1 46 ? -13.18 25.797 4.465 1 97.06 46 ARG B C 1
ATOM 2633 O O . ARG B 1 46 ? -12.828 25.078 3.523 1 97.06 46 ARG B O 1
ATOM 2640 N N . GLY B 1 47 ? -14.453 26.062 4.781 1 97.75 47 GLY B N 1
ATOM 2641 C CA . GLY B 1 47 ? -15.492 25.641 3.859 1 97.75 47 GLY B CA 1
ATOM 2642 C C . GLY B 1 47 ? -16.453 24.625 4.461 1 97.75 47 GLY B C 1
ATOM 2643 O O . GLY B 1 47 ? -17.375 24.156 3.791 1 97.75 47 GLY B O 1
ATOM 2644 N N . ALA B 1 48 ? -16.25 24.234 5.727 1 98.44 48 ALA B N 1
ATOM 2645 C CA . ALA B 1 48 ? -17.172 23.281 6.355 1 98.44 48 ALA B CA 1
ATOM 2646 C C . ALA B 1 48 ? -18.578 23.875 6.469 1 98.44 48 ALA B C 1
ATOM 2648 O O . ALA B 1 48 ? -18.734 25.078 6.719 1 98.44 48 ALA B O 1
ATOM 2649 N N . SER B 1 49 ? -19.547 23.062 6.336 1 97.94 49 SER B N 1
ATOM 2650 C CA . SER B 1 49 ? -20.938 23.5 6.457 1 97.94 49 SER B CA 1
ATOM 2651 C C . SER B 1 49 ? -21.375 23.547 7.918 1 97.94 49 SER B C 1
ATOM 2653 O O . SER B 1 49 ? -22.25 24.344 8.281 1 97.94 49 SER B O 1
ATOM 2655 N N . GLU B 1 50 ? -20.875 22.672 8.688 1 97.62 50 GLU B N 1
ATOM 2656 C CA . GLU B 1 50 ? -21.188 22.594 10.109 1 97.62 50 GLU B CA 1
ATOM 2657 C C . GLU B 1 50 ? -20.031 22 10.906 1 97.62 50 GLU B C 1
ATOM 2659 O O . GLU B 1 50 ? -19.078 21.484 10.328 1 97.62 50 GLU B O 1
ATOM 2664 N N . VAL B 1 51 ? -20.094 22.203 12.234 1 98.12 51 VAL B N 1
ATOM 2665 C CA . VAL B 1 51 ? -19.031 21.719 13.125 1 98.12 51 VAL B CA 1
ATOM 2666 C C . VAL B 1 51 ? -19.656 20.953 14.281 1 98.12 51 VAL B C 1
ATOM 2668 O O . VAL B 1 51 ? -20.641 21.406 14.883 1 98.12 51 VAL B O 1
ATOM 2671 N N . ALA B 1 52 ? -19.172 19.781 14.5 1 98.12 52 ALA B N 1
ATOM 2672 C CA . ALA B 1 52 ? -19.469 19 15.703 1 98.12 52 ALA B CA 1
ATOM 2673 C C . ALA B 1 52 ? -18.297 19.047 16.688 1 98.12 52 ALA B C 1
ATOM 2675 O O . ALA B 1 52 ? -17.156 18.766 16.328 1 98.12 52 ALA B O 1
ATOM 2676 N N . VAL B 1 53 ? -18.625 19.406 17.938 1 97.69 53 VAL B N 1
ATOM 2677 C CA . VAL B 1 53 ? -17.609 19.469 18.969 1 97.69 53 VAL B CA 1
ATOM 2678 C C . VAL B 1 53 ? -17.734 18.266 19.891 1 97.69 53 VAL B C 1
ATOM 2680 O O . VAL B 1 53 ? -18.828 17.938 20.359 1 97.69 53 VAL B O 1
ATOM 2683 N N . GLY B 1 54 ? -16.594 17.578 20.062 1 96 54 GLY B N 1
ATOM 2684 C CA . GLY B 1 54 ? -16.609 16.406 20.938 1 96 54 GLY B CA 1
ATOM 2685 C C . GLY B 1 54 ? -15.234 15.781 21.094 1 96 54 GLY B C 1
ATOM 2686 O O . GLY B 1 54 ? -14.25 16.266 20.531 1 96 54 GLY B O 1
ATOM 2687 N N . ASP B 1 55 ? -15.195 14.812 21.922 1 94.12 55 ASP B N 1
ATOM 2688 C CA . ASP B 1 55 ? -13.984 14.055 22.219 1 94.12 55 ASP B CA 1
ATOM 2689 C C . ASP B 1 55 ? -14.008 12.68 21.562 1 94.12 55 ASP B C 1
ATOM 2691 O O . ASP B 1 55 ? -14.953 11.914 21.734 1 94.12 55 ASP B O 1
ATOM 2695 N N . LEU B 1 56 ? -12.953 12.391 20.828 1 92.56 56 LEU B N 1
ATOM 2696 C CA . LEU B 1 56 ? -12.844 11.133 20.109 1 92.56 56 LEU B CA 1
ATOM 2697 C C . LEU B 1 56 ? -12.852 9.945 21.062 1 92.56 56 LEU B C 1
ATOM 2699 O O . LEU B 1 56 ? -13.211 8.828 20.672 1 92.56 56 LEU B O 1
ATOM 2703 N N . ASN B 1 57 ? -12.492 10.188 22.328 1 92.12 57 ASN B N 1
ATOM 2704 C CA . ASN B 1 57 ? -12.43 9.133 23.328 1 92.12 57 ASN B CA 1
ATOM 2705 C C . ASN B 1 57 ? -13.789 8.891 23.984 1 92.12 57 ASN B C 1
ATOM 2707 O O . ASN B 1 57 ? -13.938 7.973 24.781 1 92.12 57 ASN B O 1
ATOM 2711 N N . ARG B 1 58 ? -14.703 9.664 23.656 1 95.62 58 ARG B N 1
ATOM 2712 C CA . ARG B 1 58 ? -16.047 9.523 24.219 1 95.62 58 ARG B CA 1
ATOM 2713 C C . ARG B 1 58 ? -17.016 8.984 23.172 1 95.62 58 ARG B C 1
ATOM 2715 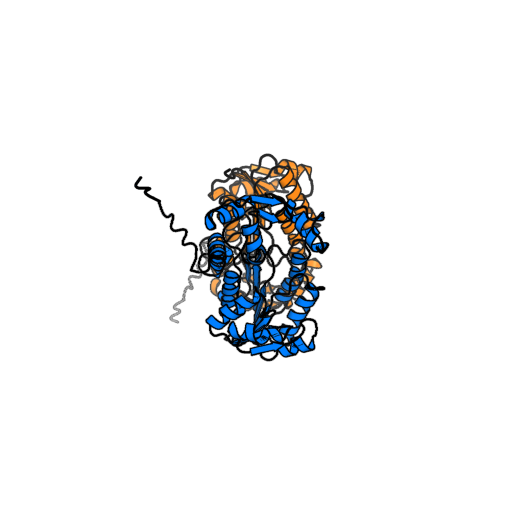O O . ARG B 1 58 ? -17.391 9.695 22.234 1 95.62 58 ARG B O 1
ATOM 2722 N N . VAL B 1 59 ? -17.484 7.863 23.422 1 96.88 59 VAL B N 1
ATOM 2723 C CA . VAL B 1 59 ? -18.312 7.121 22.484 1 96.88 59 VAL B CA 1
ATOM 2724 C C . VAL B 1 59 ? -19.547 7.941 22.125 1 96.88 59 VAL B C 1
ATOM 2726 O O . VAL B 1 59 ? -19.938 8.016 20.953 1 96.88 59 VAL B O 1
ATOM 2729 N N . GLU B 1 60 ? -20.141 8.562 23.047 1 97.69 60 GLU B N 1
ATOM 2730 C CA . GLU B 1 60 ? -21.375 9.312 22.812 1 97.69 60 GLU B CA 1
ATOM 2731 C C . GLU B 1 60 ? -21.109 10.508 21.891 1 97.69 60 GLU B C 1
ATOM 2733 O O . GLU B 1 60 ? -21.953 10.852 21.062 1 97.69 60 GLU B O 1
ATOM 2738 N N . ASP B 1 61 ? -20 11.172 22.078 1 97.69 61 ASP B N 1
ATOM 2739 C CA . ASP B 1 61 ? -19.625 12.289 21.219 1 97.69 61 ASP B CA 1
ATOM 2740 C C . ASP B 1 61 ? -19.422 11.812 19.781 1 97.69 61 ASP B C 1
ATOM 2742 O O . ASP B 1 61 ? -19.875 12.469 18.828 1 97.69 61 ASP B O 1
ATOM 2746 N N . VAL B 1 62 ? -18.781 10.711 19.656 1 97.56 62 VAL B N 1
ATOM 2747 C CA . VAL B 1 62 ? -18.5 10.148 18.344 1 97.56 62 VAL B CA 1
ATOM 2748 C C . VAL B 1 62 ? -19.797 9.742 17.656 1 97.56 62 VAL B C 1
ATOM 2750 O O . VAL B 1 62 ? -20.031 10.062 16.484 1 97.56 62 VAL B O 1
ATOM 2753 N N . LYS B 1 63 ? -20.656 9.062 18.406 1 98.25 63 LYS B N 1
ATOM 2754 C CA . LYS B 1 63 ? -21.953 8.648 17.859 1 98.25 63 LYS B CA 1
ATOM 2755 C C . LYS B 1 63 ? -22.75 9.852 17.375 1 98.25 63 LYS B C 1
ATOM 2757 O O . LYS B 1 63 ? -23.344 9.812 16.297 1 98.25 63 LYS B O 1
ATOM 2762 N N . ALA B 1 64 ? -22.766 10.852 18.172 1 98.25 64 ALA B N 1
ATOM 2763 C CA . ALA B 1 64 ? -23.484 12.07 17.797 1 98.25 64 ALA B CA 1
ATOM 2764 C C . ALA B 1 64 ? -22.906 12.672 16.516 1 98.25 64 ALA B C 1
ATOM 2766 O O . ALA B 1 64 ? -23.656 13.102 15.641 1 98.25 64 ALA B O 1
ATOM 2767 N N . ALA B 1 65 ? -21.594 12.719 16.422 1 98.12 65 ALA B N 1
ATOM 2768 C CA . ALA B 1 65 ? -20.938 13.289 15.25 1 98.12 65 ALA B CA 1
ATOM 2769 C C . ALA B 1 65 ? -21.219 12.461 14 1 98.12 65 ALA B C 1
ATOM 2771 O O . ALA B 1 65 ? -21.266 12.992 12.891 1 98.12 65 ALA B O 1
ATOM 2772 N N . LEU B 1 66 ? -21.422 11.164 14.117 1 98.5 66 LEU B N 1
ATOM 2773 C CA . LEU B 1 66 ? -21.609 10.227 13.008 1 98.5 66 LEU B CA 1
ATOM 2774 C C . LEU B 1 66 ? -23.062 10.211 12.539 1 98.5 66 LEU B C 1
ATOM 2776 O O . LEU B 1 66 ? -23.375 9.609 11.516 1 98.5 66 LEU B O 1
ATOM 2780 N N . SER B 1 67 ? -23.906 10.852 13.305 1 97.56 67 SER B N 1
ATOM 2781 C CA . SER B 1 67 ? -25.328 10.828 12.969 1 97.56 67 SER B CA 1
ATOM 2782 C C . SER B 1 67 ? -25.578 11.477 11.609 1 97.56 67 SER B C 1
ATOM 2784 O O . SER B 1 67 ? -25.125 12.594 11.359 1 97.56 67 SER B O 1
ATOM 2786 N N . ASP B 1 68 ? -26.234 10.781 10.695 1 96.38 68 ASP B N 1
ATOM 2787 C CA . ASP B 1 68 ? -26.734 11.258 9.406 1 96.38 68 ASP B CA 1
ATOM 2788 C C . ASP B 1 68 ? -25.578 11.68 8.492 1 96.38 68 ASP B C 1
ATOM 2790 O O . ASP B 1 68 ? -25.672 12.711 7.82 1 96.38 68 ASP B O 1
ATOM 2794 N N . VAL B 1 69 ? -24.469 11.047 8.578 1 96.94 69 VAL B N 1
ATOM 2795 C CA . VAL B 1 69 ? -23.406 11.297 7.609 1 96.94 69 VAL B CA 1
ATOM 2796 C C . VAL B 1 69 ? -23.297 10.109 6.656 1 96.94 69 VAL B C 1
ATOM 2798 O O . VAL B 1 69 ? -23.578 8.977 7.035 1 96.94 69 VAL B O 1
ATOM 2801 N N . ASP B 1 70 ? -22.891 10.406 5.402 1 97.81 70 ASP B N 1
ATOM 2802 C CA . ASP B 1 70 ? -22.734 9.383 4.375 1 97.81 70 ASP B CA 1
ATOM 2803 C C . ASP B 1 70 ? -21.344 8.758 4.418 1 97.81 70 ASP B C 1
ATOM 2805 O O . ASP B 1 70 ? -21.188 7.578 4.105 1 97.81 70 ASP B O 1
ATOM 2809 N N . ALA B 1 71 ? -20.391 9.602 4.742 1 98.62 71 ALA B N 1
ATOM 2810 C CA . ALA B 1 71 ? -19 9.172 4.656 1 98.62 71 ALA B CA 1
ATOM 2811 C C . ALA B 1 71 ? -18.156 9.836 5.734 1 98.62 71 ALA B C 1
ATOM 2813 O O . ALA B 1 71 ? -18.594 10.789 6.383 1 98.62 71 ALA B O 1
ATOM 2814 N N . VAL B 1 72 ? -16.984 9.242 5.895 1 98.5 72 VAL B N 1
ATOM 2815 C CA . VAL B 1 72 ? -16.062 9.711 6.918 1 98.5 72 VAL B CA 1
ATOM 2816 C C . VAL B 1 72 ? -14.648 9.805 6.34 1 98.5 72 VAL B C 1
ATOM 2818 O O . VAL B 1 72 ? -14.25 8.969 5.527 1 98.5 72 VAL B O 1
ATOM 2821 N N . PHE B 1 73 ? -14.039 10.938 6.68 1 98.62 73 PHE B N 1
ATOM 2822 C CA . PHE B 1 73 ? -12.586 10.984 6.602 1 98.62 73 PHE B CA 1
ATOM 2823 C C . PHE B 1 73 ? -11.969 10.969 7.996 1 98.62 73 PHE B C 1
ATOM 2825 O O . PHE B 1 73 ? -12.359 11.75 8.867 1 98.62 73 PHE B O 1
ATOM 2832 N N . TYR B 1 74 ? -11.008 10.023 8.141 1 97.62 74 TYR B N 1
ATOM 2833 C CA . TYR B 1 74 ? -10.406 9.844 9.461 1 97.62 74 TYR B CA 1
ATOM 2834 C C . TYR B 1 74 ? -8.891 9.969 9.391 1 97.62 74 TYR B C 1
ATOM 2836 O O . TYR B 1 74 ? -8.234 9.219 8.656 1 97.62 74 TYR B O 1
ATOM 2844 N N . VAL B 1 75 ? -8.328 10.867 10.055 1 92.62 75 VAL B N 1
ATOM 2845 C CA . VAL B 1 75 ? -6.906 10.984 10.352 1 92.62 75 VAL B CA 1
ATOM 2846 C C . VAL B 1 75 ? -6.707 11.117 11.859 1 92.62 75 VAL B C 1
ATOM 2848 O O . VAL B 1 75 ? -7.141 12.102 12.469 1 92.62 75 VAL B O 1
ATOM 2851 N N . PRO B 1 76 ? -6.117 10.125 12.438 1 81.88 76 PRO B N 1
ATOM 2852 C CA . PRO B 1 76 ? -5.965 10.203 13.891 1 81.88 76 PRO B CA 1
ATOM 2853 C C . PRO B 1 76 ? -4.992 11.297 14.32 1 81.88 76 PRO B C 1
ATOM 2855 O O . PRO B 1 76 ? -4.066 11.633 13.578 1 81.88 76 PRO B O 1
ATOM 2858 N N . PRO B 1 77 ? -5.348 11.891 15.492 1 76.31 77 PRO B N 1
ATOM 2859 C CA . PRO B 1 77 ? -4.27 12.711 16.047 1 76.31 77 PRO B CA 1
ATOM 2860 C C . PRO B 1 77 ? -3 11.914 16.328 1 76.31 77 PRO B C 1
ATOM 2862 O O . PRO B 1 77 ? -3.074 10.773 16.797 1 76.31 77 PRO B O 1
ATOM 2865 N N . ALA B 1 78 ? -1.961 12.453 15.922 1 66.88 78 ALA B N 1
ATOM 2866 C CA . ALA B 1 78 ? -0.698 11.734 16.078 1 66.88 78 ALA B CA 1
ATOM 2867 C C . ALA B 1 78 ? -0.353 11.547 17.562 1 66.88 78 ALA B C 1
ATOM 2869 O O . ALA B 1 78 ? -0.569 12.453 18.375 1 66.88 78 ALA B O 1
ATOM 2870 N N . PHE B 1 79 ? 0.12 10.289 17.906 1 68 79 PHE B N 1
ATOM 2871 C CA . PHE B 1 79 ? 0.76 9.953 19.172 1 68 79 PHE B CA 1
ATOM 2872 C C . PHE B 1 79 ? -0.235 10.039 20.328 1 68 79 PHE B C 1
ATOM 2874 O O . PHE B 1 79 ? 0.143 10.336 21.469 1 68 79 PHE B O 1
ATOM 2881 N N . ILE B 1 80 ? -1.477 9.891 19.969 1 73.31 80 ILE B N 1
ATOM 2882 C CA . ILE B 1 80 ? -2.461 9.805 21.047 1 73.31 80 ILE B CA 1
ATOM 2883 C C . ILE B 1 80 ? -2.408 8.422 21.688 1 73.31 80 ILE B C 1
ATOM 2885 O O . ILE B 1 80 ? -2.189 7.422 21 1 73.31 80 ILE B O 1
ATOM 2889 N N . ASP B 1 81 ? -2.492 8.414 22.953 1 78.94 81 ASP B N 1
ATOM 2890 C CA . ASP B 1 81 ? -2.52 7.133 23.641 1 78.94 81 ASP B CA 1
ATOM 2891 C C . ASP B 1 81 ? -3.639 6.238 23.109 1 78.94 81 ASP B C 1
ATOM 2893 O O . ASP B 1 81 ? -4.762 6.703 22.891 1 78.94 81 ASP B O 1
ATOM 2897 N N . GLY B 1 82 ? -3.281 5.043 22.812 1 87.5 82 GLY B N 1
ATOM 2898 C CA . GLY B 1 82 ? -4.27 4.082 22.344 1 87.5 82 GLY B CA 1
ATOM 2899 C C . GLY B 1 82 ? -4.77 4.379 20.953 1 87.5 82 GLY B C 1
ATOM 2900 O O . GLY B 1 82 ? -5.945 4.168 20.641 1 87.5 82 GLY B O 1
ATOM 2901 N N . GLU B 1 83 ? -3.945 4.973 20.172 1 88.25 83 GLU B N 1
ATOM 2902 C CA . GLU B 1 83 ? -4.309 5.387 18.812 1 88.25 83 GLU B CA 1
ATOM 2903 C C . GLU B 1 83 ? -4.941 4.234 18.031 1 88.25 83 GLU B C 1
ATOM 2905 O O . GLU B 1 83 ? -5.969 4.41 17.375 1 88.25 83 GLU B O 1
ATOM 2910 N N . ALA B 1 84 ? -4.352 3.055 18.125 1 93.5 84 ALA B N 1
ATOM 2911 C CA . ALA B 1 84 ? -4.863 1.899 17.391 1 93.5 84 ALA B CA 1
ATOM 2912 C C . ALA B 1 84 ? -6.266 1.525 17.875 1 93.5 84 ALA B C 1
ATOM 2914 O O . ALA B 1 84 ? -7.176 1.352 17.047 1 93.5 84 ALA B O 1
ATOM 2915 N N . GLU B 1 85 ? -6.43 1.419 19.156 1 94.56 85 GLU B N 1
ATOM 2916 C CA . GLU B 1 85 ? -7.711 1.03 19.734 1 94.56 85 GLU B CA 1
ATOM 2917 C C . GLU B 1 85 ? -8.797 2.053 19.406 1 94.56 85 GLU B C 1
ATOM 2919 O O . GLU B 1 85 ? -9.93 1.684 19.094 1 94.56 85 GLU B O 1
ATOM 2924 N N . LEU B 1 86 ? -8.414 3.275 19.516 1 94.75 86 LEU B N 1
ATOM 2925 C CA . LEU B 1 86 ? -9.352 4.352 19.219 1 94.75 86 LEU B CA 1
ATOM 2926 C C . LEU B 1 86 ? -9.789 4.305 17.75 1 94.75 86 LEU B C 1
ATOM 2928 O O . LEU B 1 86 ? -10.969 4.457 17.453 1 94.75 86 LEU B O 1
ATOM 2932 N N . GLY B 1 87 ? -8.852 4.145 16.844 1 96.12 87 GLY B N 1
ATOM 2933 C CA . GLY B 1 87 ? -9.172 4.047 15.422 1 96.12 87 GLY B CA 1
ATOM 2934 C C . GLY B 1 87 ? -10.055 2.859 15.086 1 96.12 87 GLY B C 1
ATOM 2935 O O . GLY B 1 87 ? -11.008 2.988 14.312 1 96.12 87 GLY B O 1
ATOM 2936 N N . VAL B 1 88 ? -9.742 1.704 15.672 1 97.31 88 VAL B N 1
ATOM 2937 C CA . VAL B 1 88 ? -10.539 0.502 15.453 1 97.31 88 VAL B CA 1
ATOM 2938 C C . VAL B 1 88 ? -11.961 0.725 15.953 1 97.31 88 VAL B C 1
ATOM 2940 O O . VAL B 1 88 ? -12.93 0.407 15.266 1 97.31 88 VAL B O 1
ATOM 2943 N N . ALA B 1 89 ? -12.055 1.302 17.156 1 96.88 89 ALA B N 1
ATOM 2944 C CA . ALA B 1 89 ? -13.367 1.609 17.734 1 96.88 89 ALA B CA 1
ATOM 2945 C C . ALA B 1 89 ? -14.133 2.578 16.828 1 96.88 89 ALA B C 1
ATOM 2947 O O . ALA B 1 89 ? -15.352 2.438 16.656 1 96.88 89 ALA B O 1
ATOM 2948 N N . PHE B 1 90 ? -13.461 3.549 16.297 1 97.5 90 PHE B N 1
ATOM 2949 C CA . PHE B 1 90 ? -14.102 4.527 15.422 1 97.5 90 PHE B CA 1
ATOM 2950 C C . PHE B 1 90 ? -14.656 3.861 14.172 1 97.5 90 PHE B C 1
ATOM 2952 O O . PHE B 1 90 ? -15.773 4.176 13.742 1 97.5 90 PHE B O 1
ATOM 2959 N N . VAL B 1 91 ? -13.93 2.943 13.57 1 98.25 91 VAL B N 1
ATOM 2960 C CA . VAL B 1 91 ? -14.391 2.199 12.406 1 98.25 91 VAL B CA 1
ATOM 2961 C C . VAL B 1 91 ? -15.672 1.445 12.742 1 98.25 91 VAL B C 1
ATOM 2963 O O . VAL B 1 91 ? -16.641 1.475 11.977 1 98.25 91 VAL B O 1
ATOM 2966 N N . GLU B 1 92 ? -15.695 0.834 13.875 1 98.06 92 GLU B N 1
ATOM 2967 C CA . GLU B 1 92 ? -16.859 0.065 14.305 1 98.06 92 GLU B CA 1
ATOM 2968 C C . GLU B 1 92 ? -18.062 0.969 14.516 1 98.06 92 GLU B C 1
ATOM 2970 O O . GLU B 1 92 ? -19.188 0.622 14.125 1 98.06 92 GLU B O 1
ATOM 2975 N N . LEU B 1 93 ? -17.844 2.074 15.164 1 98.38 93 LEU B N 1
ATOM 2976 C CA . LEU B 1 93 ? -18.922 3.021 15.406 1 98.38 93 LEU B CA 1
ATOM 2977 C C . LEU B 1 93 ? -19.453 3.59 14.102 1 98.38 93 LEU B C 1
ATOM 2979 O O . LEU B 1 93 ? -20.656 3.789 13.945 1 98.38 93 LEU B O 1
ATOM 2983 N N . ALA B 1 94 ? -18.562 3.916 13.164 1 98.56 94 ALA B N 1
ATOM 2984 C CA . ALA B 1 94 ? -18.969 4.406 11.852 1 98.56 94 ALA B CA 1
ATOM 2985 C C . ALA B 1 94 ? -19.844 3.383 11.133 1 98.56 94 ALA B C 1
ATOM 2987 O O . ALA B 1 94 ? -20.891 3.73 10.586 1 98.56 94 ALA B O 1
ATOM 2988 N N . ARG B 1 95 ? -19.391 2.146 11.172 1 97.94 95 ARG B N 1
ATOM 2989 C CA . ARG B 1 95 ? -20.172 1.069 10.57 1 97.94 95 ARG B CA 1
ATOM 2990 C C . ARG B 1 95 ? -21.562 0.98 11.203 1 97.94 95 ARG B C 1
ATOM 2992 O O . ARG B 1 95 ? -22.562 0.911 10.5 1 97.94 95 ARG B O 1
ATOM 2999 N N . ALA B 1 96 ? -21.594 0.979 12.5 1 97.88 96 ALA B N 1
ATOM 3000 C CA . ALA B 1 96 ? -22.859 0.87 13.234 1 97.88 96 ALA B CA 1
ATOM 3001 C C . ALA B 1 96 ? -23.781 2.043 12.922 1 97.88 96 ALA B C 1
ATOM 3003 O O . ALA B 1 96 ? -25 1.897 12.938 1 97.88 96 ALA B O 1
ATOM 3004 N N . ALA B 1 97 ? -23.219 3.199 12.648 1 98.19 97 ALA B N 1
ATOM 3005 C CA . ALA B 1 97 ? -23.984 4.41 12.359 1 98.19 97 ALA B CA 1
ATOM 3006 C C . ALA B 1 97 ? -24.516 4.402 10.93 1 98.19 97 ALA B C 1
ATOM 3008 O O . ALA B 1 97 ? -25.266 5.297 10.531 1 98.19 97 ALA B O 1
ATOM 3009 N N . GLY B 1 98 ? -24.062 3.42 10.109 1 97.38 98 GLY B N 1
ATOM 3010 C CA . GLY B 1 98 ? -24.547 3.299 8.75 1 97.38 98 GLY B CA 1
ATOM 3011 C C . GLY B 1 98 ? -23.734 4.082 7.746 1 97.38 98 GLY B C 1
ATOM 3012 O O . GLY B 1 98 ? -24.188 4.359 6.637 1 97.38 98 GLY B O 1
ATOM 3013 N N . VAL B 1 99 ? -22.562 4.52 8.117 1 98.31 99 VAL B N 1
ATOM 3014 C CA . VAL B 1 99 ? -21.656 5.184 7.188 1 98.31 99 VAL B CA 1
ATOM 3015 C C . VAL B 1 99 ? -21.406 4.281 5.98 1 98.31 99 VAL B C 1
ATOM 3017 O O . VAL B 1 99 ? -21.125 3.09 6.133 1 98.31 99 VAL B O 1
ATOM 3020 N N . ARG B 1 100 ? -21.484 4.844 4.871 1 97.88 100 ARG B N 1
ATOM 3021 C CA . ARG B 1 100 ? -21.328 4.078 3.637 1 97.88 100 ARG B CA 1
ATOM 3022 C C . ARG B 1 100 ? -19.859 3.947 3.254 1 97.88 100 ARG B C 1
ATOM 3024 O O . ARG B 1 100 ? -19.391 2.859 2.898 1 97.88 100 ARG B O 1
ATOM 3031 N N . ARG B 1 101 ? -19.172 5.074 3.27 1 98.5 101 ARG B N 1
ATOM 3032 C CA . ARG B 1 101 ? -17.797 5.121 2.775 1 98.5 101 ARG B CA 1
ATOM 3033 C C . ARG B 1 101 ? -16.859 5.723 3.814 1 98.5 101 ARG B C 1
ATOM 3035 O O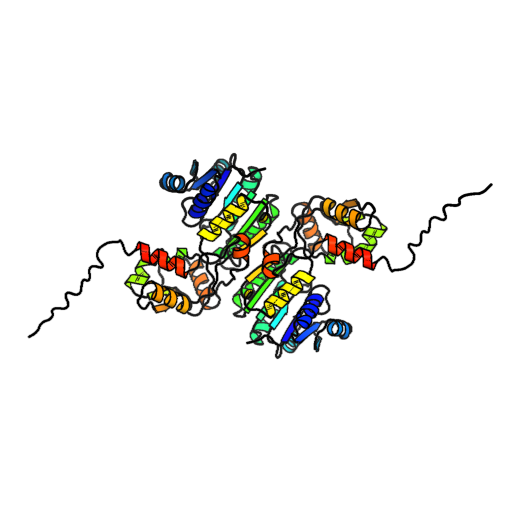 . ARG B 1 101 ? -17.172 6.746 4.43 1 98.5 101 ARG B O 1
ATOM 3042 N N . PHE B 1 102 ? -15.734 5.082 4.035 1 98.75 102 PHE B N 1
ATOM 3043 C CA . PHE B 1 102 ? -14.727 5.473 5.012 1 98.75 102 PHE B CA 1
ATOM 3044 C C . PHE B 1 102 ? -13.367 5.664 4.348 1 98.75 102 PHE B C 1
ATOM 3046 O O . PHE B 1 102 ? -12.805 4.719 3.787 1 98.75 102 PHE B O 1
ATOM 3053 N N . VAL B 1 103 ? -12.852 6.867 4.328 1 98.81 103 VAL B N 1
ATOM 3054 C CA . VAL B 1 103 ? -11.508 7.129 3.822 1 98.81 103 VAL B CA 1
ATOM 3055 C C . VAL B 1 103 ? -10.547 7.367 4.988 1 98.81 103 VAL B C 1
ATOM 3057 O O . VAL B 1 103 ? -10.812 8.203 5.855 1 98.81 103 VAL B O 1
ATOM 3060 N N . PHE B 1 104 ? -9.461 6.617 5.027 1 98.62 104 PHE B N 1
ATOM 3061 C CA . PHE B 1 104 ? -8.516 6.629 6.141 1 98.62 104 PHE B CA 1
ATOM 3062 C C . PHE B 1 104 ? -7.16 7.156 5.691 1 98.62 104 PHE B C 1
ATOM 3064 O O . PHE B 1 104 ? -6.617 6.711 4.676 1 98.62 104 PHE B O 1
ATOM 3071 N N . SER B 1 105 ? -6.691 8.188 6.395 1 97.62 105 SER B N 1
ATOM 3072 C CA . SER B 1 105 ? -5.305 8.602 6.242 1 97.62 105 SER B CA 1
ATOM 3073 C C . SER B 1 105 ? -4.379 7.812 7.16 1 97.62 105 SER B C 1
ATOM 3075 O O . SER B 1 105 ? -4.172 8.188 8.32 1 97.62 105 SER B O 1
ATOM 3077 N N . SER B 1 106 ? -3.865 6.766 6.688 1 97.5 106 SER B N 1
ATOM 3078 C CA . SER B 1 106 ? -2.9 5.926 7.395 1 97.5 106 SER B CA 1
ATOM 3079 C C . SER B 1 106 ? -1.496 6.52 7.316 1 97.5 106 SER B C 1
ATOM 3081 O O . SER B 1 106 ? -1.304 7.711 7.574 1 97.5 106 SER B O 1
ATOM 3083 N N . VAL B 1 107 ? -0.486 5.633 7.168 1 97 107 VAL B N 1
ATOM 3084 C CA . VAL B 1 107 ? 0.907 6.066 7.133 1 97 107 VAL B CA 1
ATOM 3085 C C . VAL B 1 107 ? 1.71 5.156 6.207 1 97 107 VAL B C 1
ATOM 3087 O O . VAL B 1 107 ? 1.387 3.977 6.051 1 97 107 VAL B O 1
ATOM 3090 N N . ILE B 1 108 ? 2.664 5.684 5.582 1 98.06 108 ILE B N 1
ATOM 3091 C CA . ILE B 1 108 ? 3.582 4.887 4.773 1 98.06 108 ILE B CA 1
ATOM 3092 C C . ILE B 1 108 ? 4.184 3.771 5.625 1 98.06 108 ILE B C 1
ATOM 3094 O O . ILE B 1 108 ? 4.547 3.992 6.781 1 98.06 108 ILE B O 1
ATOM 3098 N N . HIS B 1 109 ? 4.316 2.537 5.105 1 98.06 109 HIS B N 1
ATOM 3099 C CA . HIS B 1 109 ? 4.957 1.371 5.703 1 98.06 109 HIS B CA 1
ATOM 3100 C C . HIS B 1 109 ? 4.32 1.011 7.039 1 98.06 109 HIS B C 1
ATOM 3102 O O . HIS B 1 109 ? 5.008 0.917 8.055 1 98.06 109 HIS B O 1
ATOM 3108 N N . PRO B 1 110 ? 3.057 0.683 7.016 1 97.19 110 PRO B N 1
ATOM 3109 C CA . PRO B 1 110 ? 2.361 0.385 8.273 1 97.19 110 PRO B CA 1
ATOM 3110 C C . PRO B 1 110 ? 2.85 -0.908 8.922 1 97.19 110 PRO B C 1
ATOM 3112 O O . PRO B 1 110 ? 2.516 -1.186 10.078 1 97.19 110 PRO B O 1
ATOM 3115 N N . SER B 1 111 ? 3.646 -1.704 8.219 1 96.81 111 SER B N 1
ATOM 3116 C CA . SER B 1 111 ? 4.152 -2.961 8.766 1 96.81 111 SER B CA 1
ATOM 3117 C C . SER B 1 111 ? 5.336 -2.727 9.695 1 96.81 111 SER B C 1
ATOM 3119 O O . SER B 1 111 ? 5.762 -3.637 10.406 1 96.81 111 SER B O 1
ATOM 3121 N N . LEU B 1 112 ? 5.891 -1.499 9.688 1 95.94 112 LEU B N 1
ATOM 3122 C CA . LEU B 1 112 ? 7.008 -1.207 10.578 1 95.94 112 LEU B CA 1
ATOM 3123 C C . LEU B 1 112 ? 6.551 -1.206 12.031 1 95.94 112 LEU B C 1
ATOM 3125 O O . LEU B 1 112 ? 5.441 -0.766 12.344 1 95.94 112 LEU B O 1
ATOM 3129 N N . GLY B 1 113 ? 7.457 -1.556 12.93 1 92.69 113 GLY B N 1
ATOM 3130 C CA . GLY B 1 113 ? 7.156 -1.653 14.352 1 92.69 113 GLY B CA 1
ATOM 3131 C C . GLY B 1 113 ? 7.238 -0.321 15.07 1 92.69 113 GLY B C 1
ATOM 3132 O O . GLY B 1 113 ? 7.043 -0.254 16.281 1 92.69 113 GLY B O 1
ATOM 3133 N N . LEU B 1 114 ? 7.504 0.747 14.352 1 91.69 114 LEU B N 1
ATOM 3134 C CA . LEU B 1 114 ? 7.5 2.07 14.961 1 91.69 114 LEU B CA 1
ATOM 3135 C C . LEU B 1 114 ? 6.098 2.453 15.422 1 91.69 114 LEU B C 1
ATOM 3137 O O . LEU B 1 114 ? 5.117 2.184 14.727 1 91.69 114 LEU B O 1
ATOM 3141 N N . GLN B 1 115 ? 6.02 3.059 16.531 1 88.62 115 GLN B N 1
ATOM 3142 C CA . GLN B 1 115 ? 4.75 3.279 17.203 1 88.62 115 GLN B CA 1
ATOM 3143 C C . GLN B 1 115 ? 3.723 3.91 16.281 1 88.62 115 GLN B C 1
ATOM 3145 O O . GLN B 1 115 ? 2.594 3.424 16.172 1 88.62 115 GLN B O 1
ATOM 3150 N N . ASN B 1 116 ? 4.066 5.008 15.586 1 88.62 116 ASN B N 1
ATOM 3151 C CA . ASN B 1 116 ? 3.125 5.715 14.719 1 88.62 116 ASN B CA 1
ATOM 3152 C C . ASN B 1 116 ? 2.689 4.848 13.547 1 88.62 116 ASN B C 1
ATOM 3154 O O . ASN B 1 116 ? 1.551 4.941 13.086 1 88.62 116 ASN B O 1
ATOM 3158 N N . HIS B 1 117 ? 3.537 4.016 13.047 1 92.5 117 HIS B N 1
ATOM 3159 C CA . HIS B 1 117 ? 3.221 3.127 11.93 1 92.5 117 HIS B CA 1
ATOM 3160 C C . HIS B 1 117 ? 2.387 1.938 12.398 1 92.5 117 HIS B C 1
ATOM 3162 O O . HIS B 1 117 ? 1.312 1.676 11.852 1 92.5 117 HIS B O 1
ATOM 3168 N N . ALA B 1 118 ? 2.857 1.371 13.523 1 92.31 118 ALA B N 1
ATOM 3169 C CA . ALA B 1 118 ? 2.217 0.173 14.062 1 92.31 118 ALA B CA 1
ATOM 3170 C C . ALA B 1 118 ? 0.801 0.477 14.539 1 92.31 118 ALA B C 1
ATOM 3172 O O . ALA B 1 118 ? -0.064 -0.402 14.539 1 92.31 118 ALA B O 1
ATOM 3173 N N . ALA B 1 119 ? 0.567 1.684 14.891 1 93.94 119 ALA B N 1
ATOM 3174 C CA . ALA B 1 119 ? -0.748 2.076 15.383 1 93.94 119 ALA B CA 1
ATOM 3175 C C . ALA B 1 119 ? -1.766 2.15 14.25 1 93.94 119 ALA B C 1
ATOM 3177 O O . ALA B 1 119 ? -2.975 2.168 14.492 1 93.94 119 ALA B O 1
ATOM 3178 N N . LYS B 1 120 ? -1.321 2.211 13.031 1 96.25 120 LYS B N 1
ATOM 3179 C CA . LYS B 1 120 ? -2.225 2.4 11.898 1 96.25 120 LYS B CA 1
ATOM 3180 C C . LYS B 1 120 ? -2.676 1.06 11.328 1 96.25 120 LYS B C 1
ATOM 3182 O O . LYS B 1 120 ? -3.789 0.941 10.812 1 96.25 120 LYS B O 1
ATOM 3187 N N . ALA B 1 121 ? -1.859 0.037 11.43 1 96.62 121 ALA B N 1
ATOM 3188 C CA . ALA B 1 121 ? -2.109 -1.26 10.805 1 96.62 121 ALA B CA 1
ATOM 3189 C C . ALA B 1 121 ? -3.416 -1.867 11.305 1 96.62 121 ALA B C 1
ATOM 3191 O O . ALA B 1 121 ? -4.238 -2.324 10.508 1 96.62 121 ALA B O 1
ATOM 3192 N N . PRO B 1 122 ? -3.719 -1.849 12.625 1 96.88 122 PRO B N 1
ATOM 3193 C CA . PRO B 1 122 ? -4.977 -2.428 13.102 1 96.88 122 PRO B CA 1
ATOM 3194 C C . PRO B 1 122 ? -6.203 -1.69 12.57 1 96.88 122 PRO B C 1
ATOM 3196 O O . PRO B 1 122 ? -7.254 -2.303 12.367 1 96.88 122 PRO B O 1
ATOM 3199 N N . VAL B 1 123 ? -6.07 -0.391 12.367 1 97.62 123 VAL B N 1
ATOM 3200 C CA . VAL B 1 123 ? -7.184 0.391 11.844 1 97.62 123 VAL B CA 1
ATOM 3201 C C . VAL B 1 123 ? -7.43 0.032 10.383 1 97.62 123 VAL B C 1
ATOM 3203 O O . VAL B 1 123 ? -8.578 -0.131 9.961 1 97.62 123 VAL B O 1
ATOM 3206 N N . GLU B 1 124 ? -6.348 -0.124 9.602 1 98.44 124 GLU B N 1
ATOM 3207 C CA . GLU B 1 124 ? -6.48 -0.613 8.234 1 98.44 124 GLU B CA 1
ATOM 3208 C C . GLU B 1 124 ? -7.207 -1.955 8.195 1 98.44 124 GLU B C 1
ATOM 3210 O O . GLU B 1 124 ? -8.156 -2.131 7.43 1 98.44 124 GLU B O 1
ATOM 3215 N N . ALA B 1 125 ? -6.75 -2.855 9.031 1 97.81 125 ALA B N 1
ATOM 3216 C CA . ALA B 1 125 ? -7.328 -4.195 9.07 1 97.81 125 ALA B CA 1
ATOM 3217 C C . ALA B 1 125 ? -8.82 -4.145 9.398 1 97.81 125 ALA B C 1
ATOM 3219 O O . ALA B 1 125 ? -9.625 -4.82 8.75 1 97.81 125 ALA B O 1
ATOM 3220 N N . ALA B 1 126 ? -9.141 -3.332 10.383 1 97.75 126 ALA B N 1
ATOM 3221 C CA . ALA B 1 126 ? -10.547 -3.182 10.766 1 97.75 126 ALA B CA 1
ATOM 3222 C C . ALA B 1 126 ? -11.375 -2.654 9.602 1 97.75 126 ALA B C 1
ATOM 3224 O O . ALA B 1 126 ? -12.508 -3.09 9.391 1 97.75 126 ALA B O 1
ATOM 3225 N N . LEU B 1 127 ? -10.82 -1.769 8.898 1 98 127 LEU B N 1
ATOM 3226 C CA . LEU B 1 127 ? -11.523 -1.166 7.77 1 98 127 LEU B CA 1
ATOM 3227 C C . LEU B 1 127 ? -11.719 -2.18 6.648 1 98 127 LEU B C 1
ATOM 3229 O O . LEU B 1 127 ? -12.805 -2.279 6.078 1 98 127 LEU B O 1
ATOM 3233 N N . TYR B 1 128 ? -10.711 -2.957 6.352 1 97.62 128 TYR B N 1
ATOM 3234 C CA . TYR B 1 128 ? -10.797 -3.988 5.32 1 97.62 128 TYR B CA 1
ATOM 3235 C C . TYR B 1 128 ? -11.922 -4.969 5.625 1 97.62 128 TYR B C 1
ATOM 3237 O O . TYR B 1 128 ? -12.555 -5.504 4.707 1 97.62 128 TYR B O 1
ATOM 3245 N N . ASP B 1 129 ? -12.227 -5.141 6.859 1 94.69 129 ASP B N 1
ATOM 3246 C CA . ASP B 1 129 ? -13.172 -6.16 7.301 1 94.69 129 ASP B CA 1
ATOM 3247 C C . ASP B 1 129 ? -14.523 -5.539 7.641 1 94.69 129 ASP B C 1
ATOM 3249 O O . ASP B 1 129 ? -15.414 -6.223 8.148 1 94.69 129 ASP B O 1
ATOM 3253 N N . SER B 1 130 ? -14.68 -4.312 7.398 1 96 130 SER B N 1
ATOM 3254 C CA . SER B 1 130 ? -15.805 -3.572 7.961 1 96 130 SER B CA 1
ATOM 3255 C C . SER B 1 130 ? -17.062 -3.779 7.133 1 96 130 SER B C 1
ATOM 3257 O O . SER B 1 130 ? -18.172 -3.574 7.629 1 96 130 SER B O 1
ATOM 3259 N N . GLY B 1 131 ? -16.906 -4.121 5.859 1 94.5 131 GLY B N 1
ATOM 3260 C CA . GLY B 1 131 ? -18.031 -4.188 4.941 1 94.5 131 GLY B CA 1
ATOM 3261 C C . GLY B 1 131 ? -18.391 -2.844 4.336 1 94.5 131 GLY B C 1
ATOM 3262 O O . GLY B 1 131 ? -19.188 -2.77 3.402 1 94.5 131 GLY B O 1
ATOM 3263 N N . MET B 1 132 ? -17.812 -1.769 4.84 1 97 132 MET B N 1
ATOM 3264 C CA . MET B 1 132 ? -18 -0.445 4.246 1 97 132 MET B CA 1
ATOM 3265 C C . MET B 1 132 ? -17.141 -0.289 2.992 1 97 132 MET B C 1
ATOM 3267 O O . MET B 1 132 ? -16.156 -1.001 2.814 1 97 132 MET B O 1
ATOM 3271 N N . GLU B 1 133 ? -17.594 0.641 2.102 1 97.69 133 GLU B N 1
ATOM 3272 C CA . GLU B 1 133 ? -16.656 1.129 1.096 1 97.69 133 GLU B CA 1
ATOM 3273 C C . GLU B 1 133 ? -15.492 1.878 1.741 1 97.69 133 GLU B C 1
ATOM 3275 O O . GLU B 1 133 ? -15.68 2.578 2.738 1 97.69 133 GLU B O 1
ATOM 3280 N N . TYR B 1 134 ? -14.32 1.697 1.137 1 98.56 134 TYR B N 1
ATOM 3281 C CA . TYR B 1 134 ? -13.203 2.416 1.747 1 98.56 134 TYR B CA 1
ATOM 3282 C C . TYR B 1 134 ? -12.172 2.805 0.7 1 98.56 134 TYR B C 1
ATOM 3284 O O . TYR B 1 134 ? -12.188 2.289 -0.421 1 98.56 134 TYR B O 1
ATOM 3292 N N . ALA B 1 135 ? -11.367 3.682 1.045 1 98.81 135 ALA B N 1
ATOM 3293 C CA . ALA B 1 135 ? -10.047 3.945 0.481 1 98.81 135 ALA B CA 1
ATOM 3294 C C . ALA B 1 135 ? -9.031 4.266 1.578 1 98.81 135 ALA B C 1
ATOM 3296 O O . ALA B 1 135 ? -9.344 4.992 2.523 1 98.81 135 ALA B O 1
ATOM 3297 N N . VAL B 1 136 ? -7.906 3.674 1.493 1 98.88 136 VAL B N 1
ATOM 3298 C CA . VAL B 1 136 ? -6.844 3.91 2.461 1 98.88 136 VAL B CA 1
ATOM 3299 C C . VAL B 1 136 ? -5.672 4.613 1.78 1 98.88 136 VAL B C 1
ATOM 3301 O O . VAL B 1 136 ? -5.176 4.148 0.75 1 98.88 136 VAL B O 1
ATOM 3304 N N . PHE B 1 137 ? -5.277 5.723 2.295 1 98.81 137 PHE B N 1
ATOM 3305 C CA . PHE B 1 137 ? -4.07 6.402 1.833 1 98.81 137 PHE B CA 1
ATOM 3306 C C . PHE B 1 137 ? -2.953 6.277 2.859 1 98.81 137 PHE B C 1
ATOM 3308 O O . PHE B 1 137 ? -3.18 6.453 4.059 1 98.81 137 PHE B O 1
ATOM 3315 N N . GLN B 1 138 ? -1.796 5.91 2.422 1 98.75 138 GLN B N 1
ATOM 3316 C CA . GLN B 1 138 ? -0.594 5.777 3.24 1 98.75 138 GLN B CA 1
ATOM 3317 C C . GLN B 1 138 ? 0.44 6.84 2.873 1 98.75 138 GLN B C 1
ATOM 3319 O O . GLN B 1 138 ? 1.4 6.555 2.154 1 98.75 138 GLN B O 1
ATOM 3324 N N . PRO B 1 139 ? 0.278 8.016 3.375 1 98.38 139 PRO B N 1
ATOM 3325 C CA . PRO B 1 139 ? 1.144 9.125 2.969 1 98.38 139 PRO B CA 1
ATOM 3326 C C . PRO B 1 139 ? 2.543 9.031 3.576 1 98.38 139 PRO B C 1
ATOM 3328 O O . PRO B 1 139 ? 2.699 8.562 4.703 1 98.38 139 PRO B O 1
ATOM 3331 N N . ALA B 1 140 ? 3.539 9.523 2.775 1 98.31 140 ALA B N 1
ATOM 3332 C CA . ALA B 1 140 ? 4.891 9.758 3.273 1 98.31 140 ALA B CA 1
ATOM 3333 C C . ALA B 1 140 ? 4.934 10.984 4.18 1 98.31 140 ALA B C 1
ATOM 3335 O O . ALA B 1 140 ? 3.891 11.508 4.578 1 98.31 140 ALA B O 1
ATOM 3336 N N . LEU B 1 141 ? 6.156 11.352 4.605 1 97 141 LEU B N 1
ATOM 3337 C CA . LEU B 1 141 ? 6.301 12.539 5.438 1 97 141 LEU B CA 1
ATOM 3338 C C . LEU B 1 141 ? 5.715 13.766 4.746 1 97 141 LEU B C 1
ATOM 3340 O O . LEU B 1 141 ? 5.699 13.844 3.516 1 97 141 LEU B O 1
ATOM 3344 N N . PHE B 1 142 ? 5.27 14.734 5.512 1 97.19 142 PHE B N 1
ATOM 3345 C CA . PHE B 1 142 ? 4.57 15.883 4.941 1 97.19 142 PHE B CA 1
ATOM 3346 C C . PHE B 1 142 ? 5.539 17.031 4.672 1 97.19 142 PHE B C 1
ATOM 3348 O O . PHE B 1 142 ? 6.414 17.312 5.492 1 97.19 142 PHE B O 1
ATOM 3355 N N . PHE B 1 143 ? 5.309 17.688 3.488 1 97.88 143 PHE B N 1
ATOM 3356 C CA . PHE B 1 143 ? 6.023 18.922 3.236 1 97.88 143 PHE B CA 1
ATOM 3357 C C . PHE B 1 143 ? 5.832 19.906 4.391 1 97.88 143 PHE B C 1
ATOM 3359 O O . PHE B 1 143 ? 6.77 20.609 4.773 1 97.88 143 PHE B O 1
ATOM 3366 N N . GLN B 1 144 ? 4.676 19.906 4.973 1 96.31 144 GLN B N 1
ATOM 3367 C CA . GLN B 1 144 ? 4.219 20.875 5.957 1 96.31 144 GLN B CA 1
ATOM 3368 C C . GLN B 1 144 ? 5.039 20.781 7.238 1 96.31 144 GLN B C 1
ATOM 3370 O O . GLN B 1 144 ? 5 21.688 8.07 1 96.31 144 GLN B O 1
ATOM 3375 N N . ASN B 1 145 ? 5.766 19.703 7.398 1 94.25 145 ASN B N 1
ATOM 3376 C CA . ASN B 1 145 ? 6.645 19.562 8.555 1 94.25 145 ASN B CA 1
ATOM 3377 C C . ASN B 1 145 ? 7.738 20.625 8.555 1 94.25 145 ASN B C 1
ATOM 3379 O O . ASN B 1 145 ? 8.305 20.938 9.609 1 94.25 145 ASN B O 1
ATOM 3383 N N . TYR B 1 146 ? 8.039 21.203 7.445 1 96.06 146 TYR B N 1
ATOM 3384 C CA . TYR B 1 146 ? 9.086 22.203 7.34 1 96.06 146 TYR B CA 1
ATOM 3385 C C . TYR B 1 146 ? 8.57 23.578 7.758 1 96.06 146 TYR B C 1
ATOM 3387 O O . TYR B 1 146 ? 9.359 24.484 8.062 1 96.06 146 TYR B O 1
ATOM 3395 N N . ALA B 1 147 ? 7.254 23.75 7.758 1 94.38 147 ALA B N 1
ATOM 3396 C CA . ALA B 1 147 ? 6.668 25.062 8.031 1 94.38 147 ALA B CA 1
ATOM 3397 C C . ALA B 1 147 ? 6.977 25.516 9.453 1 94.38 147 ALA B C 1
ATOM 3399 O O . ALA B 1 147 ? 7.312 26.672 9.68 1 94.38 147 ALA B O 1
ATOM 3400 N N . ALA B 1 148 ? 6.875 24.609 10.383 1 88.44 148 ALA B N 1
ATOM 3401 C CA . ALA B 1 148 ? 7.051 24.969 11.789 1 88.44 148 ALA B CA 1
ATOM 3402 C C . ALA B 1 148 ? 8.484 25.422 12.07 1 88.44 148 ALA B C 1
ATOM 3404 O O . ALA B 1 148 ? 8.719 26.266 12.93 1 88.44 148 ALA B O 1
ATOM 3405 N N . GLY B 1 149 ? 9.438 24.859 11.391 1 92.25 149 GLY B N 1
ATOM 3406 C CA . GLY B 1 149 ? 10.836 25.172 11.633 1 92.25 149 GLY B CA 1
ATOM 3407 C C . GLY B 1 149 ? 11.43 26.125 10.609 1 92.25 149 GLY B C 1
ATOM 3408 O O . GLY B 1 149 ? 12.625 26.422 10.641 1 92.25 149 GLY B O 1
ATOM 3409 N N . TRP B 1 150 ? 10.602 26.641 9.781 1 96.31 150 TRP B N 1
ATOM 3410 C CA . TRP B 1 150 ? 11.086 27.375 8.617 1 96.31 150 TRP B CA 1
ATOM 3411 C C . TRP B 1 150 ? 11.867 28.609 9.055 1 96.31 150 TRP B C 1
ATOM 3413 O O . TRP B 1 150 ? 12.984 28.844 8.578 1 96.31 150 TRP B O 1
ATOM 3423 N N . ASP B 1 151 ? 11.32 29.391 10.047 1 94.75 151 ASP B N 1
ATOM 3424 C CA . ASP B 1 151 ? 11.961 30.625 10.5 1 94.75 151 ASP B CA 1
ATOM 3425 C C . ASP B 1 151 ? 13.32 30.328 11.133 1 94.75 151 ASP B C 1
ATOM 3427 O O . ASP B 1 151 ? 14.273 31.078 10.945 1 94.75 151 ASP B O 1
ATOM 3431 N N . ASP B 1 152 ? 13.375 29.312 11.859 1 94.94 152 ASP B N 1
ATOM 3432 C CA . ASP B 1 152 ? 14.633 28.938 12.492 1 94.94 152 ASP B CA 1
ATOM 3433 C C . ASP B 1 152 ? 15.68 28.531 11.453 1 94.94 152 ASP B C 1
ATOM 3435 O O . ASP B 1 152 ? 16.859 28.875 11.594 1 94.94 152 ASP B O 1
ATOM 3439 N N . ILE B 1 153 ? 15.25 27.781 10.469 1 96.62 153 ILE B N 1
ATOM 3440 C CA . ILE B 1 153 ? 16.156 27.406 9.383 1 96.62 153 ILE B CA 1
ATOM 3441 C C . ILE B 1 153 ? 16.75 28.656 8.742 1 96.62 153 ILE B C 1
ATOM 3443 O O . ILE B 1 153 ? 17.969 28.734 8.539 1 96.62 153 ILE B O 1
ATOM 3447 N N . LEU B 1 154 ? 15.945 29.672 8.492 1 95.62 154 LEU B N 1
ATOM 3448 C CA . LEU B 1 154 ? 16.406 30.891 7.855 1 95.62 154 LEU B CA 1
ATOM 3449 C C . LEU B 1 154 ? 17.328 31.688 8.781 1 95.62 154 LEU B C 1
ATOM 3451 O O . LEU B 1 154 ? 18.344 32.219 8.344 1 95.62 154 LEU B O 1
ATOM 3455 N N . ARG B 1 155 ? 16.906 31.766 10.008 1 95.88 155 ARG B N 1
ATOM 3456 C CA . ARG B 1 155 ? 17.656 32.531 10.984 1 95.88 155 ARG B CA 1
ATOM 3457 C C . ARG B 1 155 ? 19.031 31.922 11.211 1 95.88 155 ARG B C 1
ATOM 3459 O O . ARG B 1 155 ? 20.047 32.656 11.242 1 95.88 155 ARG B O 1
ATOM 3466 N N . THR B 1 156 ? 19.125 30.656 11.297 1 96.69 156 THR B N 1
ATOM 3467 C CA . THR B 1 156 ? 20.359 30 11.719 1 96.69 156 THR B CA 1
ATOM 3468 C C . THR B 1 156 ? 21.172 29.578 10.5 1 96.69 156 THR B C 1
ATOM 3470 O O . THR B 1 156 ? 22.375 29.312 10.617 1 96.69 156 THR B O 1
ATOM 3473 N N . GLY B 1 157 ? 20.453 29.391 9.383 1 97.69 157 GLY B N 1
ATOM 3474 C CA . GLY B 1 157 ? 21.109 28.844 8.203 1 97.69 157 GLY B CA 1
ATOM 3475 C C . GLY B 1 157 ? 21.391 27.359 8.312 1 97.69 157 GLY B C 1
ATOM 3476 O O . GLY B 1 157 ? 22.297 26.844 7.672 1 97.69 157 GLY B O 1
ATOM 3477 N N . VAL B 1 158 ? 20.672 26.688 9.234 1 98.25 158 VAL B N 1
ATOM 3478 C CA . VAL B 1 158 ? 20.953 25.281 9.5 1 98.25 158 VAL B CA 1
ATOM 3479 C C . VAL B 1 158 ? 19.656 24.469 9.43 1 98.25 158 VAL B C 1
ATOM 3481 O O . VAL B 1 158 ? 18.656 24.859 10.039 1 98.25 158 VAL B O 1
ATOM 3484 N N . LEU B 1 159 ? 19.609 23.484 8.617 1 98.19 159 LEU B N 1
ATOM 3485 C CA . LEU B 1 159 ? 18.578 22.453 8.648 1 98.19 159 LEU B CA 1
ATOM 3486 C C . LEU B 1 159 ? 18.984 21.297 9.539 1 98.19 159 LEU B C 1
ATOM 3488 O O . LEU B 1 159 ? 19.781 20.438 9.141 1 98.19 159 LEU B O 1
ATOM 3492 N N . ALA B 1 160 ? 18.438 21.281 10.734 1 96.25 160 ALA B N 1
ATOM 3493 C CA . ALA B 1 160 ? 18.859 20.312 11.75 1 96.25 160 ALA B CA 1
ATOM 3494 C C . ALA B 1 160 ? 17.734 19.328 12.055 1 96.25 160 ALA B C 1
ATOM 3496 O O . ALA B 1 160 ? 16.594 19.719 12.273 1 96.25 160 ALA B O 1
ATOM 3497 N N . GLU B 1 161 ? 18 18.078 11.969 1 94.62 161 GLU B N 1
ATOM 3498 C CA . GLU B 1 161 ? 17.094 17 12.375 1 94.62 161 GLU B CA 1
ATOM 3499 C C . GLU B 1 161 ? 17.828 15.938 13.188 1 94.62 161 GLU B C 1
ATOM 3501 O O . GLU B 1 161 ? 19.047 15.82 13.109 1 94.62 161 GLU B O 1
ATOM 3506 N N . PRO B 1 162 ? 17.172 15.164 13.984 1 95.12 162 PRO B N 1
ATOM 3507 C CA . PRO B 1 162 ? 17.828 14.25 14.922 1 95.12 162 PRO B CA 1
ATOM 3508 C C . PRO B 1 162 ? 18.062 12.859 14.336 1 95.12 162 PRO B C 1
ATOM 3510 O O . PRO B 1 162 ? 17.844 11.852 15.016 1 95.12 162 PRO B O 1
ATOM 3513 N N . TRP B 1 163 ? 18.438 12.727 13.086 1 96.12 163 TRP B N 1
ATOM 3514 C CA . TRP B 1 163 ? 18.859 11.492 12.43 1 96.12 163 TRP B CA 1
ATOM 3515 C C . TRP B 1 163 ? 19.891 11.781 11.344 1 96.12 163 TRP B C 1
ATOM 3517 O O . TRP B 1 163 ? 20.172 12.945 11.039 1 96.12 163 TRP B O 1
ATOM 3527 N N . SER B 1 164 ? 20.453 10.797 10.773 1 97.25 164 SER B N 1
ATOM 3528 C CA . SER B 1 164 ? 21.562 10.906 9.836 1 97.25 164 SER B CA 1
ATOM 3529 C C . SER B 1 164 ? 21.234 11.859 8.688 1 97.25 164 SER B C 1
ATOM 3531 O O . SER B 1 164 ? 20.109 11.828 8.164 1 97.25 164 SER B O 1
ATOM 3533 N N . ASN B 1 165 ? 22.188 12.664 8.258 1 98 165 ASN B N 1
ATOM 3534 C CA . ASN B 1 165 ? 22.016 13.539 7.105 1 98 165 ASN B CA 1
ATOM 3535 C C . ASN B 1 165 ? 21.891 12.75 5.809 1 98 165 ASN B C 1
ATOM 3537 O O . ASN B 1 165 ? 21.453 13.281 4.789 1 98 165 ASN B O 1
ATOM 3541 N N . GLU B 1 166 ? 22.266 11.477 5.879 1 97.44 166 GLU B N 1
ATOM 3542 C CA . GLU B 1 166 ? 22.391 10.672 4.668 1 97.44 166 GLU B CA 1
ATOM 3543 C C . GLU B 1 166 ? 21.125 9.852 4.418 1 97.44 166 GLU B C 1
ATOM 3545 O O . GLU B 1 166 ? 20.938 9.312 3.328 1 97.44 166 GLU B O 1
ATOM 3550 N N . THR B 1 167 ? 20.297 9.758 5.445 1 97.5 167 THR B N 1
ATOM 3551 C CA . THR B 1 167 ? 19.094 8.953 5.285 1 97.5 167 THR B CA 1
ATOM 3552 C C . THR B 1 167 ? 18.141 9.617 4.297 1 97.5 167 THR B C 1
ATOM 3554 O O . THR B 1 167 ? 17.938 10.828 4.344 1 97.5 167 THR B O 1
ATOM 3557 N N . ARG B 1 168 ? 17.562 8.844 3.4 1 97.88 168 ARG B N 1
ATOM 3558 C CA . ARG B 1 168 ? 16.703 9.383 2.352 1 97.88 168 ARG B CA 1
ATOM 3559 C C . ARG B 1 168 ? 15.234 9.188 2.699 1 97.88 168 ARG B C 1
ATOM 3561 O O . ARG B 1 168 ? 14.852 8.141 3.221 1 97.88 168 ARG B O 1
ATOM 3568 N N . PHE B 1 169 ? 14.461 10.203 2.402 1 98.31 169 PHE B N 1
ATOM 3569 C CA . PHE B 1 169 ? 13.031 10.188 2.666 1 98.31 169 PHE B CA 1
ATOM 3570 C C . PHE B 1 169 ? 12.25 10.656 1.445 1 98.31 169 PHE B C 1
ATOM 3572 O O . PHE B 1 169 ? 12.703 11.555 0.724 1 98.31 169 PHE B O 1
ATOM 3579 N N . SER B 1 170 ? 11.117 10 1.204 1 98.69 170 SER B N 1
ATOM 3580 C CA . SER B 1 170 ? 10.078 10.586 0.367 1 98.69 170 SER B CA 1
ATOM 3581 C C . SER B 1 170 ? 9.125 11.445 1.188 1 98.69 170 SER B C 1
ATOM 3583 O O . SER B 1 170 ? 8.984 11.25 2.396 1 98.69 170 SER B O 1
ATOM 3585 N N . ARG B 1 171 ? 8.562 12.391 0.532 1 98.69 171 ARG B N 1
ATOM 3586 C CA . ARG B 1 171 ? 7.637 13.32 1.174 1 98.69 171 ARG B CA 1
ATOM 3587 C C . ARG B 1 171 ? 6.449 13.625 0.267 1 98.69 171 ARG B C 1
ATOM 3589 O O . ARG B 1 171 ? 6.426 13.219 -0.896 1 98.69 171 ARG B O 1
ATOM 3596 N N . VAL B 1 172 ? 5.465 14.32 0.816 1 98.81 172 VAL B N 1
ATOM 3597 C CA . VAL B 1 172 ? 4.27 14.641 0.048 1 98.81 172 VAL B CA 1
ATOM 3598 C C . VAL B 1 172 ? 3.652 15.938 0.571 1 98.81 172 VAL B C 1
ATOM 3600 O O . VAL B 1 172 ? 3.725 16.234 1.768 1 98.81 172 VAL B O 1
ATOM 3603 N N . ASP B 1 173 ? 3.146 16.766 -0.36 1 98.69 173 ASP B N 1
ATOM 3604 C CA . ASP B 1 173 ? 2.271 17.859 0.046 1 98.69 173 ASP B CA 1
ATOM 3605 C C . ASP B 1 173 ? 0.905 17.344 0.485 1 98.69 173 ASP B C 1
ATOM 3607 O O . ASP B 1 173 ? 0.177 16.734 -0.31 1 98.69 173 ASP B O 1
ATOM 3611 N N . TYR B 1 174 ? 0.54 17.562 1.689 1 97.94 174 TYR B N 1
ATOM 3612 C CA . TYR B 1 174 ? -0.723 17 2.156 1 97.94 174 TYR B CA 1
ATOM 3613 C C . TYR B 1 174 ? -1.897 17.562 1.372 1 97.94 174 TYR B C 1
ATOM 3615 O O . TYR B 1 174 ? -2.99 16.984 1.371 1 97.94 174 TYR B O 1
ATOM 3623 N N . ARG B 1 175 ? -1.751 18.75 0.728 1 98.31 175 ARG B N 1
ATOM 3624 C CA . ARG B 1 175 ? -2.801 19.266 -0.14 1 98.31 175 ARG B CA 1
ATOM 3625 C C . ARG B 1 175 ? -3.109 18.297 -1.273 1 98.31 175 ARG B C 1
ATOM 3627 O O . ARG B 1 175 ? -4.258 18.188 -1.714 1 98.31 175 ARG B O 1
ATOM 3634 N N . ASP B 1 176 ? -2.047 17.625 -1.728 1 98.81 176 ASP B N 1
ATOM 3635 C CA . ASP B 1 176 ? -2.268 16.609 -2.752 1 98.81 176 ASP B CA 1
ATOM 3636 C C . ASP B 1 176 ? -2.975 15.391 -2.172 1 98.81 176 ASP B C 1
ATOM 3638 O O . ASP B 1 176 ? -3.809 14.773 -2.838 1 98.81 176 ASP B O 1
ATOM 3642 N N . VAL B 1 177 ? -2.635 14.984 -0.928 1 98.75 177 VAL B N 1
ATOM 3643 C CA . VAL B 1 177 ? -3.338 13.898 -0.249 1 98.75 177 VAL B CA 1
ATOM 3644 C C . VAL B 1 177 ? -4.805 14.273 -0.055 1 98.75 177 VAL B C 1
ATOM 3646 O O . VAL B 1 177 ? -5.699 13.461 -0.301 1 98.75 177 VAL B O 1
ATOM 3649 N N . ALA B 1 178 ? -5.027 15.5 0.348 1 98.69 178 ALA B N 1
ATOM 3650 C CA . ALA B 1 178 ? -6.387 16 0.544 1 98.69 178 ALA B CA 1
ATOM 3651 C C . ALA B 1 178 ? -7.188 15.922 -0.751 1 98.69 178 ALA B C 1
ATOM 3653 O O . ALA B 1 178 ? -8.352 15.523 -0.745 1 98.69 178 ALA B O 1
ATOM 3654 N N . ASP B 1 179 ? -6.578 16.344 -1.856 1 98.69 179 ASP B N 1
ATOM 3655 C CA . ASP B 1 179 ? -7.238 16.234 -3.154 1 98.69 179 ASP B CA 1
ATOM 3656 C C . ASP B 1 179 ? -7.57 14.781 -3.484 1 98.69 179 ASP B C 1
ATOM 3658 O O . ASP B 1 179 ? -8.648 14.484 -4 1 98.69 179 ASP B O 1
ATOM 3662 N N . ALA B 1 180 ? -6.652 13.891 -3.211 1 98.81 180 ALA B N 1
ATOM 3663 C CA . ALA B 1 180 ? -6.883 12.469 -3.436 1 98.81 180 ALA B CA 1
ATOM 3664 C C . ALA B 1 180 ? -8.039 11.953 -2.582 1 98.81 180 ALA B C 1
ATOM 3666 O O . ALA B 1 180 ? -8.875 11.18 -3.057 1 98.81 180 ALA B O 1
ATOM 3667 N N . VAL B 1 181 ? -8.055 12.375 -1.326 1 98.44 181 VAL B N 1
ATOM 3668 C CA . VAL B 1 181 ? -9.125 12 -0.407 1 98.44 181 VAL B CA 1
ATOM 3669 C C . VAL B 1 181 ? -10.469 12.477 -0.961 1 98.44 181 VAL B C 1
ATOM 3671 O O . VAL B 1 181 ? -11.445 11.719 -0.966 1 98.44 181 VAL B O 1
ATOM 3674 N N . ALA B 1 182 ? -10.516 13.711 -1.417 1 98.19 182 ALA B N 1
ATOM 3675 C CA . ALA B 1 182 ? -11.742 14.25 -1.988 1 98.19 182 ALA B CA 1
ATOM 3676 C C . ALA B 1 182 ? -12.203 13.422 -3.186 1 98.19 182 ALA B C 1
ATOM 3678 O O . ALA B 1 182 ? -13.391 13.148 -3.342 1 98.19 182 ALA B O 1
ATOM 3679 N N . LEU B 1 183 ? -11.289 13.023 -4.047 1 98.38 183 LEU B N 1
ATOM 3680 C CA . LEU B 1 183 ? -11.617 12.164 -5.18 1 98.38 183 LEU B CA 1
ATOM 3681 C C . LEU B 1 183 ? -12.18 10.828 -4.703 1 98.38 183 LEU B C 1
ATOM 3683 O O . LEU B 1 183 ? -13.188 10.352 -5.23 1 98.38 183 LEU B O 1
ATOM 3687 N N . ALA B 1 184 ? -11.578 10.258 -3.662 1 98.31 184 ALA B N 1
ATOM 3688 C CA . ALA B 1 184 ? -12 8.961 -3.145 1 98.31 184 ALA B CA 1
ATOM 3689 C C . ALA B 1 184 ? -13.398 9.047 -2.531 1 98.31 184 ALA B C 1
ATOM 3691 O O . ALA B 1 184 ? -14.117 8.047 -2.482 1 98.31 184 ALA B O 1
ATOM 3692 N N . LEU B 1 185 ? -13.719 10.211 -2.064 1 97.94 185 LEU B N 1
ATOM 3693 C CA . LEU B 1 185 ? -15.016 10.383 -1.409 1 97.94 185 LEU B CA 1
ATOM 3694 C C . LEU B 1 185 ? -16.094 10.734 -2.426 1 97.94 185 LEU B C 1
ATOM 3696 O O . LEU B 1 185 ? -17.281 10.594 -2.143 1 97.94 185 LEU B O 1
ATOM 3700 N N . THR B 1 186 ? -15.688 11.18 -3.637 1 96.38 186 THR B N 1
ATOM 3701 C CA . THR B 1 186 ? -16.688 11.695 -4.562 1 96.38 186 THR B CA 1
ATOM 3702 C C . THR B 1 186 ? -16.75 10.844 -5.824 1 96.38 186 THR B C 1
ATOM 3704 O O . THR B 1 186 ? -17.672 10.977 -6.629 1 96.38 186 THR B O 1
ATOM 3707 N N . GLU B 1 187 ? -15.742 10.016 -6.012 1 95.88 187 GLU B N 1
ATOM 3708 C CA . GLU B 1 187 ? -15.703 9.117 -7.164 1 95.88 187 GLU B CA 1
ATOM 3709 C C . GLU B 1 187 ? -15.547 7.668 -6.723 1 95.88 187 GLU B C 1
ATOM 3711 O O . GLU B 1 187 ? -15 7.395 -5.652 1 95.88 187 GLU B O 1
ATOM 3716 N N . ASP B 1 188 ? -15.969 6.766 -7.598 1 97.19 188 ASP B N 1
ATOM 3717 C CA . ASP B 1 188 ? -15.953 5.355 -7.227 1 97.19 188 ASP B CA 1
ATOM 3718 C C . ASP B 1 188 ? -14.633 4.699 -7.617 1 97.19 188 ASP B C 1
ATOM 3720 O O . ASP B 1 188 ? -14.289 3.629 -7.113 1 97.19 188 ASP B O 1
ATOM 3724 N N . ARG B 1 189 ? -13.891 5.258 -8.477 1 97.12 189 ARG B N 1
ATOM 3725 C CA . ARG B 1 189 ? -12.75 4.613 -9.109 1 97.12 189 ARG B CA 1
ATOM 3726 C C . ARG B 1 189 ? -11.688 4.238 -8.078 1 97.12 189 ARG B C 1
ATOM 3728 O O . ARG B 1 189 ? -10.906 3.314 -8.289 1 97.12 189 ARG B O 1
ATOM 3735 N N . LEU B 1 190 ? -11.688 4.949 -6.918 1 98.62 190 LEU B N 1
ATOM 3736 C CA . LEU B 1 190 ? -10.633 4.715 -5.934 1 98.62 190 LEU B CA 1
ATOM 3737 C C . LEU B 1 190 ? -11.133 3.799 -4.82 1 98.62 190 LEU B C 1
ATOM 3739 O O . LEU B 1 190 ? -10.359 3.383 -3.957 1 98.62 190 LEU B O 1
ATOM 3743 N N . VAL B 1 191 ? -12.43 3.416 -4.832 1 98.25 191 VAL B N 1
ATOM 3744 C CA . VAL B 1 191 ? -13.062 2.666 -3.754 1 98.25 191 VAL B CA 1
ATOM 3745 C C . VAL B 1 191 ? -12.508 1.243 -3.717 1 98.25 191 VAL B C 1
ATOM 3747 O O . VAL B 1 191 ? -12.484 0.554 -4.738 1 98.25 191 VAL B O 1
ATOM 3750 N N . GLY B 1 192 ? -12.008 0.821 -2.562 1 98.5 192 GLY B N 1
ATOM 3751 C CA . GLY B 1 192 ? -11.469 -0.509 -2.338 1 98.5 192 GLY B CA 1
ATOM 3752 C C . GLY B 1 192 ? -9.953 -0.541 -2.334 1 98.5 192 GLY B C 1
ATOM 3753 O O . GLY B 1 192 ? -9.344 -1.547 -1.956 1 98.5 192 GLY B O 1
ATOM 3754 N N . GLY B 1 193 ? -9.336 0.56 -2.73 1 98.69 193 GLY B N 1
ATOM 3755 C CA . GLY B 1 193 ? -7.891 0.565 -2.912 1 98.69 193 GLY B CA 1
ATOM 3756 C C . GLY B 1 193 ? -7.137 1.039 -1.683 1 98.69 193 GLY B C 1
ATOM 3757 O O . GLY B 1 193 ? -7.691 1.75 -0.843 1 98.69 193 GLY B O 1
ATOM 3758 N N . THR B 1 194 ? -5.938 0.608 -1.489 1 98.88 194 THR B N 1
ATOM 3759 C CA . THR B 1 194 ? -4.922 1.137 -0.584 1 98.88 194 THR B CA 1
ATOM 3760 C C . THR B 1 194 ? -3.76 1.74 -1.368 1 98.88 194 THR B C 1
ATOM 3762 O O . THR B 1 194 ? -3.193 1.089 -2.248 1 98.88 194 THR B O 1
ATOM 3765 N N . TYR B 1 195 ? -3.414 2.971 -1.082 1 98.94 195 TYR B N 1
ATOM 3766 C CA . TYR B 1 195 ? -2.504 3.75 -1.914 1 98.94 195 TYR B CA 1
ATOM 3767 C C . TYR B 1 195 ? -1.367 4.332 -1.082 1 98.94 195 TYR B C 1
ATOM 3769 O O . TYR B 1 195 ? -1.599 5.148 -0.189 1 98.94 195 TYR B O 1
ATOM 3777 N N . GLU B 1 196 ? -0.14 3.844 -1.339 1 98.94 196 GLU B N 1
ATOM 3778 C CA . GLU B 1 196 ? 1.028 4.559 -0.833 1 98.94 196 GLU B CA 1
ATOM 3779 C C . GLU B 1 196 ? 1.299 5.82 -1.646 1 98.94 196 GLU B C 1
ATOM 3781 O O . GLU B 1 196 ? 1.527 5.75 -2.855 1 98.94 196 GLU B O 1
ATOM 3786 N N . VAL B 1 197 ? 1.284 6.988 -0.969 1 98.88 197 VAL B N 1
ATOM 3787 C CA . VAL B 1 197 ? 1.288 8.219 -1.754 1 98.88 197 VAL B CA 1
ATOM 3788 C C . VAL B 1 197 ? 2.445 9.109 -1.31 1 98.88 197 VAL B C 1
ATOM 3790 O O . VAL B 1 197 ? 2.617 9.367 -0.116 1 98.88 197 VAL B O 1
ATOM 3793 N N . ALA B 1 198 ? 3.195 9.555 -2.248 1 98.88 198 ALA B N 1
ATOM 3794 C CA . ALA B 1 198 ? 4.328 10.461 -2.09 1 98.88 198 ALA B CA 1
ATOM 3795 C C . ALA B 1 198 ? 4.527 11.312 -3.338 1 98.88 198 ALA B C 1
ATOM 3797 O O . ALA B 1 198 ? 3.992 11 -4.406 1 98.88 198 ALA B O 1
ATOM 3798 N N . SER B 1 199 ? 5.172 12.406 -3.18 1 98.75 199 SER B N 1
ATOM 3799 C CA . SER B 1 199 ? 5.664 13.203 -4.301 1 98.75 199 SER B CA 1
ATOM 3800 C C . SER B 1 199 ? 6.98 12.648 -4.836 1 98.75 199 SER B C 1
ATOM 3802 O O . SER B 1 199 ? 7.543 11.711 -4.262 1 98.75 199 SER B O 1
ATOM 3804 N N . ALA B 1 200 ? 7.383 13.227 -5.973 1 97.81 200 ALA B N 1
ATOM 3805 C CA . ALA B 1 200 ? 8.648 12.781 -6.555 1 97.81 200 ALA B CA 1
ATOM 3806 C C . ALA B 1 200 ? 9.82 13.133 -5.645 1 97.81 200 ALA B C 1
ATOM 3808 O O . ALA B 1 200 ? 9.844 14.203 -5.031 1 97.81 200 ALA B O 1
ATOM 3809 N N . GLY B 1 201 ? 10.758 12.125 -5.613 1 97.31 201 GLY B N 1
ATOM 3810 C CA . GLY B 1 201 ? 12.016 12.414 -4.938 1 97.31 201 GLY B CA 1
ATOM 3811 C C . GLY B 1 201 ? 12.227 11.578 -3.689 1 97.31 201 GLY B C 1
ATOM 3812 O O . GLY B 1 201 ? 11.297 11.391 -2.898 1 97.31 201 GLY B O 1
ATOM 3813 N N . GLN B 1 202 ? 13.344 11.008 -3.494 1 98.31 202 GLN B N 1
ATOM 3814 C CA . GLN B 1 202 ? 13.898 10.391 -2.297 1 98.31 202 GLN B CA 1
ATOM 3815 C C . GLN B 1 202 ? 15.133 11.141 -1.808 1 98.31 202 GLN B C 1
ATOM 3817 O O . GLN B 1 202 ? 16.25 10.836 -2.213 1 98.31 202 GLN B O 1
ATOM 3822 N N . LEU B 1 203 ? 14.898 12.086 -0.917 1 98.44 203 LEU B N 1
ATOM 3823 C CA . LEU B 1 203 ? 15.898 13.109 -0.644 1 98.44 203 LEU B CA 1
ATOM 3824 C C . LEU B 1 203 ? 16.516 12.914 0.735 1 98.44 203 LEU B C 1
ATOM 3826 O O . LEU B 1 203 ? 15.812 12.578 1.693 1 98.44 203 LEU B O 1
ATOM 3830 N N . ASP B 1 204 ? 17.781 13.055 0.826 1 98.19 204 ASP B N 1
ATOM 3831 C CA . ASP B 1 204 ? 18.422 13.164 2.135 1 98.19 204 ASP B CA 1
ATOM 3832 C C . ASP B 1 204 ? 18.547 14.625 2.566 1 98.19 204 ASP B C 1
ATOM 3834 O O . ASP B 1 204 ? 18.031 15.523 1.89 1 98.19 204 ASP B O 1
ATOM 3838 N N . ARG B 1 205 ? 19.141 14.852 3.729 1 98.44 205 ARG B N 1
ATOM 3839 C CA . ARG B 1 205 ? 19.141 16.203 4.277 1 98.44 205 ARG B CA 1
ATOM 3840 C C . ARG B 1 205 ? 20.031 17.125 3.449 1 98.44 205 ARG B C 1
ATOM 3842 O O . ARG B 1 205 ? 19.781 18.328 3.363 1 98.44 205 ARG B O 1
ATOM 3849 N N . HIS B 1 206 ? 21.109 16.625 2.799 1 98.69 206 HIS B N 1
ATOM 3850 C CA . HIS B 1 206 ? 21.938 17.438 1.897 1 98.69 206 HIS B CA 1
ATOM 3851 C C . HIS B 1 206 ? 21.109 17.938 0.716 1 98.69 206 HIS B C 1
ATOM 3853 O O . HIS B 1 206 ? 21.188 19.125 0.366 1 98.69 206 HIS B O 1
ATOM 3859 N N . ASP B 1 207 ? 20.328 17.031 0.134 1 98.75 207 ASP B N 1
ATOM 3860 C CA . ASP B 1 207 ? 19.469 17.406 -0.986 1 98.75 207 ASP B CA 1
ATOM 3861 C C . ASP B 1 207 ? 18.5 18.516 -0.591 1 98.75 207 ASP B C 1
ATOM 3863 O O . ASP B 1 207 ? 18.344 19.5 -1.324 1 98.75 207 ASP B O 1
ATOM 3867 N N . VAL B 1 208 ? 17.828 18.344 0.562 1 98.69 208 VAL B N 1
ATOM 3868 C CA . VAL B 1 208 ? 16.828 19.297 1.01 1 98.69 208 VAL B CA 1
ATOM 3869 C C . VAL B 1 208 ? 17.469 20.641 1.312 1 98.69 208 VAL B C 1
ATOM 3871 O O . VAL B 1 208 ? 16.953 21.688 0.924 1 98.69 208 VAL B O 1
ATOM 3874 N N . ALA B 1 209 ? 18.594 20.562 1.996 1 98.69 209 ALA B N 1
ATOM 3875 C CA . ALA B 1 209 ? 19.328 21.797 2.305 1 98.69 209 ALA B CA 1
ATOM 3876 C C . ALA B 1 209 ? 19.703 22.531 1.028 1 98.69 209 ALA B C 1
ATOM 3878 O O . ALA B 1 209 ? 19.594 23.766 0.96 1 98.69 209 ALA B O 1
ATOM 3879 N N . GLU B 1 210 ? 20.156 21.828 0.097 1 98.62 210 GLU B N 1
ATOM 3880 C CA . GLU B 1 210 ? 20.531 22.422 -1.182 1 98.62 210 GLU B CA 1
ATOM 3881 C C . GLU B 1 210 ? 19.328 23.078 -1.85 1 98.62 210 GLU B C 1
ATOM 3883 O O . GLU B 1 210 ? 19.422 24.172 -2.393 1 98.62 210 GLU B O 1
ATOM 3888 N N . LEU B 1 211 ? 18.203 22.391 -1.859 1 98.56 211 LEU B N 1
ATOM 3889 C CA . LEU B 1 211 ? 16.969 22.938 -2.438 1 98.56 211 LEU B CA 1
ATOM 3890 C C . LEU B 1 211 ? 16.562 24.234 -1.729 1 98.56 211 LEU B C 1
ATOM 3892 O O . LEU B 1 211 ? 16.219 25.219 -2.379 1 98.56 211 LEU B O 1
ATOM 3896 N N . ILE B 1 212 ? 16.594 24.172 -0.398 1 98.5 212 ILE B N 1
ATOM 3897 C CA . ILE B 1 212 ? 16.25 25.375 0.362 1 98.5 212 ILE B CA 1
ATOM 3898 C C . ILE B 1 212 ? 17.219 26.5 0.034 1 98.5 212 ILE B C 1
ATOM 3900 O O . ILE B 1 212 ? 16.828 27.641 -0.171 1 98.5 212 ILE B O 1
ATOM 3904 N N . SER B 1 213 ? 18.516 26.203 -0.023 1 98.44 213 SER B N 1
ATOM 3905 C CA . SER B 1 213 ? 19.547 27.188 -0.353 1 98.44 213 SER B CA 1
ATOM 3906 C C . SER B 1 213 ? 19.234 27.875 -1.678 1 98.44 213 SER B C 1
ATOM 3908 O O . SER B 1 213 ? 19.328 29.109 -1.781 1 98.44 213 SER B O 1
ATOM 3910 N N . ARG B 1 214 ? 18.844 27.141 -2.605 1 98.12 214 ARG B N 1
ATOM 3911 C CA . ARG B 1 214 ? 18.516 27.672 -3.924 1 98.12 214 ARG B CA 1
ATOM 3912 C C . ARG B 1 214 ? 17.312 28.594 -3.857 1 98.12 214 ARG B C 1
ATOM 3914 O O . ARG B 1 214 ? 17.312 29.656 -4.477 1 98.12 214 ARG B O 1
ATOM 3921 N N . VAL B 1 215 ? 16.359 28.219 -3.141 1 97.69 215 VAL B N 1
ATOM 3922 C CA . VAL B 1 215 ? 15.094 28.938 -3.076 1 97.69 215 VAL B CA 1
ATOM 3923 C C . VAL B 1 215 ? 15.289 30.266 -2.34 1 97.69 215 VAL B C 1
ATOM 3925 O O . VAL B 1 215 ? 14.734 31.297 -2.738 1 97.69 215 VAL B O 1
ATOM 3928 N N . VAL B 1 216 ? 16.156 30.234 -1.32 1 96.69 216 VAL B N 1
ATOM 3929 C CA . VAL B 1 216 ? 16.234 31.406 -0.461 1 96.69 216 VAL B CA 1
ATOM 3930 C C . VAL B 1 216 ? 17.438 32.25 -0.859 1 96.69 216 VAL B C 1
ATOM 3932 O O . VAL B 1 216 ? 17.594 33.375 -0.379 1 96.69 216 VAL B O 1
ATOM 3935 N N . GLY B 1 217 ? 18.328 31.75 -1.656 1 96.69 217 GLY B N 1
ATOM 3936 C CA . GLY B 1 217 ? 19.438 32.5 -2.203 1 96.69 217 GLY B CA 1
ATOM 3937 C C . GLY B 1 217 ? 20.609 32.625 -1.242 1 96.69 217 GLY B C 1
ATOM 3938 O O . GLY B 1 217 ? 21.391 33.562 -1.325 1 96.69 217 GLY B O 1
ATOM 3939 N N . ARG B 1 218 ? 20.703 31.812 -0.26 1 96.81 218 ARG B N 1
ATOM 3940 C CA . ARG B 1 218 ? 21.828 31.734 0.673 1 96.81 218 ARG B CA 1
ATOM 3941 C C . ARG B 1 218 ? 22.062 30.297 1.135 1 96.81 218 ARG B C 1
ATOM 3943 O O . ARG B 1 218 ? 21.156 29.469 1.101 1 96.81 218 ARG B O 1
ATOM 3950 N N . PRO B 1 219 ? 23.234 30.031 1.635 1 97.69 219 PRO B N 1
ATOM 3951 C CA . PRO B 1 219 ? 23.578 28.656 2 1 97.69 219 PRO B CA 1
ATOM 3952 C C . PRO B 1 219 ? 22.812 28.172 3.23 1 97.69 219 PRO B C 1
ATOM 3954 O O . PRO B 1 219 ? 22.688 28.906 4.215 1 97.69 219 PRO B O 1
ATOM 3957 N N . ILE B 1 220 ? 22.234 27.062 3.178 1 98.56 220 ILE B N 1
ATOM 3958 C CA . ILE B 1 220 ? 21.656 26.297 4.281 1 98.56 220 ILE B CA 1
ATOM 3959 C C . ILE B 1 220 ? 22.453 25.016 4.488 1 98.56 220 ILE B C 1
ATOM 3961 O O . ILE B 1 220 ? 22.688 24.266 3.535 1 98.56 220 ILE B O 1
ATOM 3965 N N . ARG B 1 221 ? 22.906 24.719 5.695 1 98.5 221 ARG B N 1
ATOM 3966 C CA . ARG B 1 221 ? 23.75 23.562 5.977 1 98.5 221 ARG B CA 1
ATOM 3967 C C . ARG B 1 221 ? 22.969 22.469 6.699 1 98.5 221 ARG B C 1
ATOM 3969 O O . ARG B 1 221 ? 22.188 22.75 7.609 1 98.5 221 ARG B O 1
ATOM 3976 N N . PRO B 1 222 ? 23.109 21.219 6.234 1 98.5 222 PRO B N 1
ATOM 3977 C CA . PRO B 1 222 ? 22.516 20.109 6.988 1 98.5 222 PRO B CA 1
ATOM 3978 C C . PRO B 1 222 ? 23.266 19.812 8.281 1 98.5 222 PRO B C 1
ATOM 3980 O O . PRO B 1 222 ? 24.5 19.938 8.336 1 98.5 222 PRO B O 1
ATOM 3983 N N . ARG B 1 223 ? 22.547 19.438 9.273 1 97.88 223 ARG B N 1
ATOM 3984 C CA . ARG B 1 223 ? 23.172 19.094 10.547 1 97.88 223 ARG B CA 1
ATOM 3985 C C . ARG B 1 223 ? 22.375 18.016 11.273 1 97.88 223 ARG B C 1
ATOM 3987 O O . ARG B 1 223 ? 21.141 18.094 11.367 1 97.88 223 ARG B O 1
ATOM 3994 N N . ARG B 1 224 ? 23.047 17.016 11.703 1 97.19 224 ARG B N 1
ATOM 3995 C CA . ARG B 1 224 ? 22.422 16.047 12.578 1 97.19 224 ARG B CA 1
ATOM 3996 C C . ARG B 1 224 ? 22.516 16.469 14.039 1 97.19 224 ARG B C 1
ATOM 3998 O O . ARG B 1 224 ? 23.578 16.875 14.508 1 97.19 224 ARG B O 1
ATOM 4005 N N . VAL B 1 225 ? 21.453 16.469 14.688 1 94.38 225 VAL B N 1
ATOM 4006 C CA . VAL B 1 225 ? 21.438 16.703 16.125 1 94.38 225 VAL B CA 1
ATOM 4007 C C . VAL B 1 225 ? 21.312 15.383 16.875 1 94.38 225 VAL B C 1
ATOM 4009 O O . VAL B 1 225 ? 20.641 14.461 16.391 1 94.38 225 VAL B O 1
ATOM 4012 N N . ASP B 1 226 ? 21.938 15.234 17.953 1 90.62 226 ASP B N 1
ATOM 4013 C CA . ASP B 1 226 ? 21.828 14.023 18.766 1 90.62 226 ASP B CA 1
ATOM 4014 C C . ASP B 1 226 ? 20.453 13.945 19.438 1 90.62 226 ASP B C 1
ATOM 4016 O O . ASP B 1 226 ? 20.094 14.805 20.25 1 90.62 226 ASP B O 1
ATOM 4020 N N . PRO B 1 227 ? 19.797 12.859 19.062 1 89.69 227 PRO B N 1
ATOM 4021 C CA . PRO B 1 227 ? 18.453 12.75 19.656 1 89.69 227 PRO B CA 1
ATOM 4022 C C . PRO B 1 227 ? 18.484 12.703 21.188 1 89.69 227 PRO B C 1
ATOM 4024 O O . PRO B 1 227 ? 17.531 13.125 21.844 1 89.69 227 PRO B O 1
ATOM 4027 N N . ASP B 1 228 ? 19.547 12.227 21.766 1 88.19 228 ASP B N 1
ATOM 4028 C CA . ASP B 1 228 ? 19.656 12.117 23.219 1 88.19 228 ASP B CA 1
ATOM 4029 C C . ASP B 1 228 ? 19.812 13.484 23.859 1 88.19 228 ASP B C 1
ATOM 4031 O O . ASP B 1 228 ? 19.656 13.625 25.078 1 88.19 228 ASP B O 1
ATOM 4035 N N . GLN B 1 229 ? 20.125 14.469 23.062 1 87.5 229 GLN B N 1
ATOM 4036 C CA . GLN B 1 229 ? 20.312 15.82 23.578 1 87.5 229 GLN B CA 1
ATOM 4037 C C . GLN B 1 229 ? 19.016 16.625 23.484 1 87.5 229 GLN B C 1
ATOM 4039 O O . GLN B 1 229 ? 18.953 17.766 23.922 1 87.5 229 GLN B O 1
ATOM 4044 N N . LEU B 1 230 ? 18.047 16.078 22.828 1 87.94 230 LEU B N 1
ATOM 4045 C CA . LEU B 1 230 ? 16.766 16.766 22.734 1 87.94 230 LEU B CA 1
ATOM 4046 C C . LEU B 1 230 ? 15.961 16.625 24.016 1 87.94 230 LEU B C 1
ATOM 4048 O O . LEU B 1 230 ? 15.867 15.531 24.578 1 87.94 230 LEU B O 1
ATOM 4052 N N . ASP B 1 231 ? 15.531 17.656 24.547 1 85.44 231 ASP B N 1
ATOM 4053 C CA . ASP B 1 231 ? 14.75 17.641 25.781 1 85.44 231 ASP B CA 1
ATOM 4054 C C . ASP B 1 231 ? 13.258 17.5 25.484 1 85.44 231 ASP B C 1
ATOM 4056 O O . ASP B 1 231 ? 12.766 18.031 24.484 1 85.44 231 ASP B O 1
ATOM 4060 N N . GLY B 1 232 ? 12.656 16.812 26.344 1 87.38 232 GLY B N 1
ATOM 4061 C CA . GLY B 1 232 ? 11.203 16.766 26.312 1 87.38 232 GLY B CA 1
ATOM 4062 C C . GLY B 1 232 ? 10.656 15.852 25.234 1 87.38 232 GLY B C 1
ATOM 4063 O O . GLY B 1 232 ? 9.469 15.906 24.906 1 87.38 232 GLY B O 1
ATOM 4064 N N . ILE B 1 233 ? 11.5 15.055 24.625 1 85.12 233 ILE B N 1
ATOM 4065 C CA . ILE B 1 233 ? 11.055 14.172 23.562 1 85.12 233 ILE B CA 1
ATOM 4066 C C . ILE B 1 233 ? 10.633 12.82 24.156 1 85.12 233 ILE B C 1
ATOM 4068 O O . ILE B 1 233 ? 11.336 12.258 25 1 85.12 233 ILE B O 1
ATOM 4072 N N . LYS B 1 234 ? 9.484 12.352 23.688 1 85.31 234 LYS B N 1
ATOM 4073 C CA . LYS B 1 234 ? 8.984 11.055 24.141 1 85.31 234 LYS B CA 1
ATOM 4074 C C . LYS B 1 234 ? 9.883 9.922 23.672 1 85.31 234 LYS B C 1
ATOM 4076 O O . LYS B 1 234 ? 10.469 9.992 22.594 1 85.31 234 LYS B O 1
ATOM 4081 N N . PRO B 1 235 ? 9.977 8.836 24.484 1 84.19 235 PRO B N 1
ATOM 4082 C CA . PRO B 1 235 ? 10.828 7.695 24.125 1 84.19 235 PRO B CA 1
ATOM 4083 C C . PRO B 1 235 ? 10.492 7.121 22.75 1 84.19 235 PRO B C 1
ATOM 4085 O O . PRO B 1 235 ? 11.398 6.75 22 1 84.19 235 PRO B O 1
ATOM 4088 N N . ALA B 1 236 ? 9.242 7.102 22.391 1 84.38 236 ALA B N 1
ATOM 4089 C CA . ALA B 1 236 ? 8.828 6.559 21.094 1 84.38 236 ALA B CA 1
ATOM 4090 C C . ALA B 1 236 ? 9.391 7.395 19.953 1 84.38 236 ALA B C 1
ATOM 4092 O O . ALA B 1 236 ? 9.789 6.852 18.922 1 84.38 236 ALA B O 1
ATOM 4093 N N . MET B 1 237 ? 9.422 8.633 20.141 1 87.69 237 MET B N 1
ATOM 4094 C CA . MET B 1 237 ? 9.977 9.523 19.125 1 87.69 237 MET B CA 1
ATOM 4095 C C . MET B 1 237 ? 11.484 9.344 19.016 1 87.69 237 MET B C 1
ATOM 4097 O O . MET B 1 237 ? 12.031 9.352 17.922 1 87.69 237 MET B O 1
ATOM 4101 N N . LYS B 1 238 ? 12.117 9.172 20.141 1 88.5 238 LYS B N 1
ATOM 4102 C CA . LYS B 1 238 ? 13.562 8.93 20.141 1 88.5 238 LYS B CA 1
ATOM 4103 C C . LYS B 1 238 ? 13.898 7.641 19.391 1 88.5 238 LYS B C 1
ATOM 4105 O O . LYS B 1 238 ? 14.852 7.598 18.625 1 88.5 238 LYS B O 1
ATOM 4110 N N . ALA B 1 239 ? 13.086 6.676 19.656 1 87.31 239 ALA B N 1
ATOM 4111 C CA . ALA B 1 239 ? 13.273 5.406 18.953 1 87.31 239 ALA B CA 1
ATOM 4112 C C . ALA B 1 239 ? 13.109 5.578 17.453 1 87.31 239 ALA B C 1
ATOM 4114 O O . ALA B 1 239 ? 13.852 4.984 16.672 1 87.31 239 ALA B O 1
ATOM 4115 N N . MET B 1 240 ? 12.148 6.324 17.047 1 91.12 240 MET B N 1
ATOM 4116 C CA . MET B 1 240 ? 11.922 6.621 15.641 1 91.12 240 MET B CA 1
ATOM 4117 C C . MET B 1 240 ? 13.125 7.324 15.023 1 91.12 240 MET B C 1
ATOM 4119 O O . MET B 1 240 ? 13.57 6.961 13.938 1 91.12 240 MET B O 1
ATOM 4123 N N . PHE B 1 241 ? 13.68 8.242 15.766 1 92.5 241 PHE B N 1
ATOM 4124 C CA . PHE B 1 241 ? 14.844 8.969 15.281 1 92.5 241 PHE B CA 1
ATOM 4125 C C . PHE B 1 241 ? 16.031 8.031 15.109 1 92.5 241 PHE B C 1
ATOM 4127 O O . PHE B 1 241 ? 16.781 8.141 14.133 1 92.5 241 PHE B O 1
ATOM 4134 N N . ARG B 1 242 ? 16.172 7.164 16.031 1 89.75 242 ARG B N 1
ATOM 4135 C CA . ARG B 1 242 ? 17.25 6.195 15.93 1 89.75 242 ARG B CA 1
ATOM 4136 C C . ARG B 1 242 ? 17.078 5.285 14.719 1 89.75 242 ARG B C 1
ATOM 4138 O O . ARG B 1 242 ? 18.047 4.945 14.039 1 89.75 242 ARG B O 1
ATOM 4145 N N . HIS B 1 243 ? 15.859 4.922 14.508 1 90.69 243 HIS B N 1
ATOM 4146 C CA . HIS B 1 243 ? 15.555 4.133 13.32 1 90.69 243 HIS B CA 1
ATOM 4147 C C . HIS B 1 243 ? 15.93 4.887 12.047 1 90.69 243 HIS B C 1
ATOM 4149 O O . HIS B 1 243 ? 16.516 4.312 11.133 1 90.69 243 HIS B O 1
ATOM 4155 N N . TYR B 1 244 ? 15.664 6.121 12.023 1 94.31 244 TYR B N 1
ATOM 4156 C CA . TYR B 1 244 ? 15.898 6.969 10.859 1 94.31 244 TYR B CA 1
ATOM 4157 C C . TYR B 1 244 ? 17.391 7.16 10.609 1 94.31 244 TYR B C 1
ATOM 4159 O O . TYR B 1 244 ? 17.797 7.586 9.531 1 94.31 244 TYR B O 1
ATOM 4167 N N . ASP B 1 245 ? 18.219 6.848 11.586 1 92.88 245 ASP B N 1
ATOM 4168 C CA . ASP B 1 245 ? 19.672 6.906 11.375 1 92.88 245 ASP B CA 1
ATOM 4169 C C . ASP B 1 245 ? 20.125 5.836 10.383 1 92.88 245 ASP B C 1
ATOM 4171 O O . ASP B 1 245 ? 21.156 5.98 9.742 1 92.88 245 ASP B O 1
ATOM 4175 N N . HIS B 1 246 ? 19.281 4.852 10.281 1 90 246 HIS B N 1
ATOM 4176 C CA . HIS B 1 246 ? 19.734 3.711 9.492 1 90 246 HIS B CA 1
ATOM 4177 C C . HIS B 1 246 ? 18.859 3.506 8.258 1 90 246 HIS B C 1
ATOM 4179 O O . HIS B 1 246 ? 19.328 3.006 7.234 1 90 246 HIS B O 1
ATOM 4185 N N . ALA B 1 247 ? 17.641 3.789 8.414 1 93.12 247 ALA B N 1
ATOM 4186 C CA . ALA B 1 247 ? 16.719 3.535 7.316 1 93.12 247 ALA B CA 1
ATOM 4187 C C . ALA B 1 247 ? 15.664 4.641 7.219 1 93.12 247 ALA B C 1
ATOM 4189 O O . ALA B 1 247 ? 15.109 5.07 8.234 1 93.12 247 ALA B O 1
ATOM 4190 N N . GLY B 1 248 ? 15.469 5.18 6.062 1 96.06 248 GLY B N 1
ATOM 4191 C CA . GLY B 1 248 ? 14.43 6.168 5.832 1 96.06 248 GLY B CA 1
ATOM 4192 C C . GLY B 1 248 ? 13.117 5.562 5.367 1 96.06 248 GLY B C 1
ATOM 4193 O O . GLY B 1 248 ? 12.906 4.355 5.5 1 96.06 248 GLY B O 1
ATOM 4194 N N . LEU B 1 249 ? 12.188 6.352 4.996 1 97.75 249 LEU B N 1
ATOM 4195 C CA . LEU B 1 249 ? 10.891 5.984 4.441 1 97.75 249 LEU B CA 1
ATOM 4196 C C . LEU B 1 249 ? 10.766 6.461 2.998 1 97.75 249 LEU B C 1
ATOM 4198 O O . LEU B 1 249 ? 10.445 7.629 2.752 1 97.75 249 LEU B O 1
ATOM 4202 N N . VAL B 1 250 ? 11 5.535 2.078 1 98.19 250 VAL B N 1
ATOM 4203 C CA . VAL B 1 250 ? 11.016 5.996 0.695 1 98.19 250 VAL B CA 1
ATOM 4204 C C . VAL B 1 250 ? 9.828 5.402 -0.065 1 98.19 250 VAL B C 1
ATOM 4206 O O . VAL B 1 250 ? 9.258 4.395 0.353 1 98.19 250 VAL B O 1
ATOM 4209 N N . SER B 1 251 ? 9.469 6.062 -1.038 1 98.62 251 SER B N 1
ATOM 4210 C CA . SER B 1 251 ? 8.375 5.75 -1.948 1 98.62 251 SER B CA 1
ATOM 4211 C C . SER B 1 251 ? 8.594 6.391 -3.316 1 98.62 251 SER B C 1
ATOM 4213 O O . SER B 1 251 ? 9.719 6.758 -3.662 1 98.62 251 SER B O 1
ATOM 4215 N N . THR B 1 252 ? 7.59 6.352 -4.184 1 98.81 252 THR B N 1
ATOM 4216 C CA . THR B 1 252 ? 7.609 6.988 -5.496 1 98.81 252 THR B CA 1
ATOM 4217 C C . THR B 1 252 ? 6.344 7.812 -5.719 1 98.81 252 THR B C 1
ATOM 4219 O O . THR B 1 252 ? 5.402 7.734 -4.926 1 98.81 252 THR B O 1
ATOM 4222 N N . ASP B 1 253 ? 6.371 8.594 -6.758 1 98.88 253 ASP B N 1
ATOM 4223 C CA . ASP B 1 253 ? 5.195 9.414 -7.039 1 98.88 253 ASP B CA 1
ATOM 4224 C C . ASP B 1 253 ? 4.25 8.695 -8.008 1 98.88 253 ASP B C 1
ATOM 4226 O O . ASP B 1 253 ? 3.27 9.281 -8.469 1 98.88 253 ASP B O 1
ATOM 4230 N N . VAL B 1 254 ? 4.508 7.414 -8.312 1 98.88 254 VAL B N 1
ATOM 4231 C CA . VAL B 1 254 ? 3.77 6.668 -9.32 1 98.88 254 VAL B CA 1
ATOM 4232 C C . VAL B 1 254 ? 2.297 6.578 -8.93 1 98.88 254 VAL B C 1
ATOM 4234 O O . VAL B 1 254 ? 1.417 6.949 -9.719 1 98.88 254 VAL B O 1
ATOM 4237 N N . THR B 1 255 ? 2.02 6.148 -7.723 1 98.94 255 THR B N 1
ATOM 4238 C CA . THR B 1 255 ? 0.655 5.902 -7.27 1 98.94 255 THR B CA 1
ATOM 4239 C C . THR B 1 255 ? -0.107 7.215 -7.113 1 98.94 255 THR B C 1
ATOM 4241 O O . THR B 1 255 ? -1.246 7.336 -7.57 1 98.94 255 THR B O 1
ATOM 4244 N N . L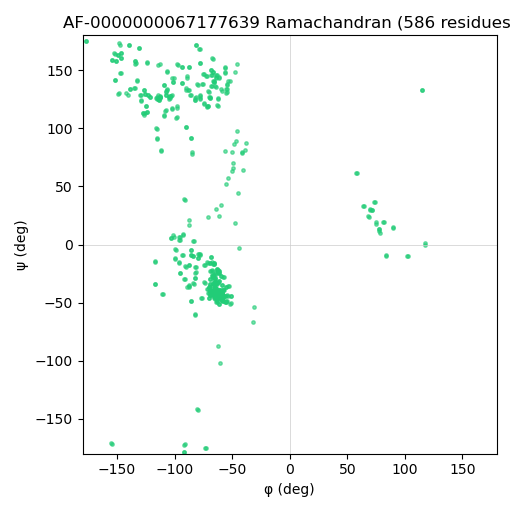EU B 1 256 ? 0.515 8.203 -6.48 1 98.94 256 LEU B N 1
ATOM 4245 C CA . LEU B 1 256 ? -0.172 9.477 -6.27 1 98.94 256 LEU B CA 1
ATOM 4246 C C . LEU B 1 256 ? -0.492 10.148 -7.602 1 98.94 256 LEU B C 1
ATOM 4248 O O . LEU B 1 256 ? -1.566 10.734 -7.766 1 98.94 256 LEU B O 1
ATOM 4252 N N . THR B 1 257 ? 0.428 10.109 -8.555 1 98.94 257 THR B N 1
ATOM 4253 C CA . THR B 1 257 ? 0.18 10.656 -9.875 1 98.94 257 THR B CA 1
ATOM 4254 C C . THR B 1 257 ? -1.039 10 -10.516 1 98.94 257 THR B C 1
ATOM 4256 O O . THR B 1 257 ? -1.888 10.688 -11.094 1 98.94 257 THR B O 1
ATOM 4259 N N . ALA B 1 258 ? -1.134 8.727 -10.422 1 98.88 258 ALA B N 1
ATOM 4260 C CA . ALA B 1 258 ? -2.256 7.992 -11 1 98.88 258 ALA B CA 1
ATOM 4261 C C . ALA B 1 258 ? -3.568 8.375 -10.328 1 98.88 258 ALA B C 1
ATOM 4263 O O . ALA B 1 258 ? -4.594 8.539 -10.992 1 98.88 258 ALA B O 1
ATOM 4264 N N . VAL B 1 259 ? -3.578 8.508 -9.008 1 98.88 259 VAL B N 1
ATOM 4265 C CA . VAL B 1 259 ? -4.77 8.844 -8.234 1 98.88 259 VAL B CA 1
ATOM 4266 C C . VAL B 1 259 ? -5.258 10.234 -8.617 1 98.88 259 VAL B C 1
ATOM 4268 O O . VAL B 1 259 ? -6.449 10.438 -8.859 1 98.88 259 VAL B O 1
ATOM 4271 N N . LEU B 1 260 ? -4.332 11.164 -8.727 1 98.81 260 LEU B N 1
ATOM 4272 C CA . LEU B 1 260 ? -4.684 12.562 -8.93 1 98.81 260 LEU B CA 1
ATOM 4273 C C . LEU B 1 260 ? -4.977 12.844 -10.398 1 98.81 260 LEU B C 1
ATOM 4275 O O . LEU B 1 260 ? -5.719 13.773 -10.727 1 98.81 260 LEU B O 1
ATOM 4279 N N . GLY B 1 261 ? -4.32 12.062 -11.32 1 98.44 261 GLY B N 1
ATOM 4280 C CA . GLY B 1 261 ? -4.398 12.352 -12.742 1 98.44 261 GLY B CA 1
ATOM 4281 C C . GLY B 1 261 ? -3.504 13.5 -13.164 1 98.44 261 GLY B C 1
ATOM 4282 O O . GLY B 1 261 ? -3.707 14.094 -14.227 1 98.44 261 GLY B O 1
ATOM 4283 N N . ARG B 1 262 ? -2.6 13.898 -12.32 1 98.44 262 ARG B N 1
ATOM 4284 C CA . ARG B 1 262 ? -1.596 14.938 -12.523 1 98.44 262 ARG B CA 1
ATOM 4285 C C . ARG B 1 262 ? -0.381 14.703 -11.633 1 98.44 262 ARG B C 1
ATOM 4287 O O . ARG B 1 262 ? -0.467 14 -10.625 1 98.44 262 ARG B O 1
ATOM 4294 N N . PRO B 1 263 ? 0.763 15.289 -12.023 1 98.44 263 PRO B N 1
ATOM 4295 C CA . PRO B 1 263 ? 1.898 15.195 -11.102 1 98.44 263 PRO B CA 1
ATOM 4296 C C . PRO B 1 263 ? 1.622 15.867 -9.758 1 98.44 263 PRO B C 1
ATOM 4298 O O . PRO B 1 263 ? 0.944 16.891 -9.703 1 98.44 263 PRO B O 1
ATOM 4301 N N . PRO B 1 264 ? 2.129 15.297 -8.672 1 98.81 264 PRO B N 1
ATOM 4302 C CA . PRO B 1 264 ? 2.004 15.961 -7.375 1 98.81 264 PRO B CA 1
ATOM 4303 C C . PRO B 1 264 ? 2.824 17.25 -7.289 1 98.81 264 PRO B C 1
ATOM 4305 O O . PRO B 1 264 ? 3.73 17.453 -8.102 1 98.81 264 PRO B O 1
ATOM 4308 N N . ARG B 1 265 ? 2.451 18.062 -6.352 1 98.69 265 ARG B N 1
ATOM 4309 C CA . ARG B 1 265 ? 3.254 19.234 -6.02 1 98.69 265 ARG B CA 1
ATOM 4310 C C . ARG B 1 265 ? 4.68 18.844 -5.656 1 98.69 265 ARG B C 1
ATOM 4312 O O . ARG B 1 265 ? 4.91 17.75 -5.121 1 98.69 265 ARG B O 1
ATOM 4319 N N . THR B 1 266 ? 5.617 19.75 -5.98 1 98.62 266 THR B N 1
ATOM 4320 C CA . THR B 1 266 ? 7.02 19.469 -5.68 1 98.62 266 THR B CA 1
ATOM 4321 C C . THR B 1 266 ? 7.438 20.156 -4.383 1 98.62 266 THR B C 1
ATOM 4323 O O . THR B 1 266 ? 6.863 21.188 -4.004 1 98.62 266 THR B O 1
ATOM 4326 N N . ILE B 1 267 ? 8.438 19.609 -3.76 1 98.56 267 ILE B N 1
ATOM 4327 C CA . ILE B 1 267 ? 8.891 20.172 -2.494 1 98.56 267 ILE B CA 1
ATOM 4328 C C . ILE B 1 267 ? 9.547 21.531 -2.74 1 98.56 267 ILE B C 1
ATOM 4330 O O . ILE B 1 267 ? 9.438 22.438 -1.913 1 98.56 267 ILE B O 1
ATOM 4334 N N . GLU B 1 268 ? 10.195 21.688 -3.822 1 98.25 268 GLU B N 1
ATOM 4335 C CA . GLU B 1 268 ? 10.781 22.969 -4.176 1 98.25 268 GLU B CA 1
ATOM 4336 C C . GLU B 1 268 ? 9.703 24.062 -4.258 1 98.25 268 GLU B C 1
ATOM 4338 O O . GLU B 1 268 ? 9.891 25.156 -3.748 1 98.25 268 GLU B O 1
ATOM 4343 N N . ALA B 1 269 ? 8.617 23.719 -4.949 1 98.19 269 ALA B N 1
ATOM 4344 C CA . ALA B 1 269 ? 7.512 24.672 -5.039 1 98.19 269 ALA B CA 1
ATOM 4345 C C . ALA B 1 269 ? 6.996 25.047 -3.652 1 98.19 269 ALA B C 1
ATOM 4347 O O . ALA B 1 269 ? 6.648 26.203 -3.4 1 98.19 269 ALA B O 1
ATOM 4348 N N . TYR B 1 270 ? 6.926 24.109 -2.781 1 98.31 270 TYR B N 1
ATOM 4349 C CA . TYR B 1 270 ? 6.469 24.375 -1.422 1 98.31 270 TYR B CA 1
ATOM 4350 C C . TYR B 1 270 ? 7.426 25.312 -0.696 1 98.31 270 TYR B C 1
ATOM 4352 O O . TYR B 1 270 ? 6.992 26.219 0.015 1 98.31 270 TYR B O 1
ATOM 4360 N N . PHE B 1 271 ? 8.734 25.062 -0.87 1 98.12 271 PHE B N 1
ATOM 4361 C CA . PHE B 1 271 ? 9.719 25.938 -0.254 1 98.12 271 PHE B CA 1
ATOM 4362 C C . PHE B 1 271 ? 9.586 27.359 -0.793 1 98.12 271 PHE B C 1
ATOM 4364 O O . PHE B 1 271 ? 9.742 28.328 -0.047 1 98.12 271 PHE B O 1
ATOM 4371 N N . ARG B 1 272 ? 9.336 27.5 -2.033 1 98.06 272 ARG B N 1
ATOM 4372 C CA . ARG B 1 272 ? 9.125 28.812 -2.611 1 98.06 272 ARG B CA 1
ATOM 4373 C C . ARG B 1 272 ? 7.91 29.5 -1.984 1 98.06 272 ARG B C 1
ATOM 4375 O O . ARG B 1 272 ? 7.926 30.703 -1.75 1 98.06 272 ARG B O 1
ATOM 4382 N N . GLU B 1 273 ? 6.895 28.734 -1.757 1 97.19 273 GLU B N 1
ATOM 4383 C CA . GLU B 1 273 ? 5.723 29.266 -1.071 1 97.19 273 GLU B CA 1
ATOM 4384 C C . GLU B 1 273 ? 6.074 29.734 0.334 1 97.19 273 GLU B C 1
ATOM 4386 O O . GLU B 1 273 ? 5.652 30.812 0.753 1 97.19 273 GLU B O 1
ATOM 4391 N N . LEU B 1 274 ? 6.824 28.953 1.059 1 96.62 274 LEU B N 1
ATOM 4392 C CA . LEU B 1 274 ? 7.234 29.344 2.406 1 96.62 274 LEU B CA 1
ATOM 4393 C C . LEU B 1 274 ? 8.07 30.609 2.379 1 96.62 274 LEU B C 1
ATOM 4395 O O . LEU B 1 274 ? 7.91 31.484 3.232 1 96.62 274 LEU B O 1
ATOM 4399 N N . ALA B 1 275 ? 8.969 30.703 1.475 1 95.06 275 ALA B N 1
ATOM 4400 C CA . ALA B 1 275 ? 9.883 31.844 1.365 1 95.06 275 ALA B CA 1
ATOM 4401 C C . ALA B 1 275 ? 9.109 33.125 1.087 1 95.06 275 ALA B C 1
ATOM 4403 O O . ALA B 1 275 ? 9.531 34.219 1.505 1 95.06 275 ALA B O 1
ATOM 4404 N N . ARG B 1 276 ? 8.023 33 0.373 1 91.38 276 ARG B N 1
ATOM 4405 C CA . ARG B 1 276 ? 7.203 34.156 0.032 1 91.38 276 ARG B CA 1
ATOM 4406 C C . ARG B 1 276 ? 6.402 34.656 1.237 1 91.38 276 ARG B C 1
ATOM 4408 O O . ARG B 1 276 ? 6.043 35.812 1.326 1 91.38 276 ARG B O 1
ATOM 4415 N N . ARG B 1 277 ? 6.012 33.781 2.082 1 82 277 ARG B N 1
ATOM 4416 C CA . ARG B 1 277 ? 5.262 34.156 3.275 1 82 277 ARG B CA 1
ATOM 4417 C C . ARG B 1 277 ? 6.098 35.031 4.195 1 82 277 ARG B C 1
ATOM 4419 O O . ARG B 1 277 ? 5.559 35.875 4.898 1 82 277 ARG B O 1
ATOM 4426 N N . GLY B 1 278 ? 7.453 34.812 4.383 1 60.81 278 GLY B N 1
ATOM 4427 C CA . GLY B 1 278 ? 8.336 35.625 5.199 1 60.81 278 GLY B CA 1
ATOM 4428 C C . GLY B 1 278 ? 8.586 37 4.609 1 60.81 278 GLY B C 1
ATOM 4429 O O . GLY B 1 278 ? 9.133 37.875 5.281 1 60.81 278 GLY B O 1
ATOM 4430 N N . TYR B 1 279 ? 8.703 37.25 3.193 1 47.62 279 TYR B N 1
ATOM 4431 C CA . TYR B 1 279 ? 9 38.562 2.625 1 47.62 279 TYR B CA 1
ATOM 4432 C C . TYR B 1 279 ? 7.723 39.375 2.465 1 47.62 279 TYR B C 1
ATOM 4434 O O . TYR B 1 279 ? 6.988 39.219 1.492 1 47.62 279 TYR B O 1
ATOM 4442 N N . PRO B 1 280 ? 7.289 39.875 3.432 1 42.03 280 PRO B N 1
ATOM 4443 C CA . PRO B 1 280 ? 6.238 40.844 3.135 1 42.03 280 PRO B CA 1
ATOM 4444 C C . PRO B 1 280 ? 6.621 41.812 2.008 1 42.03 280 PRO B C 1
ATOM 4446 O O . PRO B 1 280 ? 7.809 42 1.715 1 42.03 280 PRO B O 1
ATOM 4449 N N . ASP B 1 281 ? 5.867 42.438 1.078 1 38.66 281 ASP B N 1
ATOM 4450 C CA . ASP B 1 281 ? 6.129 43.375 -0.009 1 38.66 281 ASP B CA 1
ATOM 4451 C C . ASP B 1 281 ? 7.312 44.281 0.32 1 38.66 281 ASP B C 1
ATOM 4453 O O . ASP B 1 281 ? 7.852 44.938 -0.563 1 38.66 281 ASP B O 1
ATOM 4457 N N . GLY B 1 282 ? 7.277 44.969 1.498 1 35.72 282 GLY B N 1
ATOM 4458 C CA . GLY B 1 282 ? 7.922 46.25 1.563 1 35.72 282 GLY B CA 1
ATOM 4459 C C . GLY B 1 282 ? 9.414 46.188 1.278 1 35.72 282 GLY B C 1
ATOM 4460 O O . GLY B 1 282 ? 9.875 46.75 0.272 1 35.72 282 GLY B O 1
ATOM 4461 N N . THR B 1 283 ? 10.367 46.25 2.393 1 34.62 283 THR B N 1
ATOM 4462 C CA . THR B 1 283 ? 11.539 47.094 2.578 1 34.62 283 THR B CA 1
ATOM 4463 C C . THR B 1 283 ? 12.781 46.469 1.958 1 34.62 283 THR B C 1
ATOM 4465 O O . THR B 1 283 ? 13.539 45.781 2.646 1 34.62 283 THR B O 1
ATOM 4468 N N . ASN B 1 284 ? 12.773 45.562 1.019 1 36.16 284 ASN B N 1
ATOM 4469 C CA . ASN B 1 284 ? 14.109 45.344 0.484 1 36.16 284 ASN B CA 1
ATOM 4470 C C . ASN B 1 284 ? 14.648 46.594 -0.202 1 36.16 284 ASN B C 1
ATOM 4472 O O . ASN B 1 284 ? 14.531 46.719 -1.421 1 36.16 284 ASN B O 1
ATOM 4476 N N . THR B 1 285 ? 14.289 47.812 0.197 1 32.84 285 THR B N 1
ATOM 4477 C CA . THR B 1 285 ? 14.844 49 -0.421 1 32.84 285 THR B CA 1
ATOM 4478 C C . THR B 1 285 ? 16.359 49.062 -0.232 1 32.84 285 THR B C 1
ATOM 4480 O O . THR B 1 285 ? 16.859 49.812 0.617 1 32.84 285 THR B O 1
ATOM 4483 N N . HIS B 1 286 ? 17.125 48.031 -0.026 1 33.03 286 HIS B N 1
ATOM 4484 C CA . HIS B 1 286 ? 18.547 48.344 0.008 1 33.03 286 HIS B CA 1
ATOM 4485 C C . HIS B 1 286 ? 18.969 49.062 -1.269 1 33.03 286 HIS B C 1
ATOM 4487 O O . HIS B 1 286 ? 19.266 48.438 -2.279 1 33.03 286 HIS B O 1
ATOM 4493 N N . GLU B 1 287 ? 18.312 50.125 -1.68 1 31.92 287 GLU B N 1
ATOM 4494 C CA . GLU B 1 287 ? 18.922 51.031 -2.652 1 31.92 287 GLU B CA 1
ATOM 4495 C C . GLU B 1 287 ? 20.328 51.438 -2.221 1 31.92 287 GLU B C 1
ATOM 4497 O O . GLU B 1 287 ? 20.516 52.031 -1.164 1 31.92 287 GLU B O 1
ATOM 4502 N N . LYS B 1 288 ? 21.406 50.594 -2.422 1 32.81 288 LYS B N 1
ATOM 4503 C CA . LYS B 1 288 ? 22.828 50.938 -2.41 1 32.81 288 LYS B CA 1
ATOM 4504 C C . LYS B 1 288 ? 23.047 52.312 -3.051 1 32.81 288 LYS B C 1
ATOM 4506 O O . LYS B 1 288 ? 22.75 52.5 -4.23 1 32.81 288 LYS B O 1
ATOM 4511 N N . GLU B 1 289 ? 22.969 53.406 -2.369 1 32.62 289 GLU B N 1
ATOM 4512 C CA . GLU B 1 289 ? 23.562 54.688 -2.707 1 32.62 289 GLU B CA 1
ATOM 4513 C C . GLU B 1 289 ? 25.031 54.562 -3.053 1 32.62 289 GLU B C 1
ATOM 4515 O O . GLU B 1 289 ? 25.844 54.219 -2.195 1 32.62 289 GLU B O 1
ATOM 4520 N N . SER B 1 290 ? 25.438 53.844 -4.121 1 31.8 290 SER B N 1
ATOM 4521 C CA . SER B 1 290 ? 26.781 53.969 -4.684 1 31.8 290 SER B CA 1
ATOM 4522 C C . SER B 1 290 ? 27.219 55.438 -4.719 1 31.8 290 SER B C 1
ATOM 4524 O O . SER B 1 290 ? 26.609 56.25 -5.387 1 31.8 290 SER B O 1
ATOM 4526 N N . HIS B 1 291 ? 27.688 56 -3.557 1 28.11 291 HIS B N 1
ATOM 4527 C CA . HIS B 1 291 ? 28.469 57.219 -3.414 1 28.11 291 HIS B CA 1
ATOM 4528 C C . HIS B 1 291 ? 29.625 57.25 -4.41 1 28.11 291 HIS B C 1
ATOM 4530 O O . HIS B 1 291 ? 30.469 56.344 -4.41 1 28.11 291 HIS B O 1
ATOM 4536 N N . ASP B 1 292 ? 29.438 57.781 -5.633 1 29.67 292 ASP B N 1
ATOM 4537 C CA . ASP B 1 292 ? 30.406 58.312 -6.586 1 29.67 292 ASP B CA 1
ATOM 4538 C C . ASP B 1 292 ? 31.422 59.219 -5.891 1 29.67 292 ASP B C 1
ATOM 4540 O O . ASP B 1 292 ? 31.094 60.344 -5.504 1 29.67 292 ASP B O 1
ATOM 4544 N N . GLU B 1 293 ? 32.031 58.906 -4.691 1 23.38 293 GLU B N 1
ATOM 4545 C CA . GLU B 1 293 ? 33.094 59.781 -4.223 1 23.38 293 GLU B CA 1
ATOM 4546 C C . GLU B 1 293 ? 34.188 59.906 -5.27 1 23.38 293 GLU B C 1
ATOM 4548 O O . GLU B 1 293 ? 34.875 58.938 -5.594 1 23.38 293 GLU B O 1
ATOM 4553 N N . ARG B 1 294 ? 34 60.75 -6.273 1 25.64 294 ARG B N 1
ATOM 4554 C CA . ARG B 1 294 ? 35.062 61.438 -7.047 1 25.64 294 ARG B CA 1
ATOM 4555 C C . ARG B 1 294 ? 36.094 62.062 -6.129 1 25.64 294 ARG B C 1
ATOM 4557 O O . ARG B 1 294 ? 37 62.781 -6.598 1 25.64 294 ARG B O 1
ATOM 4564 N N . THR B 1 295 ? 36.281 61.719 -4.785 1 22.72 295 THR B N 1
ATOM 4565 C CA . THR B 1 295 ? 37.562 62.281 -4.348 1 22.72 295 THR B CA 1
ATOM 4566 C C . THR B 1 295 ? 38.75 61.438 -4.875 1 22.72 295 THR B C 1
ATOM 4568 O O . THR B 1 295 ? 38.656 60.188 -4.926 1 22.72 295 THR B O 1
#

Nearest PDB structures (foldseek):
  8r2j-assembly2_B  TM=8.123E-01  e=5.623E-21  Streptomyces swartbergensis
  8r2j-assembly1_A  TM=8.133E-01  e=4.574E-20  Streptomyces swartbergensis
  2zcv-assembly1_A  TM=8.701E-01  e=1.990E-18  Escherichia coli
  2jl1-assembly1_A-2  TM=8.747E-01  e=2.685E-18  Citrobacter sp. MY-5
  2vrc-assembly1_D  TM=8.594E-01  e=5.363E-17  Citrobacter sp. MY-5

Radius of gyration: 27.32 Å; Cα contacts (8 Å, |Δi|>4): 1225; chains: 2; bounding box: 78×102×76 Å